Protein AF-0000000079764028 (afdb_homodimer)

InterPro domains:
  IPR013022 Xylose isomerase-like, TIM barrel domain [PF01261] (26-274)
  IPR036237 Xylose isomerase-like superfamily [SSF51658] (15-263)
  IPR050312 IolE/XylA/MocC-like [PTHR12110] (18-274)

Nearest PDB structures (foldseek):
  3cqj-assembly1_B  TM=8.574E-01  e=3.324E-14  Escherichia coli
  3cqk-assembly1_B  TM=8.404E-01  e=2.365E-14  Escherichia coli
  1i6n-assembly1_A  TM=8.072E-01  e=1.626E-13  Bacillus subtilis
  2nq9-assembly1_A  TM=7.325E-01  e=4.461E-11  Escherichia coli
  8rly-assembly2_B  TM=7.317E-01  e=1.238E-10  Escherichia coli

Sequence (554 aa):
MKNLKRSQILTSNYPYYKYSLNYALDSLHRMGAEQIEFYACFPHFHMDDITYRDIKSLKKKLKDFGLKAMCVTPEQCLYPVNIAAFDIAARNRSINVFKKTIETAAELEADTIVTLCGYGTIDEKDEDVWKRSVDSMRILGDMAEAYNIEMVLETSPREYTTTHTAKEAVRMIEEIGSPAVKGMIDTATLGFSKETMKQAVQDLGKYLRHVHVADGIPNGHLILGEGELDIRGMLHELDEVNYQGMLSLEILNDKYMRTPHEAMQISFEMLKKYIDQMKNLKRSQILTSNYPYYKYSLNYALDSLHRMGAEQIEFYACFPHFHMDDITYRDIKSLKKKLKDFGLKAMCVTPEQCLYPVNIAAFDIAARNRSINVFKKTIETAAELEADTIVTLCGYGTIDEKDEDVWKRSVDSMRILGDMAEAYNIEMVLETSPREYTTTHTAKEAVRMIEEIGSPAVKGMIDTATLGFSKETMKQAVQDLGKYLRHVHVADGIPNGHLILGEGELDIRGMLHELDEVNYQGMLSLEILNDKYMRTPHEAMQISFEMLKKYIDQ

Secondary structure (DSSP, 8-state):
--S--GGGEEEESGGGTTS-HHHHHHHHHHTT--EEEEEE-TTT--TTT--HHHHHHHHHHHHHTT-EEEEEEE--SSTT--TT-SSHHHHHHHHHHHHHHHHHHHHHT--EEEE------TTS-HHHHHHHHHHHHHHHHHHHHHTT-EEEEPP--TTT-S--SHHHHHHHHHHH--TTEEEEEETTTHHHHT--HHHHHHHHGGGEEEEEE-B-SSS--BPTTSS-S-HHHHHHHHHHTT--SEEEE----GGGTT-HHHHHHHHHHHHHHHHH-/--S--GGGEEEESGGGTTS-HHHHHHHHHHTT--EEEEEE-TTT--TTT--HHHHHHHHHHHHHTT-EEEEEEE--SSSS--TT-SSHHHHHHHHHHHHHHHHHHHHHT--EEEE------TTS-HHHHHHHHHHHHHHHHHHHHHTT-EEEEPP--TTT-S--SHHHHHHHHHHH--TTEEEEEETTTHHHHT--HHHHHHHHGGGEEEEEE-B-SSS--BPTTSS-S-HHHHHHHHHHTT--SEEEE----GGGTT-HHHHHHHHHHHHHHHHH-

Radius of gyration: 23.93 Å; Cα contacts (8 Å, |Δi|>4): 1196; chains: 2; bounding box: 46×69×57 Å

Organism: NCBI:txid410072

Solvent-accessible surface area (backbone atoms only — not comparable to full-atom values): 27337 Å² total; per-residue (Å²): 65,90,58,45,56,72,88,32,48,18,45,48,47,53,35,31,52,58,34,45,51,66,58,40,47,50,47,43,35,74,72,66,46,47,38,25,36,42,54,30,28,61,77,58,40,41,63,93,75,58,49,72,69,50,50,54,50,48,46,50,52,32,50,75,49,53,36,41,45,51,26,35,28,62,59,48,82,56,66,69,42,22,38,11,37,84,52,63,70,47,17,51,54,21,46,49,44,51,52,50,47,50,53,47,22,48,75,53,66,16,45,32,30,58,36,60,53,9,28,50,39,73,82,50,61,66,68,60,29,46,50,39,18,42,57,45,43,37,57,50,23,53,50,26,43,74,62,66,27,34,38,26,38,46,52,33,59,64,86,55,10,68,25,45,39,42,61,45,42,45,53,49,37,61,68,44,63,36,91,20,41,37,26,36,49,44,60,23,43,29,55,77,52,71,46,52,60,61,54,39,53,60,56,32,47,91,36,55,51,41,31,39,44,27,16,11,60,76,37,54,19,28,41,58,83,74,36,68,57,60,59,65,62,44,50,47,52,40,30,73,68,58,53,80,46,43,41,29,43,45,38,53,42,78,89,30,58,91,40,29,61,60,42,52,47,50,29,52,53,48,51,48,49,54,37,72,87,67,89,58,47,54,72,86,31,50,20,44,49,47,52,35,30,53,55,33,45,50,66,58,37,48,51,46,42,35,72,72,66,47,47,37,25,35,43,55,30,28,60,78,60,41,40,63,92,75,58,48,72,67,52,50,53,50,48,46,51,52,34,50,74,48,52,37,41,46,52,26,35,29,62,57,48,80,60,57,72,40,21,40,10,36,85,50,62,69,45,16,51,52,21,45,48,46,49,53,50,47,50,53,46,21,48,74,53,65,15,46,32,32,58,35,62,53,9,28,50,40,72,81,51,62,66,68,62,28,46,50,38,18,40,55,44,44,36,58,50,22,53,52,25,44,75,62,64,26,35,38,26,38,46,52,33,59,64,84,55,10,67,24,45,40,42,60,47,42,44,51,48,37,60,68,45,62,35,90,18,41,36,26,36,49,42,58,24,42,28,56,78,52,72,47,52,61,62,55,40,52,59,55,33,46,94,36,54,50,39,30,37,44,29,16,12,59,68,45,53,20,28,42,59,84,74,38,69,57,61,58,63,61,44,50,46,52,40,30,73,68,59,53,80,47,44,42,30,42,45,37,54,40,77,89,31,58,89,41,30,60,60,42,52,48,52,28,53,52,48,52,47,50,54,37,71,87

Structure (mmCIF, N/CA/C/O backbone):
data_AF-0000000079764028-model_v1
#
loop_
_entity.id
_entity.type
_entity.pdbx_description
1 polymer 'Sugar phosphate isomerase/epimerase'
#
loop_
_atom_site.group_PDB
_atom_site.id
_atom_site.type_symbol
_atom_site.label_atom_id
_atom_site.label_alt_id
_atom_site.label_comp_id
_atom_site.label_asym_id
_atom_site.label_entity_id
_atom_site.label_seq_id
_atom_site.pdbx_PDB_ins_code
_atom_site.Cartn_x
_atom_site.Cartn_y
_atom_site.Cartn_z
_atom_site.occupancy
_atom_site.B_iso_or_equiv
_atom_site.auth_seq_id
_atom_site.auth_comp_id
_atom_site.auth_asym_id
_atom_site.auth_atom_id
_atom_site.pdbx_PDB_model_num
ATOM 1 N N . MET A 1 1 ? -0.609 23.453 28.938 1 90.12 1 MET A N 1
ATOM 2 C CA . MET A 1 1 ? 0.114 24.266 27.953 1 90.12 1 MET A CA 1
ATOM 3 C C . MET A 1 1 ? -0.321 25.719 28.016 1 90.12 1 MET A C 1
ATOM 5 O O . MET A 1 1 ? -1.486 26.016 28.281 1 90.12 1 MET A O 1
ATOM 9 N N . LYS A 1 2 ? 0.596 26.594 27.797 1 93.62 2 LYS A N 1
ATOM 10 C CA . LYS A 1 2 ? 0.339 28.031 27.906 1 93.62 2 LYS A CA 1
ATOM 11 C C . LYS A 1 2 ? -0.14 28.594 26.578 1 93.62 2 LYS A C 1
ATOM 13 O O . LYS A 1 2 ? -1.032 29.453 26.547 1 93.62 2 LYS A O 1
ATOM 18 N N . ASN A 1 3 ? 0.353 28.094 25.469 1 96.81 3 ASN A N 1
ATOM 19 C CA . ASN A 1 3 ? 0.142 28.75 24.188 1 96.81 3 ASN A CA 1
ATOM 20 C C . ASN A 1 3 ? -0.665 27.875 23.234 1 96.81 3 ASN A C 1
ATOM 22 O O . ASN A 1 3 ? -1.434 28.375 22.422 1 96.81 3 ASN A O 1
ATOM 26 N N . LEU A 1 4 ? -0.501 26.594 23.266 1 98.12 4 LEU A N 1
ATOM 27 C CA . LEU A 1 4 ? -1.239 25.688 22.391 1 98.12 4 LEU A CA 1
ATOM 28 C C . LEU A 1 4 ? -2.729 25.719 22.719 1 98.12 4 LEU A C 1
ATOM 30 O O . LEU A 1 4 ? -3.111 25.844 23.875 1 98.12 4 LEU A O 1
ATOM 34 N N . LYS A 1 5 ? -3.535 25.641 21.703 1 98 5 LYS A N 1
ATOM 35 C CA . LYS A 1 5 ? -4.984 25.719 21.859 1 98 5 LYS A CA 1
ATOM 36 C C . LYS A 1 5 ? -5.664 24.484 21.281 1 98 5 LYS A C 1
ATOM 38 O O . LYS A 1 5 ? -5.172 23.875 20.328 1 98 5 LYS A O 1
ATOM 43 N N . ARG A 1 6 ? -6.832 24.156 21.828 1 97.44 6 ARG A N 1
ATOM 44 C CA . ARG A 1 6 ? -7.633 23.047 21.328 1 97.44 6 ARG A CA 1
ATOM 45 C C . ARG A 1 6 ? -8.023 23.266 19.875 1 97.44 6 ARG A C 1
ATOM 47 O O . ARG A 1 6 ? -8.188 22.312 19.125 1 97.44 6 ARG A O 1
ATOM 54 N N . SER A 1 7 ? -8.172 24.531 19.5 1 97.5 7 SER A N 1
ATOM 55 C CA . SER A 1 7 ? -8.602 24.859 18.156 1 97.5 7 SER A CA 1
ATOM 56 C C . SER A 1 7 ? -7.555 24.453 17.125 1 97.5 7 SER A C 1
ATOM 58 O O . SER A 1 7 ? -7.832 24.438 15.922 1 97.5 7 SER A O 1
ATOM 60 N N . GLN A 1 8 ? -6.387 24.062 17.578 1 98.31 8 GLN A N 1
ATOM 61 C CA . GLN A 1 8 ? -5.316 23.641 16.672 1 98.31 8 GLN A CA 1
ATOM 62 C C . GLN A 1 8 ? -5.426 22.156 16.359 1 98.31 8 GLN A C 1
ATOM 64 O O . GLN A 1 8 ? -4.758 21.656 15.438 1 98.31 8 GLN A O 1
ATOM 69 N N . ILE A 1 9 ? -6.242 21.406 17.062 1 98.75 9 ILE A N 1
ATOM 70 C CA . ILE A 1 9 ? -6.309 19.953 16.938 1 98.75 9 ILE A CA 1
ATOM 71 C C . ILE A 1 9 ? -7.098 19.578 15.68 1 98.75 9 ILE A C 1
ATOM 73 O O . ILE A 1 9 ? -8.188 20.125 15.438 1 98.75 9 ILE A O 1
ATOM 77 N N . LEU A 1 10 ? -6.496 18.734 14.875 1 98.88 10 LEU A N 1
ATOM 78 C CA . LEU A 1 10 ? -7.203 18.109 13.766 1 98.88 10 LEU A CA 1
ATOM 79 C C . LEU A 1 10 ? -7.379 16.609 14.016 1 98.88 10 LEU A C 1
ATOM 81 O O . LEU A 1 10 ? -6.426 15.93 14.398 1 98.88 10 LEU A O 1
ATOM 85 N N . THR A 1 11 ? -8.578 16.141 13.875 1 98.81 11 THR A N 1
ATOM 86 C CA . THR A 1 11 ? -8.758 14.703 13.664 1 98.81 11 THR A CA 1
ATOM 87 C C . THR A 1 11 ? -8.516 14.336 12.203 1 98.81 11 THR A C 1
ATOM 89 O O . THR A 1 11 ? -8.086 15.172 11.406 1 98.81 11 THR A O 1
ATOM 92 N N . SER A 1 12 ? -8.641 13.055 11.875 1 98.81 12 SER A N 1
ATOM 93 C CA . SER A 1 12 ? -8.398 12.609 10.5 1 98.81 12 SER A CA 1
ATOM 94 C C . SER A 1 12 ? -9.086 11.281 10.219 1 98.81 12 SER A C 1
ATOM 96 O O . SER A 1 12 ? -9.547 10.602 11.141 1 98.81 12 SER A O 1
ATOM 98 N N . ASN A 1 13 ? -9.227 10.969 8.977 1 98.5 13 ASN A N 1
ATOM 99 C CA . ASN A 1 13 ? -9.828 9.703 8.586 1 98.5 13 ASN A CA 1
ATOM 100 C C . ASN A 1 13 ? -8.766 8.625 8.375 1 98.5 13 ASN A C 1
ATOM 102 O O . ASN A 1 13 ? -9.039 7.582 7.777 1 98.5 13 ASN A O 1
ATOM 106 N N . TYR A 1 14 ? -7.574 8.766 8.953 1 97.75 14 TYR A N 1
ATOM 107 C CA . TYR A 1 14 ? -6.48 7.812 8.797 1 97.75 14 TYR A CA 1
ATOM 108 C C . TYR A 1 14 ? -6.895 6.426 9.281 1 97.75 14 TYR A C 1
ATOM 110 O O . TYR A 1 14 ? -6.766 5.441 8.539 1 97.75 14 TYR A O 1
ATOM 118 N N . PRO A 1 15 ? -7.434 6.305 10.461 1 97.94 15 PRO A N 1
ATOM 119 C CA . PRO A 1 15 ? -7.684 4.941 10.938 1 97.94 15 PRO A CA 1
ATOM 120 C C . PRO A 1 15 ? -8.891 4.293 10.273 1 97.94 15 PRO A C 1
ATOM 122 O O . PRO A 1 15 ? -9.156 3.105 10.484 1 97.94 15 PRO A O 1
ATOM 125 N N . TYR A 1 16 ? -9.57 5.043 9.406 1 97.88 16 TYR A N 1
ATOM 126 C CA . TYR A 1 16 ? -10.828 4.586 8.836 1 97.88 16 TYR A CA 1
ATOM 127 C C . TYR A 1 16 ? -10.633 4.094 7.41 1 97.88 16 TYR A C 1
ATOM 129 O O . TYR A 1 16 ? -11.602 3.9 6.672 1 97.88 16 TYR A O 1
ATOM 137 N N . TYR A 1 17 ? -9.367 3.842 6.969 1 93.75 17 TYR A N 1
ATOM 138 C CA . TYR A 1 17 ? -9.07 3.652 5.555 1 93.75 17 TYR A CA 1
ATOM 139 C C . TYR A 1 17 ? -9.672 2.352 5.039 1 93.75 17 TYR A C 1
ATOM 141 O O . TYR A 1 17 ? -9.758 2.141 3.826 1 93.75 17 TYR A O 1
ATOM 149 N N . LYS A 1 18 ? -10.18 1.47 5.898 1 95.06 18 LYS A N 1
ATOM 150 C CA . LYS A 1 18 ? -10.836 0.239 5.469 1 95.06 18 LYS A CA 1
ATOM 151 C C . LYS A 1 18 ? -12.359 0.356 5.586 1 95.06 18 LYS A C 1
ATOM 153 O O . LYS A 1 18 ? -13.078 -0.61 5.336 1 95.06 18 LYS A O 1
ATOM 158 N N . TYR A 1 19 ? -12.883 1.508 5.969 1 97.06 19 TYR A N 1
ATOM 159 C CA . TYR A 1 19 ? -14.305 1.805 6.062 1 97.06 19 TYR A CA 1
ATOM 160 C C . TYR A 1 19 ? -14.734 2.773 4.969 1 97.06 19 TYR A C 1
ATOM 162 O O . TYR A 1 19 ? -13.891 3.34 4.266 1 97.06 19 TYR A O 1
ATOM 170 N N . SER A 1 20 ? -16.047 2.91 4.809 1 97.25 20 SER A N 1
ATOM 171 C CA . SER A 1 20 ? -16.562 3.908 3.869 1 97.25 20 SER A CA 1
ATOM 172 C C . SER A 1 20 ? -16.297 5.324 4.375 1 97.25 20 SER A C 1
ATOM 174 O O . SER A 1 20 ? -16.141 5.543 5.578 1 97.25 20 SER A O 1
ATOM 176 N N . LEU A 1 21 ? -16.219 6.242 3.445 1 97.88 21 LEU A N 1
ATOM 177 C CA . LEU A 1 21 ? -16.078 7.641 3.828 1 97.88 21 LEU A CA 1
ATOM 178 C C . LEU A 1 21 ? -17.219 8.078 4.746 1 97.88 21 LEU A C 1
ATOM 180 O O . LEU A 1 21 ? -16.984 8.781 5.73 1 97.88 21 LEU A O 1
ATOM 184 N N . ASN A 1 22 ? -18.422 7.656 4.43 1 98.12 22 ASN A N 1
ATOM 185 C CA . ASN A 1 22 ? -19.562 8.031 5.246 1 98.12 22 ASN A CA 1
ATOM 186 C C . ASN A 1 22 ? -19.406 7.551 6.688 1 98.12 22 ASN A C 1
ATOM 188 O O . ASN A 1 22 ? -19.734 8.281 7.629 1 98.12 22 ASN A O 1
ATOM 192 N N . TYR A 1 23 ? -18.938 6.297 6.809 1 98.38 23 TYR A N 1
ATOM 193 C CA . TYR A 1 23 ? -18.688 5.781 8.148 1 98.38 23 TYR A CA 1
ATOM 194 C C . TYR A 1 23 ? -17.688 6.648 8.898 1 98.38 23 TYR A C 1
ATOM 196 O O . TYR A 1 23 ? -17.875 6.969 10.07 1 98.38 23 TYR A O 1
ATOM 204 N N . ALA A 1 24 ? -16.641 6.996 8.242 1 98.75 24 ALA A N 1
ATOM 205 C CA . ALA A 1 24 ? -15.578 7.805 8.836 1 98.75 24 ALA A CA 1
ATOM 206 C C . ALA A 1 24 ? -16.109 9.164 9.281 1 98.75 24 ALA A C 1
ATOM 208 O O . ALA A 1 24 ? -15.891 9.586 10.422 1 98.75 24 ALA A O 1
ATOM 209 N N . LEU A 1 25 ? -16.812 9.859 8.383 1 98.75 25 LEU A N 1
ATOM 210 C CA . LEU A 1 25 ? -17.312 11.203 8.664 1 98.75 25 LEU A CA 1
ATOM 211 C C . LEU A 1 25 ? -18.359 11.18 9.773 1 98.75 25 LEU A C 1
ATOM 213 O O . LEU A 1 25 ? -18.375 12.07 10.633 1 98.75 25 LE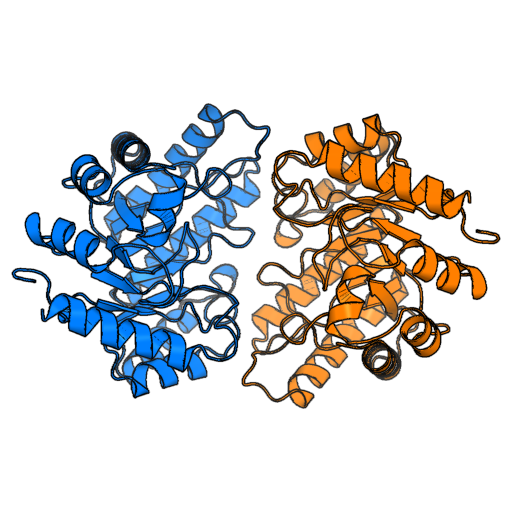U A O 1
ATOM 217 N N . ASP A 1 26 ? -19.188 10.18 9.758 1 98.69 26 ASP A N 1
ATOM 218 C CA . ASP A 1 26 ? -20.156 10.023 10.828 1 98.69 26 ASP A CA 1
ATOM 219 C C . ASP A 1 26 ? -19.469 9.836 12.172 1 98.69 26 ASP A C 1
ATOM 221 O O . ASP A 1 26 ? -19.891 10.422 13.18 1 98.69 26 ASP A O 1
ATOM 225 N N . SER A 1 27 ? -18.484 8.969 12.18 1 98.81 27 SER A N 1
ATOM 226 C CA . SER A 1 27 ? -17.719 8.711 13.391 1 98.81 27 SER A CA 1
ATOM 227 C C . SER A 1 27 ? -17.094 9.992 13.93 1 98.81 27 SER A C 1
ATOM 229 O O . SER A 1 27 ? -17.188 10.289 15.125 1 98.81 27 SER A O 1
ATOM 231 N N . LEU A 1 28 ? -16.453 10.734 13.047 1 98.88 28 LEU A N 1
ATOM 232 C CA . LEU A 1 28 ? -15.805 11.977 13.445 1 98.88 28 LEU A CA 1
ATOM 233 C C . LEU A 1 28 ? -16.828 12.992 13.953 1 98.88 28 LEU A C 1
ATOM 235 O O . LEU A 1 28 ? -16.578 13.68 14.945 1 98.88 28 LEU A O 1
ATOM 239 N N . HIS A 1 29 ? -17.953 13.07 13.32 1 98.5 29 HIS A N 1
ATOM 240 C CA . HIS A 1 29 ? -19.031 13.953 13.75 1 98.5 29 HIS A CA 1
ATOM 241 C C . HIS A 1 29 ? -19.516 13.594 15.148 1 98.5 29 HIS A C 1
ATOM 243 O O . HIS A 1 29 ? -19.656 14.469 16 1 98.5 29 HIS A O 1
ATOM 249 N N . ARG A 1 30 ? -19.672 12.359 15.406 1 98.12 30 ARG A N 1
ATOM 250 C CA . ARG A 1 30 ? -20.219 11.883 16.672 1 98.12 30 ARG A CA 1
ATOM 251 C C . ARG A 1 30 ? -19.25 12.172 17.812 1 98.12 30 ARG A C 1
ATOM 253 O O . ARG A 1 30 ? -19.672 12.367 18.969 1 98.12 30 ARG A O 1
ATOM 260 N N . MET A 1 31 ? -18.016 12.203 17.547 1 97.94 31 MET A N 1
ATOM 261 C CA . MET A 1 31 ? -17.047 12.43 18.609 1 97.94 31 MET A CA 1
ATOM 262 C C . MET A 1 31 ? -16.859 13.922 18.875 1 97.94 31 MET A C 1
ATOM 264 O O . MET A 1 31 ? -16.125 14.312 19.781 1 97.94 31 MET A O 1
ATOM 268 N N . GLY A 1 32 ? -17.484 14.75 18.016 1 98.06 32 GLY A N 1
ATOM 269 C CA . GLY A 1 32 ? -17.469 16.188 18.234 1 98.06 32 GLY A CA 1
ATOM 270 C C . GLY A 1 32 ? -16.312 16.875 17.547 1 98.06 32 GLY A C 1
ATOM 271 O O . GLY A 1 32 ? -15.906 17.984 17.922 1 98.06 32 GLY A O 1
ATOM 272 N N . ALA A 1 33 ? -15.766 16.203 16.531 1 98.19 33 ALA A N 1
ATOM 273 C CA . ALA A 1 33 ? -14.703 16.828 15.758 1 98.19 33 ALA A CA 1
ATOM 274 C C . ALA A 1 33 ? -15.242 17.969 14.898 1 98.19 33 ALA A C 1
ATOM 276 O O . ALA A 1 33 ? -16.375 17.906 14.43 1 98.19 33 ALA A O 1
ATOM 277 N N . GLU A 1 34 ? -14.43 18.969 14.688 1 98 34 GLU A N 1
ATOM 278 C CA . GLU A 1 34 ? -14.82 20.094 13.852 1 98 34 GLU A CA 1
ATOM 279 C C . GLU A 1 34 ? -13.859 20.281 12.68 1 98 34 GLU A C 1
ATOM 281 O O . GLU A 1 34 ? -14.266 20.688 11.594 1 98 34 GLU A O 1
ATOM 286 N N . GLN A 1 35 ? -12.594 20.062 12.938 1 98.56 35 GLN A N 1
ATOM 287 C CA . GLN A 1 35 ? -11.539 20.25 11.945 1 98.56 35 GLN A CA 1
ATOM 288 C C . GLN A 1 35 ? -10.812 18.922 11.672 1 98.56 35 GLN A C 1
ATOM 290 O O . GLN A 1 35 ? -10.594 18.125 12.586 1 98.56 35 GLN A O 1
ATOM 295 N N . ILE A 1 36 ? -10.57 18.703 10.359 1 98.81 36 ILE A N 1
ATOM 296 C CA . ILE A 1 36 ? -9.938 17.422 10.055 1 98.81 36 ILE A CA 1
ATOM 297 C C . ILE A 1 36 ? -8.773 17.641 9.094 1 98.81 36 ILE A C 1
ATOM 299 O O . ILE A 1 36 ? -8.727 18.656 8.391 1 98.81 36 ILE A O 1
ATOM 303 N N . GLU A 1 37 ? -7.801 16.812 9.141 1 98.94 37 GLU A N 1
ATOM 304 C CA . GLU A 1 37 ? -6.941 16.5 8.008 1 98.94 37 GLU A CA 1
ATOM 305 C C . GLU A 1 37 ? -7.543 15.383 7.156 1 98.94 37 GLU A C 1
ATOM 307 O O . GLU A 1 37 ? -7.684 14.25 7.613 1 98.94 37 GLU A O 1
ATOM 312 N N . PHE A 1 38 ? -7.859 15.766 5.969 1 98.88 38 PHE A N 1
ATOM 313 C CA . PHE A 1 38 ? -8.508 14.789 5.102 1 98.88 38 PHE A CA 1
ATOM 314 C C . PHE A 1 38 ? -7.473 13.953 4.359 1 98.88 38 PHE A C 1
ATOM 316 O O . PHE A 1 38 ? -6.723 14.469 3.529 1 98.88 38 PHE A O 1
ATOM 323 N N . TYR A 1 39 ? -7.43 12.727 4.723 1 98 39 TYR A N 1
ATOM 324 C CA . TYR A 1 39 ? -6.586 11.758 4.031 1 98 39 TYR A CA 1
ATOM 325 C C . TYR A 1 39 ? -7.27 11.242 2.773 1 98 39 TYR A C 1
ATOM 327 O O . TYR A 1 39 ? -8.211 10.445 2.854 1 98 39 TYR A O 1
ATOM 335 N N . ALA A 1 40 ? -6.793 11.711 1.635 1 96.44 40 ALA A N 1
ATOM 336 C CA . ALA A 1 40 ? -7.348 11.328 0.338 1 96.44 40 ALA A CA 1
ATOM 337 C C . ALA A 1 40 ? -6.781 9.992 -0.129 1 96.44 40 ALA A C 1
ATOM 339 O O . ALA A 1 40 ? -5.887 9.953 -0.98 1 96.44 40 ALA A O 1
ATOM 340 N N . CYS A 1 41 ? -7.406 8.961 0.36 1 93.62 41 CYS A N 1
ATOM 341 C CA . CYS A 1 41 ? -6.996 7.602 0.046 1 93.62 41 CYS A CA 1
ATOM 342 C C . CYS A 1 41 ? -8.141 6.812 -0.578 1 93.62 41 CYS A C 1
ATOM 344 O O . CYS A 1 41 ? -9.297 7.234 -0.507 1 93.62 41 CYS A O 1
ATOM 346 N N . PHE A 1 42 ? -7.742 5.738 -1.205 1 91.94 42 PHE A N 1
ATOM 347 C CA . PHE A 1 42 ? -8.758 4.754 -1.563 1 91.94 42 PHE A CA 1
ATOM 348 C C . PHE A 1 42 ? -9.242 4.004 -0.33 1 91.94 42 PHE A C 1
ATOM 350 O O . PHE A 1 42 ? -8.438 3.58 0.503 1 91.94 42 PHE A O 1
ATOM 357 N N . PRO A 1 43 ? -10.531 3.836 -0.091 1 92.25 43 PRO A N 1
ATOM 358 C CA . PRO A 1 43 ? -11.641 4.082 -1.012 1 92.25 43 PRO A CA 1
ATOM 359 C C . PRO A 1 43 ? -12.32 5.43 -0.774 1 92.25 43 PRO A C 1
ATOM 361 O O . PRO A 1 43 ? -13.375 5.703 -1.344 1 92.25 43 PRO A O 1
ATOM 364 N N . HIS A 1 44 ? -11.781 6.297 0.008 1 95.38 44 HIS A N 1
ATOM 365 C CA . HIS A 1 44 ? -12.469 7.527 0.387 1 95.38 44 HIS A CA 1
ATOM 366 C C . HIS A 1 44 ? -12.438 8.547 -0.75 1 95.38 44 HIS A C 1
ATOM 368 O O . HIS A 1 44 ? -13.453 9.188 -1.032 1 95.38 44 HIS A O 1
ATOM 374 N N . PHE A 1 45 ? -11.305 8.672 -1.316 1 94.88 45 PHE A N 1
ATOM 375 C CA . PHE A 1 45 ? -11.109 9.766 -2.262 1 94.88 45 PHE A CA 1
ATOM 376 C C . PHE A 1 45 ? -9.828 9.578 -3.061 1 94.88 45 PHE A C 1
ATOM 378 O O . PHE A 1 45 ? -8.844 10.281 -2.838 1 94.88 45 PHE A O 1
ATOM 385 N N . HIS A 1 46 ? -9.797 8.688 -4.043 1 92.56 46 HIS A N 1
ATOM 386 C CA . HIS A 1 46 ? -8.625 8.359 -4.84 1 92.56 46 HIS A CA 1
ATOM 387 C C . HIS A 1 46 ? -8.375 9.398 -5.922 1 92.56 46 HIS A C 1
ATOM 389 O O . HIS A 1 46 ? -9.172 9.523 -6.859 1 92.56 46 HIS A O 1
ATOM 395 N N . MET A 1 47 ? -7.258 10.008 -5.883 1 93 47 MET A N 1
ATOM 396 C CA . MET A 1 47 ? -7 11.219 -6.656 1 93 47 MET A CA 1
ATOM 397 C C . MET A 1 47 ? -7.02 10.922 -8.148 1 93 47 MET A C 1
ATOM 399 O O . MET A 1 47 ? -7.43 11.766 -8.953 1 93 47 MET A O 1
ATOM 403 N N . ASP A 1 48 ? -6.668 9.719 -8.539 1 88.88 48 ASP A N 1
ATOM 404 C CA . ASP A 1 48 ? -6.625 9.383 -9.961 1 88.88 48 ASP A CA 1
ATOM 405 C C . ASP A 1 48 ? -8.023 9.391 -10.57 1 88.88 48 ASP A C 1
ATOM 407 O O . ASP A 1 48 ? -8.188 9.641 -11.766 1 88.88 48 ASP A O 1
ATOM 411 N N . ASP A 1 49 ? -9.016 9.203 -9.719 1 90.12 49 ASP A N 1
ATOM 412 C CA . ASP A 1 49 ? -10.359 8.992 -10.242 1 90.12 49 ASP A CA 1
ATOM 413 C C . ASP A 1 49 ? -11.234 10.227 -10.008 1 90.12 49 ASP A C 1
ATOM 415 O O . ASP A 1 49 ? -12.312 10.352 -10.594 1 90.12 49 ASP A O 1
ATOM 419 N N . ILE A 1 50 ? -10.727 11.141 -9.219 1 92.75 50 ILE A N 1
ATOM 420 C CA . ILE A 1 50 ? -11.586 12.203 -8.711 1 92.75 50 ILE A CA 1
ATOM 421 C C . ILE A 1 50 ? -11.789 13.266 -9.789 1 92.75 50 ILE A C 1
ATOM 423 O O . ILE A 1 50 ? -10.844 13.617 -10.508 1 92.75 50 ILE A O 1
ATOM 427 N N . THR A 1 51 ? -13.008 13.758 -9.883 1 94 51 THR A N 1
ATOM 428 C CA . THR A 1 51 ? -13.383 14.867 -10.742 1 94 51 THR A CA 1
ATOM 429 C C . THR A 1 51 ? -13.75 16.094 -9.914 1 94 51 THR A C 1
ATOM 431 O O . THR A 1 51 ? -13.82 16.031 -8.688 1 94 51 THR A O 1
ATOM 434 N N . TYR A 1 52 ? -13.945 17.219 -10.625 1 94.81 52 TYR A N 1
ATOM 435 C CA . TYR A 1 52 ? -14.383 18.438 -9.938 1 94.81 52 TYR A CA 1
ATOM 436 C C . TYR A 1 52 ? -15.711 18.203 -9.227 1 94.81 52 TYR A C 1
ATOM 438 O O . TYR A 1 52 ? -15.922 18.719 -8.125 1 94.81 52 TYR A O 1
ATOM 446 N N . ARG A 1 53 ? -16.594 17.484 -9.867 1 95.62 53 ARG A N 1
ATOM 447 C CA . ARG A 1 53 ? -17.875 17.172 -9.25 1 95.62 53 ARG A CA 1
ATOM 448 C C . ARG A 1 53 ? -17.672 16.422 -7.938 1 95.62 53 ARG A C 1
ATOM 450 O O . ARG A 1 53 ? -18.391 16.672 -6.961 1 95.62 53 ARG A O 1
ATOM 457 N N . ASP A 1 54 ? -16.703 15.516 -7.926 1 96.5 54 ASP A N 1
ATOM 458 C CA . ASP A 1 54 ? -16.422 14.75 -6.715 1 96.5 54 ASP A CA 1
ATOM 459 C C . ASP A 1 54 ? -15.906 15.656 -5.598 1 96.5 54 ASP A C 1
ATOM 461 O O . ASP A 1 54 ? -16.234 15.445 -4.426 1 96.5 54 ASP A O 1
ATOM 465 N N . ILE A 1 55 ? -15.094 16.641 -5.961 1 97.75 55 ILE A N 1
ATOM 466 C CA . ILE A 1 55 ? -14.555 17.578 -4.984 1 97.75 55 ILE A CA 1
ATOM 467 C C . ILE A 1 55 ? -15.695 18.391 -4.363 1 97.75 55 ILE A C 1
ATOM 469 O O . ILE A 1 55 ? -15.742 18.562 -3.145 1 97.75 55 ILE A O 1
ATOM 473 N N . LYS A 1 56 ? -16.594 18.859 -5.184 1 97.56 56 LYS A N 1
ATOM 474 C CA . LYS A 1 56 ? -17.75 19.609 -4.691 1 97.56 56 LYS A CA 1
ATOM 475 C C . LYS A 1 56 ? -18.609 18.734 -3.779 1 97.56 56 LYS A C 1
ATOM 477 O O . LYS A 1 56 ? -19.094 19.219 -2.748 1 97.56 56 LYS A O 1
ATOM 482 N N . SER A 1 57 ? -18.781 17.531 -4.234 1 97.56 57 SER A N 1
ATOM 483 C CA . SER A 1 57 ? -19.562 16.594 -3.42 1 97.56 57 SER A CA 1
ATOM 484 C C . SER A 1 57 ? -18.906 16.375 -2.062 1 97.56 57 SER A C 1
ATOM 486 O O . SER A 1 57 ? -19.578 16.297 -1.04 1 97.56 57 SER A O 1
ATOM 488 N N . LEU A 1 58 ? -17.625 16.234 -2.059 1 98.19 58 LEU A N 1
ATOM 489 C CA . LEU A 1 58 ? -16.891 16.078 -0.812 1 98.19 58 LEU A CA 1
ATOM 490 C C . LEU A 1 58 ? -17.062 17.297 0.088 1 98.19 58 LEU A C 1
ATOM 492 O O . LEU A 1 58 ? -17.281 17.156 1.292 1 98.19 58 LEU A O 1
ATOM 496 N N . LYS A 1 59 ? -16.906 18.469 -0.45 1 98.25 59 LYS A N 1
ATOM 497 C CA . LYS A 1 59 ? -17.078 19.719 0.3 1 98.25 59 LYS A CA 1
ATOM 498 C C . LYS A 1 59 ? -18.453 19.766 0.97 1 98.25 59 LYS A C 1
ATOM 500 O O . LYS A 1 59 ? -18.547 20.078 2.158 1 98.25 59 LYS A O 1
ATOM 505 N N . LYS A 1 60 ? -19.453 19.453 0.211 1 98.31 60 LYS A N 1
ATOM 506 C CA . LYS A 1 60 ? -20.812 19.438 0.742 1 98.31 60 LYS A CA 1
ATOM 507 C C . LYS A 1 60 ? -20.953 18.391 1.852 1 98.31 60 LYS A C 1
ATOM 509 O O . LYS A 1 60 ? -21.594 18.656 2.877 1 98.31 60 LYS A O 1
ATOM 514 N N . LYS A 1 61 ? -20.453 17.219 1.606 1 98.06 61 LYS A N 1
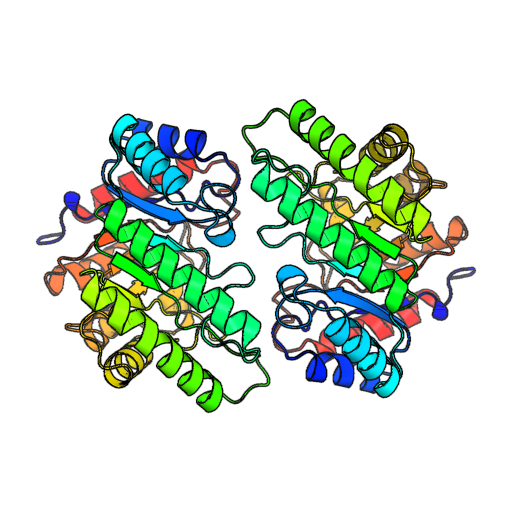ATOM 515 C CA . LYS A 1 61 ? -20.531 16.141 2.596 1 98.06 61 LYS A CA 1
ATOM 516 C C . LYS A 1 61 ? -19.875 16.562 3.908 1 98.06 61 LYS A C 1
ATOM 518 O O . LYS A 1 61 ? -20.422 16.297 4.988 1 98.06 61 LYS A O 1
ATOM 523 N N . LEU A 1 62 ? -18.672 17.125 3.816 1 98.69 62 LEU A N 1
ATOM 524 C CA . LEU A 1 62 ? -17.984 17.609 5.008 1 98.69 62 LEU A CA 1
ATOM 525 C C . LEU A 1 62 ? -18.844 18.625 5.758 1 98.69 62 LEU A C 1
ATOM 527 O O . LEU A 1 62 ? -19 18.531 6.977 1 98.69 62 LEU A O 1
ATOM 531 N N . LYS A 1 63 ? -19.391 19.547 5.043 1 98.12 63 LYS A N 1
ATOM 532 C CA . LYS A 1 63 ? -20.25 20.562 5.637 1 98.12 63 LYS A CA 1
ATOM 533 C C . LYS A 1 63 ? -21.469 19.922 6.32 1 98.12 63 LYS A C 1
ATOM 535 O O . LYS A 1 63 ? -21.844 20.312 7.426 1 98.12 63 LYS A O 1
ATOM 540 N N . ASP A 1 64 ? -22.062 18.953 5.66 1 98.38 64 ASP A N 1
ATOM 541 C CA . ASP A 1 64 ? -23.234 18.281 6.195 1 98.38 64 ASP A CA 1
ATOM 542 C C . ASP A 1 64 ? -22.922 17.594 7.523 1 98.38 64 ASP A C 1
ATOM 544 O O . ASP A 1 64 ? -23.797 17.484 8.391 1 98.38 64 ASP A O 1
ATOM 548 N N . PHE A 1 65 ? -21.719 17.156 7.703 1 98.5 65 PHE A N 1
ATOM 549 C CA . PHE A 1 65 ? -21.328 16.484 8.938 1 98.5 65 PHE A CA 1
ATOM 550 C C . PHE A 1 65 ? -20.75 17.484 9.93 1 98.5 65 PHE A C 1
ATOM 552 O O . PHE A 1 65 ? -20.281 17.109 11 1 98.5 65 PHE A O 1
ATOM 559 N N . GLY A 1 66 ? -20.703 18.75 9.547 1 98.25 66 GLY A N 1
ATOM 560 C CA . GLY A 1 66 ? -20.156 19.781 10.422 1 98.25 66 GLY A CA 1
ATOM 561 C C . GLY A 1 66 ? -18.641 19.734 10.539 1 98.25 66 GLY A C 1
ATOM 562 O O . GLY A 1 66 ? -18.094 20.047 11.594 1 98.25 66 GLY A O 1
ATOM 563 N N . LEU A 1 67 ? -18 19.266 9.484 1 98.69 67 LEU A N 1
ATOM 564 C CA . LEU A 1 67 ? -16.547 19.109 9.461 1 98.69 67 LEU A CA 1
ATOM 565 C C . LEU A 1 67 ? -15.922 20.094 8.469 1 98.69 67 LEU A C 1
ATOM 567 O O . LEU A 1 67 ? -16.516 20.406 7.438 1 98.69 67 LEU A O 1
ATOM 571 N N . LYS A 1 68 ? -14.781 20.562 8.82 1 98.5 68 LYS A N 1
ATOM 572 C CA . LYS A 1 68 ? -13.984 21.422 7.949 1 98.5 68 LYS A CA 1
ATOM 573 C C . LYS A 1 68 ? -12.586 20.844 7.73 1 98.5 68 LYS A C 1
ATOM 575 O O . LYS A 1 68 ? -11.875 20.547 8.695 1 98.5 68 LYS A O 1
ATOM 580 N N . ALA A 1 69 ? -12.211 20.672 6.48 1 98.75 69 ALA A N 1
ATOM 581 C CA . ALA A 1 69 ? -10.852 20.234 6.168 1 98.75 69 ALA A CA 1
ATOM 582 C C . ALA A 1 69 ? -9.867 21.391 6.25 1 98.75 69 ALA A C 1
ATOM 584 O O . ALA A 1 69 ? -10.047 22.422 5.586 1 98.75 69 ALA A O 1
ATOM 585 N N . MET A 1 70 ? -8.836 21.203 7.07 1 98.69 70 MET A N 1
ATOM 586 C CA . MET A 1 70 ? -7.793 22.219 7.207 1 98.69 70 MET A CA 1
ATOM 587 C C . MET A 1 70 ? -6.547 21.828 6.418 1 98.69 70 MET A C 1
ATOM 589 O O . MET A 1 70 ? -5.727 22.688 6.09 1 98.69 70 MET A O 1
ATOM 593 N N . CYS A 1 71 ? -6.414 20.562 6.188 1 98.88 71 CYS A N 1
ATOM 594 C CA . CYS A 1 71 ? -5.281 19.938 5.508 1 98.88 71 CYS A CA 1
ATOM 595 C C . CYS A 1 71 ? -5.738 18.766 4.656 1 98.88 71 CYS A C 1
ATOM 597 O O . CYS A 1 71 ? -6.668 18.047 5.031 1 98.88 71 CYS A O 1
ATOM 599 N N . VAL A 1 72 ? -5.172 18.625 3.467 1 98.81 72 VAL A N 1
ATOM 600 C CA . VAL A 1 72 ? -5.426 17.453 2.619 1 98.81 72 VAL A CA 1
ATOM 601 C C . VAL A 1 72 ? -4.133 16.672 2.43 1 98.81 72 VAL A C 1
ATOM 603 O O . VAL A 1 72 ? -3.09 17.234 2.105 1 98.81 72 VAL A O 1
ATOM 606 N N . THR A 1 73 ? -4.215 15.422 2.684 1 98.38 73 THR A N 1
ATOM 607 C CA . THR A 1 73 ? -3.082 14.523 2.492 1 98.38 73 THR A CA 1
ATOM 608 C C . THR A 1 73 ? -3.398 13.477 1.434 1 98.38 73 THR A C 1
ATOM 610 O O . THR A 1 73 ? -4.258 12.617 1.643 1 98.38 73 THR A O 1
ATOM 613 N N . PRO A 1 74 ? -2.725 13.539 0.306 1 96.69 74 PRO A N 1
ATOM 614 C CA . PRO A 1 74 ? -2.906 12.438 -0.644 1 96.69 74 PRO A CA 1
ATOM 615 C C . PRO A 1 74 ? -2.227 11.148 -0.19 1 96.69 74 PRO A C 1
ATOM 617 O O . PRO A 1 74 ? -1.335 11.188 0.663 1 96.69 74 PRO A O 1
ATOM 620 N N . GLU A 1 75 ? -2.758 10.062 -0.716 1 92.75 75 GLU A N 1
ATOM 621 C CA . GLU A 1 75 ? -1.966 8.852 -0.542 1 92.75 75 GLU A CA 1
ATOM 622 C C . GLU A 1 75 ? -0.623 8.961 -1.257 1 92.75 75 GLU A C 1
ATOM 624 O O . GLU A 1 75 ? -0.573 9.25 -2.453 1 92.75 75 GLU A O 1
ATOM 629 N N . GLN A 1 76 ? 0.4 8.812 -0.507 1 91.56 76 GLN A N 1
ATOM 630 C CA . GLN A 1 76 ? 1.727 8.992 -1.088 1 91.56 76 GLN A CA 1
ATOM 631 C C . GLN A 1 76 ? 2.721 7.992 -0.511 1 91.56 76 GLN A C 1
ATOM 633 O O . GLN A 1 76 ? 3.92 8.07 -0.781 1 91.56 76 GLN A O 1
ATOM 638 N N . CYS A 1 77 ? 2.227 7.184 0.386 1 79.25 77 CYS A N 1
ATOM 639 C CA . CYS A 1 77 ? 3.113 6.191 0.985 1 79.25 77 CYS A CA 1
ATOM 640 C C . CYS A 1 77 ? 2.896 4.816 0.362 1 79.25 77 CYS A C 1
ATOM 642 O O . CYS A 1 77 ? 3.855 4.082 0.118 1 79.25 77 CYS A O 1
ATOM 644 N N . LEU A 1 78 ? 1.557 4.746 0.247 1 70.44 78 LEU A N 1
ATOM 645 C CA . LEU A 1 78 ? 1.229 3.473 -0.386 1 70.44 78 LEU A CA 1
ATOM 646 C C . LEU A 1 78 ? 1.281 3.594 -1.905 1 70.44 78 LEU A C 1
ATOM 648 O O . LEU A 1 78 ? 1.008 4.66 -2.459 1 70.44 78 LEU A O 1
ATOM 652 N N . TYR A 1 79 ? 1.913 2.811 -2.576 1 67.19 79 TYR A N 1
ATOM 653 C CA . TYR A 1 79 ? 2.127 2.611 -4.004 1 67.19 79 TYR A CA 1
ATOM 654 C C . TYR A 1 79 ? 1.042 3.305 -4.82 1 67.19 79 TYR A C 1
ATOM 656 O O . TYR A 1 79 ? -0.13 3.303 -4.434 1 67.19 79 TYR A O 1
ATOM 664 N N . PRO A 1 80 ? 1.33 4.141 -5.863 1 84.75 80 PRO A N 1
ATOM 665 C CA . PRO A 1 80 ? 2.416 4.395 -6.816 1 84.75 80 PRO A CA 1
ATOM 666 C C . PRO A 1 80 ? 2.807 5.867 -6.883 1 84.75 80 PRO A C 1
ATOM 668 O O . PRO A 1 80 ? 3.523 6.277 -7.801 1 84.75 80 PRO A O 1
ATOM 671 N N . VAL A 1 81 ? 2.398 6.586 -5.902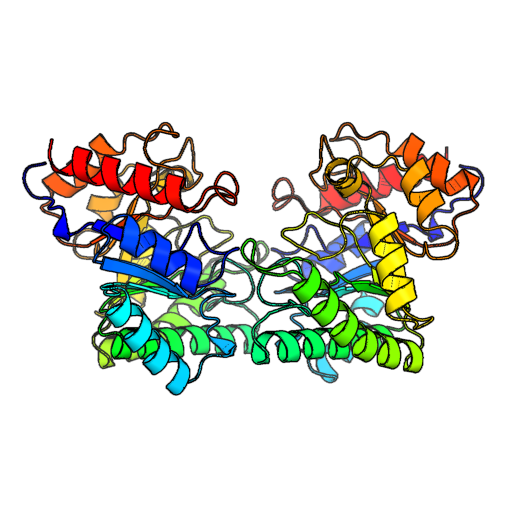 1 92.62 81 VAL A N 1
ATOM 672 C CA . VAL A 1 81 ? 2.701 8.016 -5.973 1 92.62 81 VAL A CA 1
ATOM 673 C C . VAL A 1 81 ? 4.141 8.258 -5.52 1 92.62 81 VAL A C 1
ATOM 675 O O . VAL A 1 81 ? 4.496 7.965 -4.375 1 92.62 81 VAL A O 1
ATOM 678 N N . ASN A 1 82 ? 4.969 8.75 -6.43 1 95.75 82 ASN A N 1
ATOM 679 C CA . ASN A 1 82 ? 6.383 9.023 -6.188 1 95.75 82 ASN A CA 1
ATOM 680 C C . ASN A 1 82 ? 6.906 10.125 -7.109 1 95.75 82 ASN A C 1
ATOM 682 O O . ASN A 1 82 ? 7.309 9.852 -8.242 1 95.75 82 ASN A O 1
ATOM 686 N N . ILE A 1 83 ? 7.062 11.297 -6.551 1 97.56 83 ILE A N 1
ATOM 687 C CA . ILE A 1 83 ? 7.383 12.445 -7.383 1 97.56 83 ILE A CA 1
ATOM 688 C C . ILE A 1 83 ? 8.883 12.469 -7.68 1 97.56 83 ILE A C 1
ATOM 690 O O . ILE A 1 83 ? 9.359 13.32 -8.43 1 97.56 83 ILE A O 1
ATOM 694 N N . ALA A 1 84 ? 9.617 11.523 -7.117 1 97.38 84 ALA A N 1
ATOM 695 C CA . ALA A 1 84 ? 11.047 11.422 -7.406 1 97.38 84 ALA A CA 1
ATOM 696 C C . ALA A 1 84 ? 11.359 10.125 -8.156 1 97.38 84 ALA A C 1
ATOM 698 O O . ALA A 1 84 ? 12.523 9.727 -8.25 1 97.38 84 ALA A O 1
ATOM 699 N N . ALA A 1 85 ? 10.367 9.469 -8.68 1 95.75 85 ALA A N 1
ATOM 700 C CA . ALA A 1 85 ? 10.539 8.195 -9.375 1 95.75 85 ALA A CA 1
ATOM 701 C C . ALA A 1 85 ? 11.516 8.344 -10.547 1 95.75 85 ALA A C 1
ATOM 703 O O . ALA A 1 85 ? 11.531 9.367 -11.219 1 95.75 85 ALA A O 1
ATOM 704 N N . PHE A 1 86 ? 12.242 7.293 -10.797 1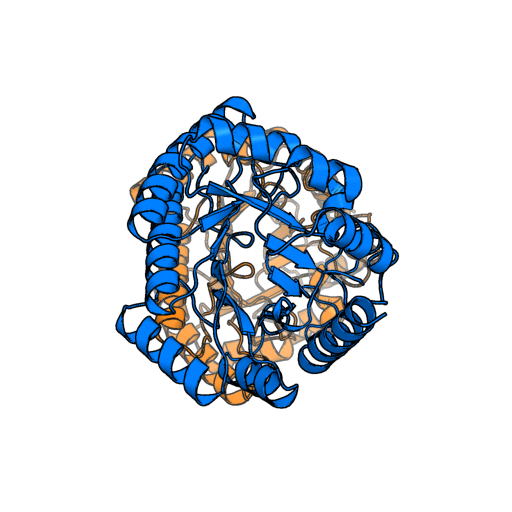 95.56 86 PHE A N 1
ATOM 705 C CA . PHE A 1 86 ? 13.141 7.234 -11.945 1 95.56 86 PHE A CA 1
ATOM 706 C C . PHE A 1 86 ? 12.359 7.223 -13.25 1 95.56 86 PHE A C 1
ATOM 708 O O . PHE A 1 86 ? 12.734 7.898 -14.211 1 95.56 86 PHE A O 1
ATOM 715 N N . ASP A 1 87 ? 11.312 6.473 -13.258 1 93.75 87 ASP A N 1
ATOM 716 C CA . ASP A 1 87 ? 10.445 6.375 -14.43 1 93.75 87 ASP A CA 1
ATOM 717 C C . ASP A 1 87 ? 9.68 7.672 -14.648 1 93.75 87 ASP A C 1
ATOM 719 O O . ASP A 1 87 ? 8.922 8.109 -13.781 1 93.75 87 ASP A O 1
ATOM 723 N N . ILE A 1 88 ? 9.75 8.219 -15.797 1 94.94 88 ILE A N 1
ATOM 724 C CA . ILE A 1 88 ? 9.219 9.539 -16.094 1 94.94 88 ILE A CA 1
ATOM 725 C C . ILE A 1 88 ? 7.688 9.5 -16.062 1 94.94 88 ILE A C 1
ATOM 727 O O . ILE A 1 88 ? 7.043 10.453 -15.633 1 94.94 88 ILE A O 1
ATOM 731 N N . ALA A 1 89 ? 7.109 8.391 -16.578 1 93.5 89 ALA A N 1
ATOM 732 C CA . ALA A 1 89 ? 5.652 8.273 -16.562 1 93.5 89 ALA A CA 1
ATOM 733 C C . ALA A 1 89 ? 5.129 8.25 -15.125 1 93.5 89 ALA A C 1
ATOM 735 O O . ALA A 1 89 ? 4.145 8.914 -14.805 1 93.5 89 ALA A O 1
ATOM 736 N N . ALA A 1 90 ? 5.824 7.5 -14.305 1 93.75 90 ALA A N 1
ATOM 737 C CA . ALA A 1 90 ? 5.461 7.426 -12.891 1 93.75 90 ALA A CA 1
ATOM 738 C C . ALA A 1 90 ? 5.594 8.789 -12.219 1 93.75 90 ALA A C 1
ATOM 740 O O . ALA A 1 90 ? 4.734 9.188 -11.43 1 93.75 90 ALA A O 1
ATOM 741 N N . ARG A 1 91 ? 6.656 9.461 -12.484 1 96 91 ARG A N 1
ATOM 742 C CA . ARG A 1 91 ? 6.898 10.773 -11.898 1 96 91 ARG A CA 1
ATOM 743 C C . ARG A 1 91 ? 5.828 11.773 -12.328 1 96 91 ARG A C 1
ATOM 745 O O . ARG A 1 91 ? 5.285 12.5 -11.492 1 96 91 ARG A O 1
ATOM 752 N N . ASN A 1 92 ? 5.516 11.789 -13.617 1 96.31 92 ASN A N 1
ATOM 753 C CA . ASN A 1 92 ? 4.496 12.703 -14.125 1 96.31 92 ASN A CA 1
ATOM 754 C C . ASN A 1 92 ? 3.125 12.406 -13.531 1 96.31 92 ASN A C 1
ATOM 756 O O . ASN A 1 92 ? 2.389 13.32 -13.164 1 96.31 92 ASN A O 1
ATOM 760 N N . ARG A 1 93 ? 2.809 11.133 -13.453 1 94 93 ARG A N 1
ATOM 761 C CA . ARG A 1 93 ? 1.549 10.734 -12.828 1 94 93 ARG A CA 1
ATOM 762 C C . ARG A 1 93 ? 1.48 11.211 -11.383 1 94 93 ARG A C 1
ATOM 764 O O . ARG A 1 93 ? 0.439 11.688 -10.93 1 94 93 ARG A O 1
ATOM 771 N N . SER A 1 94 ? 2.596 11.078 -10.711 1 96.19 94 SER A N 1
ATOM 772 C CA . SER A 1 94 ? 2.662 11.477 -9.305 1 96.19 94 SER A CA 1
ATOM 773 C C . SER A 1 94 ? 2.523 12.992 -9.156 1 96.19 94 SER A C 1
ATOM 775 O O . SER A 1 94 ? 1.819 13.469 -8.266 1 96.19 94 SER A O 1
ATOM 777 N N . ILE A 1 95 ? 3.197 13.703 -10.031 1 97.69 95 ILE A N 1
ATOM 778 C CA . ILE A 1 95 ? 3.078 15.156 -10.031 1 97.69 95 ILE A CA 1
ATOM 779 C C . ILE A 1 95 ? 1.622 15.555 -10.266 1 97.69 95 ILE A C 1
ATOM 781 O O . ILE A 1 95 ? 1.105 16.453 -9.609 1 97.69 95 ILE A O 1
ATOM 785 N N . ASN A 1 96 ? 0.97 14.852 -11.141 1 96.88 96 ASN A N 1
ATOM 786 C CA . ASN A 1 96 ? -0.433 15.141 -11.414 1 96.88 96 ASN A CA 1
ATOM 787 C C . ASN A 1 96 ? -1.31 14.883 -10.195 1 96.88 96 ASN A C 1
ATOM 789 O O . ASN A 1 96 ? -2.277 15.609 -9.953 1 96.88 96 ASN A O 1
ATOM 793 N N . VAL A 1 97 ? -1.036 13.875 -9.477 1 96.38 97 VAL A N 1
ATOM 794 C CA . VAL A 1 97 ? -1.757 13.602 -8.242 1 96.38 97 VAL A CA 1
ATOM 795 C C . VAL A 1 97 ? -1.645 14.805 -7.305 1 96.38 97 VAL A C 1
ATOM 797 O O . VAL A 1 97 ? -2.641 15.242 -6.723 1 96.38 97 VAL A O 1
ATOM 800 N N . PHE A 1 98 ? -0.498 15.336 -7.199 1 98.19 98 PHE A N 1
ATOM 801 C CA . PHE A 1 98 ? -0.288 16.453 -6.293 1 98.19 98 PHE A CA 1
ATOM 802 C C . PHE A 1 98 ? -0.938 17.719 -6.84 1 98.19 98 PHE A C 1
ATOM 804 O O . PHE A 1 98 ? -1.441 18.547 -6.078 1 98.19 98 PHE A O 1
ATOM 811 N N . LYS A 1 99 ? -0.882 17.906 -8.156 1 98.31 99 LYS A N 1
ATOM 812 C CA . LYS A 1 99 ? -1.609 19.031 -8.734 1 98.31 99 LYS A CA 1
ATOM 813 C C . LYS A 1 99 ? -3.092 18.969 -8.383 1 98.31 99 LYS A C 1
ATOM 815 O O . LYS A 1 99 ? -3.678 19.969 -7.953 1 98.31 99 LYS A O 1
ATOM 820 N N . LYS A 1 100 ? -3.643 17.812 -8.531 1 97.75 100 LYS A N 1
ATOM 821 C CA . LYS A 1 100 ? -5.047 17.625 -8.172 1 97.75 100 LYS A CA 1
ATOM 822 C C . LYS A 1 100 ? -5.273 17.844 -6.68 1 97.75 100 LYS A C 1
ATOM 824 O O . LYS A 1 100 ? -6.324 18.328 -6.27 1 97.75 100 LYS A O 1
ATOM 829 N N . THR A 1 101 ? -4.301 17.406 -5.883 1 98.38 101 THR A N 1
ATOM 830 C CA . THR A 1 101 ? -4.391 17.609 -4.438 1 98.38 101 THR A CA 1
ATOM 831 C C . THR A 1 101 ? -4.43 19.094 -4.098 1 98.38 101 THR A C 1
ATOM 833 O O . THR A 1 101 ? -5.219 19.531 -3.256 1 98.38 101 THR A O 1
ATOM 836 N N . ILE A 1 102 ? -3.584 19.891 -4.762 1 98.69 102 ILE A N 1
ATOM 837 C CA . ILE A 1 102 ? -3.551 21.328 -4.57 1 98.69 102 ILE A CA 1
ATOM 838 C C . ILE A 1 102 ? -4.906 21.922 -4.93 1 98.69 102 ILE A C 1
ATOM 840 O O . ILE A 1 102 ? -5.469 22.719 -4.164 1 98.69 102 ILE A O 1
ATOM 844 N N . GLU A 1 103 ? -5.469 21.531 -6.016 1 98.25 103 GLU A N 1
ATOM 845 C CA . GLU A 1 103 ? -6.781 22 -6.441 1 98.25 103 GLU A CA 1
ATOM 846 C C . GLU A 1 103 ? -7.863 21.609 -5.441 1 98.25 103 GLU A C 1
ATOM 848 O O . GLU A 1 103 ? -8.742 22.422 -5.125 1 98.25 103 GLU A O 1
ATOM 853 N N . THR A 1 104 ? -7.785 20.375 -5.016 1 98.62 104 THR A N 1
ATOM 854 C CA . THR A 1 104 ? -8.75 19.875 -4.039 1 98.62 104 THR A CA 1
ATOM 855 C C . THR A 1 104 ? -8.688 20.688 -2.752 1 98.62 104 THR A C 1
ATOM 857 O O . THR A 1 104 ? -9.719 21.109 -2.225 1 98.62 104 THR A O 1
ATOM 860 N N . ALA A 1 105 ? -7.473 20.891 -2.27 1 98.75 105 ALA A N 1
ATOM 861 C CA . ALA A 1 105 ? -7.293 21.688 -1.057 1 98.75 105 ALA A CA 1
ATOM 862 C C . ALA A 1 105 ? -7.863 23.094 -1.23 1 98.75 105 ALA A C 1
ATOM 864 O O . ALA A 1 105 ? -8.562 23.594 -0.349 1 98.75 105 ALA A O 1
ATOM 865 N N . ALA A 1 106 ? -7.574 23.688 -2.35 1 98.5 106 ALA A N 1
ATOM 866 C CA . ALA A 1 106 ? -8.078 25.031 -2.635 1 98.5 106 ALA A CA 1
ATOM 867 C C . ALA A 1 106 ? -9.609 25.062 -2.604 1 98.5 106 ALA A C 1
ATOM 869 O O . ALA A 1 106 ? -10.203 25.953 -1.994 1 98.5 106 ALA A O 1
ATOM 870 N N . GLU A 1 107 ? -10.219 24.094 -3.219 1 98.19 107 GLU A N 1
ATOM 871 C CA . GLU A 1 107 ? -11.68 24.031 -3.287 1 98.19 107 GLU A CA 1
ATOM 872 C C . GLU A 1 107 ? -12.289 23.797 -1.908 1 98.19 107 GLU A C 1
ATOM 874 O O . GLU A 1 107 ? -13.375 24.297 -1.607 1 98.19 107 GLU A O 1
ATOM 879 N N . LEU A 1 108 ? -11.641 23.016 -1.11 1 98.56 108 LEU A N 1
ATOM 880 C CA . LEU A 1 108 ? -12.117 22.719 0.237 1 98.56 108 LEU A CA 1
ATOM 881 C C . LEU A 1 108 ? -11.797 23.875 1.191 1 98.56 108 LEU A C 1
ATOM 883 O O . LEU A 1 108 ? -12.195 23.844 2.359 1 98.56 108 LEU A O 1
ATOM 887 N N . GLU A 1 109 ? -11 24.844 0.684 1 98.25 109 GLU A N 1
ATOM 888 C CA . GLU A 1 109 ? -10.547 25.984 1.479 1 98.25 109 GLU A CA 1
ATOM 889 C C . GLU A 1 109 ? -9.617 25.531 2.604 1 98.25 109 GLU A C 1
ATOM 891 O O . GLU A 1 109 ? -9.664 26.078 3.711 1 98.25 109 GLU A O 1
ATOM 896 N N . ALA A 1 110 ? -8.961 24.422 2.32 1 98.44 110 ALA A N 1
ATOM 897 C CA . ALA A 1 110 ? -7.824 24.047 3.152 1 98.44 110 ALA A CA 1
ATOM 898 C C . ALA A 1 110 ? -6.559 24.781 2.74 1 98.44 110 ALA A C 1
ATOM 900 O O . ALA A 1 110 ? -6.383 25.125 1.566 1 98.44 110 ALA A O 1
ATOM 901 N N . ASP A 1 111 ? -5.656 25.031 3.613 1 97.69 111 ASP A N 1
ATOM 902 C CA . ASP A 1 111 ? -4.516 25.859 3.24 1 97.69 111 ASP A CA 1
ATOM 903 C C . ASP A 1 111 ? -3.223 25.047 3.236 1 97.69 111 ASP A C 1
ATOM 905 O O . ASP A 1 111 ? -2.154 25.578 2.914 1 97.69 111 ASP A O 1
ATOM 909 N N . THR A 1 112 ? -3.287 23.766 3.564 1 98.75 112 THR A N 1
ATOM 910 C CA . THR A 1 112 ? -2.086 22.953 3.721 1 98.75 112 THR A CA 1
ATOM 911 C C . THR A 1 112 ? -2.266 21.578 3.064 1 98.75 112 THR A C 1
ATOM 913 O O . THR A 1 112 ? -3.354 21 3.113 1 98.75 112 THR A O 1
ATOM 916 N N . ILE A 1 113 ? -1.253 21.078 2.414 1 98.88 113 ILE A N 1
ATOM 917 C CA . ILE A 1 113 ? -1.207 19.688 1.992 1 98.88 113 ILE A CA 1
ATOM 918 C C . ILE A 1 113 ? 0.072 19.031 2.51 1 98.88 113 ILE A C 1
ATOM 920 O O . ILE A 1 113 ? 1.13 19.656 2.541 1 98.88 113 ILE A O 1
ATOM 924 N N . VAL A 1 114 ? -0.049 17.812 3.021 1 98.75 114 VAL A N 1
ATOM 925 C CA . VAL A 1 114 ? 1.118 17.047 3.449 1 98.75 114 VAL A CA 1
ATOM 926 C C . VAL A 1 114 ? 1.812 16.438 2.232 1 98.75 114 VAL A C 1
ATOM 928 O O . VAL A 1 114 ? 1.154 15.914 1.337 1 98.75 114 VAL A O 1
ATOM 931 N N . THR A 1 115 ? 3.137 16.516 2.26 1 98.38 115 THR A N 1
ATOM 932 C CA . THR A 1 115 ? 3.889 16.094 1.082 1 98.38 115 THR A CA 1
ATOM 933 C C . THR A 1 115 ? 5.125 15.289 1.485 1 98.38 115 THR A C 1
ATOM 935 O O . THR A 1 115 ? 5.895 15.719 2.348 1 98.38 115 THR A O 1
ATOM 938 N N . LEU A 1 116 ? 5.277 14.141 0.906 1 97.19 116 LEU A N 1
ATOM 939 C CA . LEU A 1 116 ? 6.562 13.453 0.875 1 97.19 116 LEU A CA 1
ATOM 940 C C . LEU A 1 116 ? 7.312 13.75 -0.416 1 97.19 116 LEU A C 1
ATOM 942 O O . LEU A 1 116 ? 6.727 13.734 -1.501 1 97.19 116 LEU A O 1
ATOM 946 N N . CYS A 1 117 ? 8.562 13.969 -0.339 1 96.56 117 CYS A N 1
ATOM 947 C CA . CYS A 1 117 ? 9.352 14.453 -1.462 1 96.56 117 CYS A CA 1
ATOM 948 C C . CYS A 1 117 ? 9.766 13.305 -2.375 1 96.56 117 CYS A C 1
ATOM 950 O O . CYS A 1 117 ? 10.672 13.453 -3.193 1 96.56 117 CYS A O 1
ATOM 952 N N . GLY A 1 118 ? 9.062 12.234 -2.242 1 96.31 118 GLY A N 1
ATOM 953 C CA . GLY A 1 118 ? 9.367 11.086 -3.084 1 96.31 118 GLY A CA 1
ATOM 954 C C . GLY A 1 118 ? 10.602 10.32 -2.639 1 96.31 118 GLY A C 1
ATOM 955 O O . GLY A 1 118 ? 11.195 10.641 -1.607 1 96.31 118 GLY A O 1
ATOM 956 N N . TYR A 1 119 ? 10.93 9.297 -3.398 1 95.06 119 TYR A N 1
ATOM 957 C CA . TYR A 1 119 ? 12.039 8.406 -3.057 1 95.06 119 TYR A CA 1
ATOM 958 C C . TYR A 1 119 ? 12.562 7.695 -4.293 1 95.06 119 TYR A C 1
ATOM 960 O O . TYR A 1 119 ? 11.953 7.75 -5.363 1 95.06 119 TYR A O 1
ATOM 968 N N . GLY A 1 120 ? 13.742 7.207 -4.199 1 94.62 120 GLY A N 1
ATOM 969 C CA . GLY A 1 120 ? 14.312 6.336 -5.215 1 94.62 120 GLY A CA 1
ATOM 970 C C . GLY A 1 120 ? 14.367 4.883 -4.789 1 94.62 120 GLY A C 1
ATOM 971 O O . GLY A 1 120 ? 13.984 4.543 -3.668 1 94.62 120 GLY A O 1
ATOM 972 N N . THR A 1 121 ? 14.719 4.012 -5.773 1 95.75 121 THR A N 1
ATOM 973 C CA . THR A 1 121 ? 15.031 2.643 -5.371 1 95.75 121 THR A CA 1
ATOM 974 C C . THR A 1 121 ? 16.266 2.605 -4.488 1 95.75 121 THR A C 1
ATOM 976 O O . THR A 1 121 ? 17.078 3.531 -4.512 1 95.75 121 THR A O 1
ATOM 979 N N . ILE A 1 122 ? 16.422 1.597 -3.691 1 95.88 122 ILE A N 1
ATOM 980 C CA . ILE A 1 122 ? 17.5 1.489 -2.715 1 95.88 122 ILE A CA 1
ATOM 981 C C . ILE A 1 122 ? 18.844 1.443 -3.438 1 95.88 122 ILE A C 1
ATOM 983 O O . ILE A 1 122 ? 19.844 1.921 -2.912 1 95.88 122 ILE A O 1
ATOM 987 N N . ASP A 1 123 ? 18.859 0.972 -4.699 1 96.62 123 ASP A N 1
ATOM 988 C CA . ASP A 1 123 ? 20.109 0.807 -5.438 1 96.62 123 ASP A CA 1
ATOM 989 C C . ASP A 1 123 ? 20.422 2.051 -6.266 1 96.62 123 ASP A C 1
ATOM 991 O O . ASP A 1 123 ? 21.406 2.07 -7.016 1 96.62 123 ASP A O 1
ATOM 995 N N . GLU A 1 124 ? 19.672 3.146 -6.125 1 96.81 124 GLU A N 1
ATOM 996 C CA . GLU A 1 124 ? 19.938 4.414 -6.797 1 96.81 124 GLU A CA 1
ATOM 997 C C . GLU A 1 124 ? 20.828 5.309 -5.941 1 96.81 124 GLU A C 1
ATOM 999 O O . GLU A 1 124 ? 20.844 5.191 -4.715 1 96.81 124 GLU A O 1
ATOM 1004 N N . LYS A 1 125 ? 21.562 6.176 -6.684 1 96.69 125 LYS A N 1
ATOM 1005 C CA . LYS A 1 125 ? 22.344 7.195 -5.98 1 96.69 125 LYS A CA 1
ATOM 1006 C C . LYS A 1 125 ? 21.438 8.266 -5.383 1 96.69 125 LYS A C 1
ATOM 1008 O O . LYS A 1 125 ? 20.578 8.82 -6.082 1 96.69 125 LYS A O 1
ATOM 1013 N N . ASP A 1 126 ? 21.609 8.57 -4.078 1 96.44 126 ASP A N 1
ATOM 1014 C CA . ASP A 1 126 ? 20.781 9.531 -3.361 1 96.44 126 ASP A CA 1
ATOM 1015 C C . ASP A 1 126 ? 20.766 10.883 -4.066 1 96.44 126 ASP A C 1
ATOM 1017 O O . ASP A 1 126 ? 19.734 11.547 -4.129 1 96.44 126 ASP A O 1
ATOM 1021 N N . GLU A 1 127 ? 21.859 11.297 -4.594 1 97.56 127 GLU A N 1
ATOM 1022 C CA . GLU A 1 127 ? 21.969 12.609 -5.23 1 97.56 127 GLU A CA 1
ATOM 1023 C C . GLU A 1 127 ? 21.062 12.711 -6.449 1 97.56 127 GLU A C 1
ATOM 1025 O O . GLU A 1 127 ? 20.484 13.766 -6.711 1 97.56 127 GLU A O 1
ATOM 1030 N N . ASP A 1 128 ? 20.984 11.648 -7.199 1 98.06 128 ASP A N 1
ATOM 1031 C CA . ASP A 1 128 ? 20.109 11.641 -8.375 1 98.06 128 ASP A CA 1
ATOM 1032 C C . ASP A 1 128 ? 18.641 11.742 -7.977 1 98.06 128 ASP A C 1
ATOM 1034 O O . ASP A 1 128 ? 17.875 12.469 -8.617 1 98.06 128 ASP A O 1
ATOM 1038 N N . VAL A 1 129 ? 18.297 11.039 -6.938 1 98.06 129 VAL A N 1
ATOM 1039 C CA . VAL A 1 129 ? 16.938 11.062 -6.441 1 98.06 129 VAL A CA 1
ATOM 1040 C C . VAL A 1 129 ? 16.594 12.453 -5.91 1 98.06 129 VAL A C 1
ATOM 1042 O O . VAL A 1 129 ? 15.516 12.984 -6.172 1 98.06 129 VAL A O 1
ATOM 1045 N N . TRP A 1 130 ? 17.547 13.062 -5.176 1 98.5 130 TRP A N 1
ATOM 1046 C CA . TRP A 1 130 ? 17.375 14.406 -4.633 1 98.5 130 TRP A CA 1
ATOM 1047 C C . TRP A 1 130 ? 17.094 15.406 -5.742 1 98.5 130 TRP A C 1
ATOM 1049 O O . TRP A 1 130 ? 16.172 16.219 -5.633 1 98.5 130 TRP A O 1
ATOM 1059 N N . LYS A 1 131 ? 17.812 15.297 -6.805 1 98.56 131 LYS A N 1
ATOM 1060 C CA . LYS A 1 131 ? 17.641 16.219 -7.922 1 98.56 131 LYS A CA 1
ATOM 1061 C C . LYS A 1 131 ? 16.25 16.094 -8.539 1 98.56 131 LYS A C 1
ATOM 1063 O O . LYS A 1 131 ? 15.602 17.094 -8.836 1 98.56 131 LYS A O 1
ATOM 1068 N N . ARG A 1 132 ? 15.805 14.859 -8.742 1 98.62 132 ARG A N 1
ATOM 1069 C CA . ARG A 1 132 ? 14.469 14.641 -9.281 1 98.62 132 ARG A CA 1
ATOM 1070 C C . ARG A 1 132 ? 13.398 15.188 -8.336 1 98.62 132 ARG A C 1
ATOM 1072 O O . ARG A 1 132 ? 12.391 15.742 -8.781 1 98.62 132 ARG A O 1
ATOM 1079 N N . SER A 1 133 ? 13.664 14.977 -7.07 1 98.44 133 SER A N 1
ATOM 1080 C CA . SER A 1 133 ? 12.75 15.5 -6.062 1 98.44 133 SER A CA 1
ATOM 1081 C C . SER A 1 133 ? 12.641 17.016 -6.148 1 98.44 133 SER A C 1
ATOM 1083 O O . SER A 1 133 ? 11.539 17.562 -6.219 1 98.44 133 SER A O 1
ATOM 1085 N N . VAL A 1 134 ? 13.766 17.672 -6.184 1 98.75 134 VAL A N 1
ATOM 1086 C CA . VAL A 1 134 ? 13.805 19.125 -6.262 1 98.75 134 VAL A CA 1
ATOM 1087 C C . VAL A 1 134 ? 13.07 19.594 -7.512 1 98.75 134 VAL A C 1
ATOM 1089 O O . VAL A 1 134 ? 12.258 20.531 -7.453 1 98.75 134 VAL A O 1
ATOM 1092 N N . ASP A 1 135 ? 13.344 18.953 -8.602 1 98.69 135 ASP A N 1
ATOM 1093 C CA . ASP A 1 135 ? 12.727 19.344 -9.867 1 98.69 135 ASP A CA 1
ATOM 1094 C C . ASP A 1 135 ? 11.203 19.25 -9.789 1 98.69 135 ASP A C 1
ATOM 1096 O O . ASP A 1 135 ? 10.492 20.172 -10.188 1 98.69 135 ASP A O 1
ATOM 1100 N N . SER A 1 136 ? 10.711 18.125 -9.312 1 98.69 136 SER A N 1
ATOM 1101 C CA . SER A 1 136 ? 9.273 17.922 -9.172 1 98.69 136 SER A CA 1
ATOM 1102 C C . SER A 1 136 ? 8.664 18.922 -8.195 1 98.69 136 SER A C 1
ATOM 1104 O O . SER A 1 136 ? 7.594 19.484 -8.453 1 98.69 136 SER A O 1
ATOM 1106 N N . MET A 1 137 ? 9.398 19.203 -7.137 1 98.75 137 MET A N 1
ATOM 1107 C CA . MET A 1 137 ? 8.875 20.062 -6.086 1 98.75 137 MET A CA 1
ATOM 1108 C C . MET A 1 137 ? 8.875 21.531 -6.539 1 98.75 137 MET A C 1
ATOM 1110 O O . MET A 1 137 ? 8.031 22.312 -6.098 1 98.75 137 MET A O 1
ATOM 1114 N N . ARG A 1 138 ? 9.797 21.906 -7.363 1 98.69 138 ARG A N 1
ATOM 1115 C CA . ARG A 1 138 ? 9.773 23.25 -7.91 1 98.69 138 ARG A CA 1
ATOM 1116 C C . ARG A 1 138 ? 8.5 23.5 -8.711 1 98.69 138 ARG A C 1
ATOM 1118 O O . ARG A 1 138 ? 7.867 24.547 -8.57 1 98.69 138 ARG A O 1
ATOM 1125 N N . ILE A 1 139 ? 8.109 22.531 -9.5 1 98.62 139 ILE A N 1
ATOM 1126 C CA . ILE A 1 139 ? 6.871 22.609 -10.266 1 98.62 139 ILE A CA 1
ATOM 1127 C C . ILE A 1 139 ? 5.68 22.719 -9.312 1 98.62 139 ILE A C 1
ATOM 1129 O O . ILE A 1 139 ? 4.836 23.609 -9.469 1 98.62 139 ILE A O 1
ATOM 1133 N N . LEU A 1 140 ? 5.641 21.859 -8.352 1 98.88 140 LEU A N 1
ATOM 1134 C CA . LEU A 1 140 ? 4.52 21.797 -7.426 1 98.88 140 LEU A CA 1
ATOM 1135 C C . LEU A 1 140 ? 4.496 23.016 -6.516 1 98.88 140 LEU A C 1
ATOM 1137 O O . LEU A 1 140 ? 3.428 23.531 -6.188 1 98.88 140 LEU A O 1
ATOM 1141 N N . GLY A 1 141 ? 5.684 23.438 -6.047 1 98.75 141 GLY A N 1
ATOM 1142 C CA . GLY A 1 141 ? 5.781 24.641 -5.23 1 98.75 141 GLY A CA 1
ATOM 1143 C C . GLY A 1 141 ? 5.238 25.875 -5.918 1 98.75 141 GLY A C 1
ATOM 1144 O O . GLY A 1 141 ? 4.523 26.672 -5.305 1 98.75 141 GLY A O 1
ATOM 1145 N N . ASP A 1 142 ? 5.574 26.031 -7.18 1 98.56 142 ASP A N 1
ATOM 1146 C CA . ASP A 1 142 ? 5.062 27.156 -7.961 1 98.56 142 ASP A CA 1
ATOM 1147 C C . ASP A 1 142 ? 3.537 27.141 -8.008 1 98.56 142 ASP A C 1
ATOM 1149 O O . ASP A 1 142 ? 2.898 28.172 -7.82 1 98.56 142 ASP A O 1
ATOM 1153 N N . MET A 1 143 ? 3.033 25.984 -8.25 1 98.75 143 MET A N 1
ATOM 1154 C CA . MET A 1 143 ? 1.578 25.875 -8.305 1 98.75 143 MET A CA 1
ATOM 1155 C C . MET A 1 143 ? 0.96 26.156 -6.938 1 98.75 143 MET A C 1
ATOM 1157 O O . MET A 1 143 ? -0.039 26.859 -6.832 1 98.75 143 MET A O 1
ATOM 1161 N N . ALA A 1 144 ? 1.508 25.531 -5.953 1 98.88 144 ALA A N 1
ATOM 1162 C CA . ALA A 1 144 ? 0.993 25.719 -4.598 1 98.88 144 ALA A CA 1
ATOM 1163 C C . ALA A 1 144 ? 0.997 27.203 -4.211 1 98.88 144 ALA A C 1
ATOM 1165 O O . ALA A 1 144 ? 0.05 27.688 -3.59 1 98.88 144 ALA A O 1
ATOM 1166 N N . GLU A 1 145 ? 2.049 27.875 -4.547 1 98.5 145 GLU A N 1
ATOM 1167 C CA . GLU A 1 145 ? 2.143 29.312 -4.297 1 98.5 145 GLU A CA 1
ATOM 1168 C C . GLU A 1 145 ? 1.005 30.062 -4.977 1 98.5 145 GLU A C 1
ATOM 1170 O O . GLU A 1 145 ? 0.371 30.922 -4.367 1 98.5 145 GLU A O 1
ATOM 1175 N N . ALA A 1 146 ? 0.728 29.719 -6.203 1 98.44 146 ALA A N 1
ATOM 1176 C CA . ALA A 1 146 ? -0.323 30.375 -6.973 1 98.44 146 ALA A CA 1
ATOM 1177 C C . ALA A 1 146 ? -1.692 30.156 -6.34 1 98.44 146 ALA A C 1
ATOM 1179 O O . ALA A 1 146 ? -2.58 31 -6.445 1 98.44 146 ALA A O 1
ATOM 1180 N N . TYR A 1 147 ? -1.894 29.062 -5.68 1 98.56 147 TYR A N 1
ATOM 1181 C CA . TYR A 1 147 ? -3.17 28.719 -5.066 1 98.56 147 TYR A CA 1
ATOM 1182 C C . TYR A 1 147 ? -3.201 29.125 -3.598 1 98.56 147 TYR A C 1
ATOM 1184 O O . TYR A 1 147 ? -4.199 28.906 -2.908 1 98.56 147 TYR A O 1
ATOM 1192 N N . ASN A 1 148 ? -2.1 29.703 -3.104 1 98.31 148 ASN A N 1
ATOM 1193 C CA . ASN A 1 148 ? -1.959 30.062 -1.696 1 98.31 148 ASN A CA 1
ATOM 1194 C C . ASN A 1 148 ? -2.107 28.828 -0.793 1 98.31 148 ASN A C 1
ATOM 1196 O O . ASN A 1 148 ? -2.861 28.875 0.183 1 98.31 148 ASN A O 1
ATOM 1200 N N . ILE A 1 149 ? -1.531 27.75 -1.216 1 98.69 149 ILE A N 1
ATOM 1201 C CA . ILE A 1 149 ? -1.486 26.516 -0.464 1 98.69 149 ILE A CA 1
ATOM 1202 C C . ILE A 1 149 ? -0.065 26.25 0.034 1 98.69 149 ILE A C 1
ATOM 1204 O O . ILE A 1 149 ? 0.903 26.469 -0.7 1 98.69 149 ILE A O 1
ATOM 1208 N N . GLU A 1 150 ? 0.102 25.875 1.266 1 98.81 150 GLU A N 1
ATOM 1209 C CA . GLU A 1 150 ? 1.402 25.484 1.796 1 98.81 150 GLU A CA 1
ATOM 1210 C C . GLU A 1 150 ? 1.604 23.969 1.682 1 98.81 150 GLU A C 1
ATOM 1212 O O . GLU A 1 150 ? 0.718 23.188 2.041 1 98.81 150 GLU A O 1
ATOM 1217 N N . MET A 1 151 ? 2.695 23.562 1.124 1 98.88 151 MET A N 1
ATOM 1218 C CA . MET A 1 151 ? 3.105 22.156 1.071 1 98.88 151 MET A CA 1
ATOM 1219 C C . MET A 1 151 ? 4.07 21.828 2.205 1 98.88 151 MET A C 1
ATOM 1221 O O . MET A 1 151 ? 5.211 22.297 2.211 1 98.88 151 MET A O 1
ATOM 1225 N N . VAL A 1 152 ? 3.656 21.016 3.145 1 98.88 152 VAL A N 1
ATOM 1226 C CA . VAL A 1 152 ? 4.508 20.734 4.297 1 98.88 152 VAL A CA 1
ATOM 1227 C C . VAL A 1 152 ? 5.219 19.406 4.113 1 98.88 152 VAL A C 1
ATOM 1229 O O . VAL A 1 152 ? 4.574 18.359 3.945 1 98.88 152 VAL A O 1
ATOM 1232 N N . LEU A 1 153 ? 6.547 19.422 4.121 1 98.5 153 LEU A N 1
ATOM 1233 C CA . LEU A 1 153 ? 7.367 18.234 3.863 1 98.5 153 LEU A CA 1
ATOM 1234 C C . LEU A 1 153 ? 7.457 17.359 5.105 1 98.5 153 LEU A C 1
ATOM 1236 O O . LEU A 1 153 ? 7.957 17.797 6.145 1 98.5 153 LEU A O 1
ATOM 1240 N N . GLU A 1 154 ? 6.984 16.188 4.93 1 97.38 154 GLU A N 1
ATOM 1241 C CA . GLU A 1 154 ? 7.117 15.195 5.996 1 97.38 154 GLU A CA 1
ATOM 1242 C C . GLU A 1 154 ? 8.406 14.391 5.848 1 97.38 154 GLU A C 1
ATOM 1244 O O . GLU A 1 154 ? 8.781 14.023 4.734 1 97.38 154 GLU A O 1
ATOM 1249 N N . THR A 1 155 ? 9.047 14.156 6.988 1 95.44 155 THR A N 1
ATOM 1250 C CA . THR A 1 155 ? 10.234 13.305 7 1 95.44 155 THR A CA 1
ATOM 1251 C C . THR A 1 155 ? 9.859 11.867 7.32 1 95.44 155 THR A C 1
ATOM 1253 O O . THR A 1 155 ? 8.883 11.617 8.039 1 95.44 155 THR A O 1
ATOM 1256 N N . SER A 1 156 ? 10.523 10.984 6.738 1 93.19 156 SER A N 1
ATOM 1257 C CA . SER A 1 156 ? 10.336 9.547 6.918 1 93.19 156 SER A CA 1
ATOM 1258 C C . SER A 1 156 ? 11.602 8.781 6.555 1 93.19 156 SER A C 1
ATOM 1260 O O . SER A 1 156 ? 12.602 9.375 6.141 1 93.19 156 SER A O 1
ATOM 1262 N N . PRO A 1 157 ? 11.594 7.512 6.809 1 89.75 157 PRO A N 1
ATOM 1263 C CA . PRO A 1 157 ? 12.758 6.719 6.41 1 89.75 157 PRO A CA 1
ATOM 1264 C C . PRO A 1 157 ? 13.031 6.785 4.91 1 89.75 157 PRO A C 1
ATOM 1266 O O . PRO A 1 157 ? 12.141 7.145 4.133 1 89.75 157 PRO A O 1
ATOM 1269 N N . ARG A 1 158 ? 14.188 6.387 4.613 1 88.19 158 ARG A N 1
ATOM 1270 C CA . ARG A 1 158 ? 14.719 6.535 3.266 1 88.19 158 ARG A CA 1
ATOM 1271 C C . ARG A 1 158 ? 13.859 5.785 2.25 1 88.19 158 ARG A C 1
ATOM 1273 O O . ARG A 1 158 ? 13.773 6.188 1.089 1 88.19 158 ARG A O 1
ATOM 1280 N N . GLU A 1 159 ? 13.164 4.84 2.703 1 87.44 159 GLU A N 1
ATOM 1281 C CA . GLU A 1 159 ? 12.359 3.994 1.826 1 87.44 159 GLU A CA 1
ATOM 1282 C C . GLU A 1 159 ? 11.109 4.723 1.347 1 87.44 159 GLU A C 1
ATOM 1284 O O . GLU A 1 159 ? 10.461 4.293 0.39 1 87.44 159 GLU A O 1
ATOM 1289 N N . TYR A 1 160 ? 10.898 5.914 1.959 1 90.5 160 TYR A N 1
ATOM 1290 C CA . TYR A 1 160 ? 9.594 6.516 1.7 1 90.5 160 TYR A CA 1
ATOM 1291 C C . TYR A 1 160 ? 9.742 7.965 1.251 1 90.5 160 TYR A C 1
ATOM 1293 O O . TYR A 1 160 ? 8.805 8.555 0.715 1 90.5 160 TYR A O 1
ATOM 1301 N N . THR A 1 161 ? 10.867 8.523 1.498 1 95.25 161 THR A N 1
ATOM 1302 C CA . THR A 1 161 ? 11.055 9.914 1.098 1 95.25 161 THR A CA 1
ATOM 1303 C C . THR A 1 161 ? 12.539 10.242 0.983 1 95.25 161 THR A C 1
ATOM 1305 O O . THR A 1 161 ? 13.391 9.469 1.423 1 95.25 161 THR A O 1
ATOM 1308 N N . THR A 1 162 ? 12.789 11.328 0.345 1 96.44 162 THR A N 1
ATOM 1309 C CA . THR A 1 162 ? 14.156 11.805 0.141 1 96.44 162 THR A CA 1
ATOM 1310 C C . THR A 1 162 ? 14.648 12.562 1.367 1 96.44 162 THR A C 1
ATOM 1312 O O . THR A 1 162 ? 15.859 12.664 1.597 1 96.44 162 THR A O 1
ATOM 1315 N N . THR A 1 163 ? 13.75 13.102 2.156 1 96.81 163 THR A N 1
ATOM 1316 C CA . THR A 1 163 ? 14.125 13.836 3.361 1 96.81 163 THR A CA 1
ATOM 1317 C C . THR A 1 163 ? 13.867 12.992 4.605 1 96.81 163 THR A C 1
ATOM 1319 O O . THR A 1 163 ? 12.727 12.602 4.871 1 96.81 163 THR A O 1
ATOM 1322 N N . HIS A 1 164 ? 14.953 12.836 5.441 1 94.88 164 HIS A N 1
ATOM 1323 C CA . HIS A 1 164 ? 14.859 11.914 6.57 1 94.88 164 HIS A CA 1
ATOM 1324 C C . HIS A 1 164 ? 14.961 12.664 7.895 1 94.88 164 HIS A C 1
ATOM 1326 O O . HIS A 1 164 ? 14.57 12.133 8.938 1 94.88 164 HIS A O 1
ATOM 1332 N N . THR A 1 165 ? 15.508 13.812 7.848 1 96.25 165 THR A N 1
ATOM 1333 C CA . THR A 1 165 ? 15.688 14.641 9.031 1 96.25 165 THR A CA 1
ATOM 1334 C C . THR A 1 165 ? 15.156 16.047 8.797 1 96.25 165 THR A C 1
ATOM 1336 O O . THR A 1 165 ? 14.93 16.453 7.648 1 96.25 165 THR A O 1
ATOM 1339 N N . ALA A 1 166 ? 14.977 16.734 9.906 1 97.81 166 ALA A N 1
ATOM 1340 C CA . ALA A 1 166 ? 14.555 18.125 9.812 1 97.81 166 ALA A CA 1
ATOM 1341 C C . ALA A 1 166 ? 15.578 18.953 9.047 1 97.81 166 ALA A C 1
ATOM 1343 O O . ALA A 1 166 ? 15.211 19.828 8.258 1 97.81 166 ALA A O 1
ATOM 1344 N N . LYS A 1 167 ? 16.812 18.688 9.234 1 97.75 167 LYS A N 1
ATOM 1345 C CA . LYS A 1 167 ? 17.875 19.406 8.523 1 97.75 167 LYS A CA 1
ATOM 1346 C C . LYS A 1 167 ? 17.781 19.172 7.02 1 97.75 167 LYS A C 1
ATOM 1348 O O . LYS A 1 167 ? 17.969 20.094 6.227 1 97.75 167 LYS A O 1
ATOM 1353 N N . GLU A 1 168 ? 17.516 17.969 6.645 1 97.69 168 GLU A N 1
ATOM 1354 C CA . GLU A 1 168 ? 17.359 17.641 5.227 1 97.69 168 GLU A CA 1
ATOM 1355 C C . GLU A 1 168 ? 16.125 18.328 4.641 1 97.69 168 GLU A C 1
ATOM 1357 O O . GLU A 1 168 ? 16.141 18.766 3.49 1 97.69 168 GLU A O 1
ATOM 1362 N N . ALA A 1 169 ? 15.086 18.312 5.449 1 98.38 169 ALA A N 1
ATOM 1363 C CA . ALA A 1 169 ? 13.875 19.016 5 1 98.38 169 ALA A CA 1
ATOM 1364 C C . ALA A 1 169 ? 14.164 20.484 4.727 1 98.38 169 ALA A C 1
ATOM 1366 O O . ALA A 1 169 ? 13.742 21.016 3.701 1 98.38 169 ALA A O 1
ATOM 1367 N N . VAL A 1 170 ? 14.906 21.125 5.594 1 98.69 170 VAL A N 1
ATOM 1368 C CA . VAL A 1 170 ? 15.234 22.547 5.426 1 98.69 170 VAL A CA 1
ATOM 1369 C C . VAL A 1 170 ? 16.094 22.719 4.176 1 98.69 170 VAL A C 1
ATOM 1371 O O . VAL A 1 170 ? 15.875 23.641 3.391 1 98.69 170 VAL A O 1
ATOM 1374 N N . ARG A 1 171 ? 17.062 21.844 4.008 1 98.62 171 ARG A N 1
ATOM 1375 C CA . ARG A 1 171 ? 17.875 21.891 2.803 1 98.62 171 ARG A CA 1
ATOM 1376 C C . ARG A 1 171 ? 17.016 21.797 1.548 1 98.62 171 ARG A C 1
ATOM 1378 O O . ARG A 1 171 ? 17.219 22.562 0.597 1 98.62 171 ARG A O 1
ATOM 1385 N N . MET A 1 172 ? 16.094 20.891 1.562 1 98.75 172 MET A N 1
ATOM 1386 C CA . MET A 1 172 ? 15.188 20.703 0.439 1 98.75 172 MET A CA 1
ATOM 1387 C C . MET A 1 172 ? 14.359 21.969 0.204 1 98.75 172 MET A C 1
ATOM 1389 O O . MET A 1 172 ? 14.25 22.438 -0.928 1 98.75 172 MET A O 1
ATOM 1393 N N . ILE A 1 173 ? 13.789 22.516 1.25 1 98.81 173 ILE A N 1
ATOM 1394 C CA . ILE A 1 173 ? 12.953 23.703 1.185 1 98.81 173 ILE A CA 1
ATOM 1395 C C . ILE A 1 173 ? 13.742 24.859 0.557 1 98.81 173 ILE A C 1
ATOM 1397 O O . ILE A 1 173 ? 13.25 25.516 -0.358 1 98.81 173 ILE A O 1
ATOM 1401 N N . GLU A 1 174 ? 14.898 25.031 1.015 1 98.75 174 GLU A N 1
ATOM 1402 C CA . GLU A 1 174 ? 15.727 26.125 0.542 1 98.75 174 GLU A CA 1
ATOM 1403 C C . GLU A 1 174 ? 16.125 25.938 -0.917 1 98.75 174 GLU A C 1
ATOM 1405 O O . GLU A 1 174 ? 16.188 26.891 -1.687 1 98.75 174 GLU A O 1
ATOM 1410 N N . GLU A 1 175 ? 16.422 24.703 -1.256 1 98.56 175 GLU A N 1
ATOM 1411 C CA . GLU A 1 175 ? 16.812 24.406 -2.633 1 98.56 175 GLU A CA 1
ATOM 1412 C C . GLU A 1 175 ? 15.648 24.594 -3.592 1 98.56 175 GLU A C 1
ATOM 1414 O O . GLU A 1 175 ? 15.828 25.047 -4.723 1 98.56 175 GLU A O 1
ATOM 1419 N N . ILE A 1 176 ? 14.516 24.188 -3.223 1 98.5 176 ILE A N 1
ATOM 1420 C CA . ILE A 1 176 ? 13.32 24.391 -4.035 1 98.5 176 ILE A CA 1
ATOM 1421 C C . ILE A 1 176 ? 13.094 25.891 -4.254 1 98.5 176 ILE A C 1
ATOM 1423 O O . ILE A 1 176 ? 12.805 26.328 -5.371 1 98.5 176 ILE A O 1
ATOM 1427 N N . GLY A 1 177 ? 13.148 26.641 -3.139 1 98.06 177 GLY A N 1
ATOM 1428 C CA . GLY A 1 177 ? 13.141 28.094 -3.236 1 98.06 177 GLY A CA 1
ATOM 1429 C C . GLY A 1 177 ? 11.742 28.672 -3.322 1 98.06 177 GLY A C 1
ATOM 1430 O O . GLY A 1 177 ? 11.578 29.875 -3.58 1 98.06 177 GLY A O 1
ATOM 1431 N N . SER A 1 178 ? 10.711 27.938 -3.174 1 98.25 178 SER A N 1
ATOM 1432 C CA . SER A 1 178 ? 9.336 28.438 -3.166 1 98.25 178 SER A CA 1
ATOM 1433 C C . SER A 1 178 ? 8.875 28.766 -1.75 1 98.25 178 SER A C 1
ATOM 1435 O O . SER A 1 178 ? 9.031 27.953 -0.836 1 98.25 178 SER A O 1
ATOM 1437 N N . PRO A 1 179 ? 8.25 29.891 -1.543 1 98.31 179 PRO A N 1
ATOM 1438 C CA . PRO A 1 179 ? 7.727 30.219 -0.216 1 98.31 179 PRO A CA 1
ATOM 1439 C C . PRO A 1 179 ? 6.574 29.312 0.207 1 98.31 179 PRO A C 1
ATOM 1441 O O . PRO A 1 179 ? 6.18 29.312 1.376 1 98.31 179 PRO A O 1
ATOM 1444 N N . ALA A 1 180 ? 6 28.547 -0.735 1 98.75 180 ALA A N 1
ATOM 1445 C CA . ALA A 1 180 ? 4.867 27.672 -0.445 1 98.75 180 ALA A CA 1
ATOM 1446 C C . ALA A 1 180 ? 5.332 26.375 0.213 1 98.75 180 ALA A C 1
ATOM 1448 O O . ALA A 1 180 ? 4.523 25.641 0.793 1 98.75 180 ALA A O 1
ATOM 1449 N N . VAL A 1 181 ? 6.566 26.031 0.044 1 98.88 181 VAL A N 1
ATOM 1450 C CA . VAL A 1 181 ? 7.078 24.781 0.585 1 98.88 181 VAL A CA 1
ATOM 1451 C C . VAL A 1 181 ? 7.582 25 2.01 1 98.88 181 VAL A C 1
ATOM 1453 O O . VAL A 1 181 ? 8.398 25.891 2.254 1 98.88 181 VAL A O 1
ATOM 1456 N N . LYS A 1 182 ? 7.043 24.281 2.922 1 98.81 182 LYS A N 1
ATOM 1457 C CA . LYS A 1 182 ? 7.316 24.375 4.352 1 98.81 182 LYS A CA 1
ATOM 1458 C C . LYS A 1 182 ? 7.672 23.016 4.941 1 98.81 182 LYS A C 1
ATOM 1460 O O . LYS A 1 182 ? 7.938 22.062 4.207 1 98.81 182 LYS A O 1
ATOM 1465 N N . GLY A 1 183 ? 7.867 22.969 6.258 1 98.5 183 GLY A N 1
ATOM 1466 C CA . GLY A 1 183 ? 8.219 21.734 6.93 1 98.5 183 GLY A CA 1
ATOM 1467 C C . GLY A 1 183 ? 7.188 21.297 7.961 1 98.5 183 GLY A C 1
ATOM 1468 O O . GLY A 1 183 ? 6.316 22.078 8.336 1 98.5 183 GLY A O 1
ATOM 1469 N N . MET A 1 184 ? 7.293 20.078 8.328 1 98.75 184 MET A N 1
ATOM 1470 C CA . MET A 1 184 ? 6.441 19.531 9.383 1 98.75 184 MET A CA 1
ATOM 1471 C C . MET A 1 184 ? 7.199 18.516 10.227 1 98.75 184 MET A C 1
ATOM 1473 O O . MET A 1 184 ? 8.32 18.141 9.891 1 98.75 184 MET A O 1
ATOM 1477 N N . ILE A 1 185 ? 6.617 18.188 11.367 1 98.19 185 ILE A N 1
ATOM 1478 C CA . ILE A 1 185 ? 7.141 17.156 12.242 1 98.19 185 ILE A CA 1
ATOM 1479 C C . ILE A 1 185 ? 6.078 16.078 12.461 1 98.19 185 ILE A C 1
ATOM 1481 O O . ILE A 1 185 ? 4.891 16.391 12.586 1 98.19 185 ILE A O 1
ATOM 1485 N N . ASP A 1 186 ? 6.402 14.906 12.383 1 97.38 186 ASP A N 1
ATOM 1486 C CA . ASP A 1 186 ? 5.605 13.773 12.844 1 97.38 186 ASP A CA 1
ATOM 1487 C C . ASP A 1 186 ? 6.215 13.148 14.094 1 97.38 186 ASP A C 1
ATOM 1489 O O . ASP A 1 186 ? 7.32 12.602 14.039 1 97.38 186 ASP A O 1
ATOM 1493 N N . THR A 1 187 ? 5.477 13.172 15.18 1 97 187 THR A N 1
ATOM 1494 C CA . THR A 1 187 ? 6.012 12.711 16.453 1 97 187 THR A CA 1
ATOM 1495 C C . THR A 1 187 ? 6.406 11.242 16.391 1 97 187 THR A C 1
ATOM 1497 O O . THR A 1 187 ? 7.348 10.805 17.047 1 97 187 THR A O 1
ATOM 1500 N N . ALA A 1 188 ? 5.719 10.5 15.578 1 92.88 188 ALA A N 1
ATOM 1501 C CA . ALA A 1 188 ? 5.949 9.062 15.508 1 92.88 188 ALA A CA 1
ATOM 1502 C C . ALA A 1 188 ? 7.145 8.742 14.617 1 92.88 188 ALA A C 1
ATOM 1504 O O . ALA A 1 188 ? 7.648 7.617 14.617 1 92.88 188 ALA A O 1
ATOM 1505 N N . THR A 1 189 ? 7.57 9.656 13.797 1 90.5 189 THR A N 1
ATOM 1506 C CA . THR A 1 189 ? 8.656 9.367 12.867 1 90.5 189 THR A CA 1
ATOM 1507 C C . THR A 1 189 ? 9.984 9.875 13.414 1 90.5 189 THR A C 1
ATOM 1509 O O . THR A 1 189 ? 11.055 9.523 12.898 1 90.5 189 THR A O 1
ATOM 1512 N N . LEU A 1 190 ? 10 10.672 14.43 1 91.31 190 LEU A N 1
ATOM 1513 C CA . LEU A 1 190 ? 11.219 11.242 15 1 91.31 190 LEU A CA 1
ATOM 1514 C C . LEU A 1 190 ? 12.156 10.141 15.484 1 91.31 190 LEU A C 1
ATOM 1516 O O . LEU A 1 190 ? 13.375 10.281 15.406 1 91.31 190 LEU A O 1
ATOM 1520 N N . GLY A 1 191 ? 11.562 9.062 15.945 1 83.94 191 GLY A N 1
ATOM 1521 C CA . GLY A 1 191 ? 12.375 7.941 16.375 1 83.94 191 GLY A CA 1
ATOM 1522 C C . GLY A 1 191 ? 13.227 7.355 15.266 1 83.94 191 GLY A C 1
ATOM 1523 O O . GLY A 1 191 ? 14.359 6.941 15.492 1 83.94 191 GLY A O 1
ATOM 1524 N N . PHE A 1 192 ? 12.695 7.395 14.047 1 84.94 192 PHE A N 1
ATOM 1525 C CA . PHE A 1 192 ? 13.422 6.852 12.906 1 84.94 192 PHE A CA 1
ATOM 1526 C C . PHE A 1 192 ? 14.672 7.672 12.617 1 84.94 192 PHE A C 1
ATOM 1528 O O . PHE A 1 192 ? 15.719 7.121 12.281 1 84.94 192 PHE A O 1
ATOM 1535 N N . SER A 1 193 ? 14.562 8.953 12.75 1 87.25 193 SER A N 1
ATOM 1536 C CA . SER A 1 193 ? 15.664 9.852 12.422 1 87.25 193 SER A CA 1
ATOM 1537 C C . SER A 1 193 ? 16.547 10.102 13.641 1 87.25 193 SER A C 1
ATOM 1539 O O . SER A 1 193 ? 17.531 10.836 13.555 1 87.25 193 SER A O 1
ATOM 1541 N N . LYS A 1 194 ? 16.203 9.57 14.75 1 88.12 194 LYS A N 1
ATOM 1542 C CA . LYS A 1 194 ? 16.938 9.773 16 1 88.12 194 LYS A CA 1
ATOM 1543 C C . LYS A 1 194 ? 17.031 11.258 16.344 1 88.12 194 LYS A C 1
ATOM 1545 O O . LYS A 1 194 ? 18.094 11.734 16.734 1 88.12 194 LYS A O 1
ATOM 1550 N N . GLU A 1 195 ? 15.984 11.977 16.047 1 93.62 195 GLU A N 1
ATOM 1551 C CA . GLU A 1 195 ? 15.875 13.391 16.406 1 93.62 195 GLU A CA 1
ATOM 1552 C C . GLU A 1 195 ? 14.945 13.586 17.609 1 93.62 195 GLU A C 1
ATOM 1554 O O . GLU A 1 195 ? 13.945 12.875 17.75 1 93.62 195 GLU A O 1
ATOM 1559 N N . THR A 1 196 ? 15.375 14.492 18.484 1 95.44 196 THR A N 1
ATOM 1560 C CA . THR A 1 196 ? 14.438 14.922 19.516 1 95.44 196 THR A CA 1
ATOM 1561 C C . THR A 1 196 ? 13.477 15.977 18.969 1 95.44 196 THR A C 1
ATOM 1563 O O . THR A 1 196 ? 13.766 16.609 17.938 1 95.44 196 THR A O 1
ATOM 1566 N N . MET A 1 197 ? 12.391 16.078 19.656 1 97.5 197 MET A N 1
ATOM 1567 C CA . MET A 1 197 ? 11.445 17.141 19.281 1 97.5 197 MET A CA 1
ATOM 1568 C C . MET A 1 197 ? 12.125 18.5 19.328 1 97.5 197 MET A C 1
ATOM 1570 O O . MET A 1 197 ? 11.953 19.312 18.406 1 97.5 197 MET A O 1
ATOM 1574 N N . LYS A 1 198 ? 12.867 18.75 20.312 1 97.56 198 LYS A N 1
ATOM 1575 C CA . LYS A 1 198 ? 13.562 20.016 20.469 1 97.56 198 LYS A CA 1
ATOM 1576 C C . LYS A 1 198 ? 14.461 20.297 19.266 1 97.56 198 LYS A C 1
ATOM 1578 O O . LYS A 1 198 ? 14.438 21.406 18.719 1 97.56 198 LYS A O 1
ATOM 1583 N N . GLN A 1 199 ? 15.211 19.312 18.844 1 97.75 199 GLN A N 1
ATOM 1584 C CA . GLN A 1 199 ? 16.109 19.453 17.703 1 97.75 199 GLN A CA 1
ATOM 1585 C C . GLN A 1 199 ? 15.32 19.75 16.422 1 97.75 199 GLN A C 1
ATOM 1587 O O . GLN A 1 199 ? 15.703 20.625 15.641 1 97.75 199 GLN A O 1
ATOM 1592 N N . ALA A 1 200 ? 14.273 18.984 16.188 1 98.12 200 ALA A N 1
ATOM 1593 C CA . ALA A 1 200 ? 13.477 19.141 14.969 1 98.12 200 ALA A CA 1
ATOM 1594 C C . ALA A 1 200 ? 12.852 20.547 14.914 1 98.12 200 ALA A C 1
ATOM 1596 O O . ALA A 1 200 ? 12.859 21.188 13.867 1 98.12 200 ALA A O 1
ATOM 1597 N N . VAL A 1 201 ? 12.328 20.984 16.062 1 98.5 201 VAL A N 1
ATOM 1598 C CA . VAL A 1 201 ? 11.711 22.312 16.141 1 98.5 201 VAL A CA 1
ATOM 1599 C C . VAL A 1 201 ? 12.758 23.391 15.844 1 98.5 201 VAL A C 1
ATOM 1601 O O . VAL A 1 201 ? 12.492 24.328 15.086 1 98.5 201 VAL A O 1
ATOM 1604 N N . GLN A 1 202 ? 13.859 23.219 16.406 1 98.12 202 GLN A N 1
ATOM 1605 C CA . GLN A 1 202 ? 14.93 24.203 16.203 1 98.12 202 GLN A CA 1
ATOM 1606 C C . GLN A 1 202 ? 15.414 24.203 14.758 1 98.12 202 GLN A C 1
ATOM 1608 O O . GLN A 1 202 ? 15.602 25.266 14.164 1 98.12 202 GLN A O 1
ATOM 1613 N N . ASP A 1 203 ? 15.648 23.062 14.242 1 98.19 203 ASP A N 1
ATOM 1614 C CA . ASP A 1 203 ? 16.172 22.938 12.891 1 98.19 203 ASP A CA 1
ATOM 1615 C C . ASP A 1 203 ? 15.18 23.5 11.867 1 98.19 203 ASP A C 1
ATOM 1617 O O . ASP A 1 203 ? 15.57 24.219 10.945 1 98.19 203 ASP A O 1
ATOM 1621 N N . LEU A 1 204 ? 13.922 23.203 11.984 1 98.31 204 LEU A N 1
ATOM 1622 C CA . LEU A 1 204 ? 12.93 23.672 11.039 1 98.31 204 LEU A CA 1
ATOM 1623 C C . LEU A 1 204 ? 12.703 25.172 11.195 1 98.31 204 LEU A C 1
ATOM 1625 O O . LEU A 1 204 ? 12.523 25.891 10.211 1 98.31 204 LEU A O 1
ATOM 1629 N N . GLY A 1 205 ? 12.648 25.656 12.477 1 97.38 205 GLY A N 1
ATOM 1630 C CA . GLY A 1 205 ? 12.508 27.078 12.75 1 97.38 205 GLY A CA 1
ATOM 1631 C C . GLY A 1 205 ? 11.289 27.688 12.086 1 97.38 205 GLY A C 1
ATOM 1632 O O . GLY A 1 205 ? 10.172 27.219 12.273 1 97.38 205 GLY A O 1
ATOM 1633 N N . LYS A 1 206 ? 11.523 28.656 11.227 1 97.38 206 LYS A N 1
ATOM 1634 C CA . LYS A 1 206 ? 10.461 29.438 10.602 1 97.38 206 LYS A CA 1
ATOM 1635 C C . LYS A 1 206 ? 9.672 28.594 9.602 1 97.38 206 LYS A C 1
ATOM 1637 O O . LYS A 1 206 ? 8.609 29.016 9.133 1 97.38 206 LYS A O 1
ATOM 1642 N N . TYR A 1 207 ? 10.195 27.422 9.25 1 98.44 207 TYR A N 1
ATOM 1643 C CA . TYR A 1 207 ? 9.562 26.609 8.227 1 98.44 207 TYR A CA 1
ATOM 1644 C C . TYR A 1 207 ? 8.523 25.672 8.836 1 98.44 207 TYR A C 1
ATOM 1646 O O . TYR A 1 207 ? 7.715 25.078 8.117 1 98.44 207 TYR A O 1
ATOM 1654 N N . LEU A 1 208 ? 8.469 25.5 10.156 1 98.75 208 LEU A N 1
ATOM 1655 C CA . LEU A 1 208 ? 7.559 24.547 10.789 1 98.75 208 LEU A CA 1
ATOM 1656 C C . LEU A 1 208 ? 6.117 25.047 10.711 1 98.75 208 LEU A C 1
ATOM 1658 O O . LEU A 1 208 ? 5.797 26.109 11.234 1 98.75 208 LEU A O 1
ATOM 1662 N N . ARG A 1 209 ? 5.234 24.266 10.07 1 98.38 209 ARG A N 1
ATOM 1663 C CA . ARG A 1 209 ? 3.879 24.734 9.82 1 98.38 209 ARG A CA 1
ATOM 1664 C C . ARG A 1 209 ? 2.846 23.688 10.227 1 98.38 209 ARG A C 1
ATOM 1666 O O . ARG A 1 209 ? 1.661 24 10.359 1 98.38 209 ARG A O 1
ATOM 1673 N N . HIS A 1 210 ? 3.209 22.469 10.453 1 98.81 210 HIS A N 1
ATOM 1674 C CA . HIS A 1 210 ? 2.287 21.375 10.711 1 98.81 210 HIS A CA 1
ATOM 1675 C C . HIS A 1 210 ? 2.939 20.297 11.586 1 98.81 210 HIS A C 1
ATOM 1677 O O . HIS A 1 210 ? 4.152 20.094 11.523 1 98.81 210 HIS A O 1
ATOM 1683 N N . VAL A 1 211 ? 2.166 19.641 12.414 1 98.81 211 VAL A N 1
ATOM 1684 C CA . VAL A 1 211 ? 2.676 18.547 13.234 1 98.81 211 VAL A CA 1
ATOM 1685 C C . VAL A 1 211 ? 1.68 17.391 13.242 1 98.81 211 VAL A C 1
ATOM 1687 O O . VAL A 1 211 ? 0.503 17.578 13.562 1 98.81 211 VAL A O 1
ATOM 1690 N N . HIS A 1 212 ? 2.121 16.266 12.82 1 98.81 212 HIS A N 1
ATOM 1691 C CA . HIS A 1 212 ? 1.391 15.031 13.094 1 98.81 212 HIS A CA 1
ATOM 1692 C C . HIS A 1 212 ? 1.646 14.539 14.516 1 98.81 212 HIS A C 1
ATOM 1694 O O . HIS A 1 212 ? 2.795 14.469 14.953 1 98.81 212 HIS A O 1
ATOM 1700 N N . VAL A 1 213 ? 0.571 14.195 15.188 1 98.62 213 VAL A N 1
ATOM 1701 C CA . VAL A 1 213 ? 0.687 13.719 16.562 1 98.62 213 VAL A CA 1
ATOM 1702 C C . VAL A 1 213 ? 0.23 12.266 16.641 1 98.62 213 VAL A C 1
ATOM 1704 O O . VAL A 1 213 ? -0.917 11.953 16.312 1 98.62 213 VAL A O 1
ATOM 1707 N N . ALA A 1 214 ? 1.007 11.445 16.953 1 98.19 214 ALA A N 1
ATOM 1708 C CA . ALA A 1 214 ? 0.77 10.039 17.234 1 98.19 214 ALA A CA 1
ATOM 1709 C C . ALA A 1 214 ? 1.796 9.5 18.234 1 98.19 214 ALA A C 1
ATOM 1711 O O . ALA A 1 214 ? 2.896 10.047 18.359 1 98.19 214 ALA A O 1
ATOM 1712 N N . ASP A 1 215 ? 1.354 8.562 19.047 1 97.44 215 ASP A N 1
ATOM 1713 C CA . ASP A 1 215 ? 2.281 7.859 19.938 1 97.44 215 ASP A CA 1
ATOM 1714 C C . ASP A 1 215 ? 2.984 6.719 19.203 1 97.44 215 ASP A C 1
ATOM 1716 O O . ASP A 1 215 ? 2.67 6.43 18.047 1 97.44 215 ASP A O 1
ATOM 1720 N N . GLY A 1 216 ? 3.916 6.258 19.828 1 94.19 216 GLY A N 1
ATOM 1721 C CA . GLY A 1 216 ? 4.648 5.156 19.234 1 94.19 216 GLY A CA 1
ATOM 1722 C C . GLY A 1 216 ? 5.645 4.512 20.172 1 94.19 216 GLY A C 1
ATOM 1723 O O . GLY A 1 216 ? 5.895 5.031 21.266 1 94.19 216 GLY A O 1
ATOM 1724 N N . ILE A 1 217 ? 6.539 3.375 19.969 1 61.5 217 ILE A N 1
ATOM 1725 C CA . ILE A 1 217 ? 7.516 3.02 20.984 1 61.5 217 ILE A CA 1
ATOM 1726 C C . ILE A 1 217 ? 8.93 3.277 20.469 1 61.5 217 ILE A C 1
ATOM 1728 O O . ILE A 1 217 ? 9.43 2.537 19.625 1 61.5 217 ILE A O 1
ATOM 1732 N N . PRO A 1 218 ? 9.594 4.129 19.797 1 77.31 218 PRO A N 1
ATOM 1733 C CA . PRO A 1 218 ? 10.031 3.465 18.562 1 77.31 218 PRO A CA 1
ATOM 1734 C C . PRO A 1 218 ? 8.961 3.459 17.484 1 77.31 218 PRO A C 1
ATOM 1736 O O . PRO A 1 218 ? 9.281 3.33 16.297 1 77.31 218 PRO A O 1
ATOM 1739 N N . ASN A 1 219 ? 8.602 3.863 16.938 1 78.44 219 ASN A N 1
ATOM 1740 C CA . ASN A 1 219 ? 7.695 4.285 15.875 1 78.44 219 ASN A CA 1
ATOM 1741 C C . ASN A 1 219 ? 6.426 3.441 15.852 1 78.44 219 ASN A C 1
ATOM 1743 O O . ASN A 1 219 ? 6.336 2.424 16.547 1 78.44 219 ASN A O 1
ATOM 1747 N N . GLY A 1 220 ? 5.23 4.016 15.242 1 86 220 GLY A N 1
ATOM 1748 C CA . GLY A 1 220 ? 4.129 3.09 15.047 1 86 220 GLY A CA 1
ATOM 1749 C C . GLY A 1 220 ? 2.809 3.783 14.773 1 86 220 GLY A C 1
ATOM 1750 O O . GLY A 1 220 ? 1.812 3.131 14.453 1 86 220 GLY A O 1
ATOM 1751 N N . HIS A 1 221 ? 2.682 5.062 14.969 1 96.19 221 HIS A N 1
ATOM 1752 C CA . HIS A 1 221 ? 1.449 5.82 14.766 1 96.19 221 HIS A CA 1
ATOM 1753 C C . HIS A 1 221 ? 0.315 5.254 15.617 1 96.19 221 HIS A C 1
ATOM 1755 O O . HIS A 1 221 ? -0.777 4.992 15.109 1 96.19 221 HIS A O 1
ATOM 1761 N N . LEU A 1 222 ? 0.618 5.02 16.891 1 97.5 222 LEU A N 1
ATOM 1762 C CA . LEU A 1 222 ? -0.306 4.438 17.859 1 97.5 222 LEU A CA 1
ATOM 1763 C C . LEU A 1 222 ? -1.228 5.508 18.438 1 97.5 222 LEU A C 1
ATOM 1765 O O . LEU A 1 222 ? -0.949 6.703 18.312 1 97.5 222 LEU A O 1
ATOM 1769 N N . ILE A 1 223 ? -2.238 5.039 19.016 1 98 223 ILE A N 1
ATOM 1770 C CA . ILE A 1 223 ? -3.098 5.887 19.844 1 98 223 ILE A CA 1
ATOM 1771 C C . ILE A 1 223 ? -2.279 6.523 20.953 1 98 223 ILE A C 1
ATOM 1773 O O . ILE A 1 223 ? -1.375 5.895 21.516 1 98 223 ILE A O 1
ATOM 1777 N N . LEU A 1 224 ? -2.688 7.777 21.281 1 98.31 224 LEU A N 1
ATOM 1778 C CA . LEU A 1 224 ? -2 8.445 22.375 1 98.31 224 LEU A CA 1
ATOM 1779 C C . LEU A 1 224 ? -2.168 7.664 23.672 1 98.31 224 LEU A C 1
ATOM 1781 O O . LEU A 1 224 ? -3.277 7.25 24.016 1 98.31 224 LEU A O 1
ATOM 1785 N N . GLY A 1 225 ? -1.035 7.379 24.344 1 97 225 GLY A N 1
ATOM 1786 C CA . GLY A 1 225 ? -1.055 6.66 25.609 1 97 225 GLY A CA 1
ATOM 1787 C C . GLY A 1 225 ? -0.653 5.203 25.469 1 97 225 GLY A C 1
ATOM 1788 O O . GLY A 1 225 ? -0.402 4.523 26.469 1 97 225 GLY A O 1
ATOM 1789 N N . GLU A 1 226 ? -0.63 4.715 24.234 1 97.25 226 GLU A N 1
ATOM 1790 C CA . GLU A 1 226 ? -0.317 3.301 24.047 1 97.25 226 GLU A CA 1
ATOM 1791 C C . GLU A 1 226 ? 1.155 3.102 23.703 1 97.25 226 GLU A C 1
ATOM 1793 O O . GLU A 1 226 ? 1.644 1.971 23.672 1 97.25 226 GLU A O 1
ATOM 1798 N N . GLY A 1 227 ? 1.801 4.188 23.375 1 96.5 227 GLY A N 1
ATOM 1799 C CA . GLY A 1 227 ? 3.227 4.105 23.094 1 96.5 227 GLY A CA 1
ATOM 1800 C C . GLY A 1 227 ? 4.086 4.559 24.266 1 96.5 227 GLY A C 1
ATOM 1801 O O . GLY A 1 227 ? 3.654 4.504 25.406 1 96.5 227 GLY A O 1
ATOM 1802 N N . GLU A 1 228 ? 5.395 4.844 23.953 1 96.06 228 GLU A N 1
ATOM 1803 C CA . GLU A 1 228 ? 6.348 5.227 24.984 1 96.06 228 GLU A CA 1
ATOM 1804 C C . GLU A 1 228 ? 6.938 6.605 24.719 1 96.06 228 GLU A C 1
ATOM 1806 O O . GLU A 1 228 ? 7.867 7.039 25.406 1 96.06 228 GLU A O 1
ATOM 1811 N N . LEU A 1 229 ? 6.449 7.25 23.688 1 95.94 229 LEU A N 1
ATOM 1812 C CA . LEU A 1 229 ? 6.941 8.594 23.391 1 95.94 229 LEU A CA 1
ATOM 1813 C C . LEU A 1 229 ? 6.465 9.586 24.438 1 95.94 229 LEU A C 1
ATOM 1815 O O . LEU A 1 229 ? 5.355 9.453 24.969 1 95.94 229 LEU A O 1
ATOM 1819 N N . ASP A 1 230 ? 7.27 10.539 24.766 1 96.12 230 ASP A N 1
ATOM 1820 C CA . ASP A 1 230 ? 6.891 11.625 25.672 1 96.12 230 ASP A CA 1
ATOM 1821 C C . ASP A 1 230 ? 6.102 12.703 24.922 1 96.12 230 ASP A C 1
ATOM 1823 O O . ASP A 1 230 ? 6.578 13.82 24.766 1 96.12 230 ASP A O 1
ATOM 1827 N N . ILE A 1 231 ? 4.879 12.352 24.625 1 97.69 231 ILE A N 1
ATOM 1828 C CA . ILE A 1 231 ? 4.047 13.234 23.812 1 97.69 231 ILE A CA 1
ATOM 1829 C C . ILE A 1 231 ? 3.857 14.57 24.547 1 97.69 231 ILE A C 1
ATOM 1831 O O . ILE A 1 231 ? 3.947 15.633 23.938 1 97.69 231 ILE A O 1
ATOM 1835 N N . ARG A 1 232 ? 3.592 14.562 25.828 1 97.19 232 ARG A N 1
ATOM 1836 C CA . ARG A 1 232 ? 3.396 15.789 26.578 1 97.19 232 ARG A CA 1
ATOM 1837 C C . ARG A 1 232 ? 4.637 16.672 26.531 1 97.19 232 ARG A C 1
ATOM 1839 O O . ARG A 1 232 ? 4.527 17.891 26.344 1 97.19 232 ARG A O 1
ATOM 1846 N N . GLY A 1 233 ? 5.785 15.953 26.75 1 97.31 233 GLY A N 1
ATOM 1847 C CA . GLY A 1 233 ? 7.031 16.703 26.641 1 97.31 233 GLY A CA 1
ATOM 1848 C C . GLY A 1 233 ? 7.246 17.297 25.266 1 97.31 233 GLY A C 1
ATOM 1849 O O . GLY A 1 233 ? 7.738 18.422 25.141 1 97.31 233 GLY A O 1
ATOM 1850 N N . MET A 1 234 ? 6.871 16.594 24.234 1 98.19 234 MET A N 1
ATOM 1851 C CA . MET A 1 234 ? 7.008 17.062 22.859 1 98.19 234 MET A CA 1
ATOM 1852 C C . MET A 1 234 ? 6.102 18.266 22.609 1 98.19 234 MET A C 1
ATOM 1854 O O . MET A 1 234 ? 6.512 19.25 21.969 1 98.19 234 MET A O 1
ATOM 1858 N N . LEU A 1 235 ? 4.898 18.188 23.125 1 98.38 235 LEU A N 1
ATOM 1859 C CA . LEU A 1 235 ? 3.979 19.328 23.016 1 98.38 235 LEU A CA 1
ATOM 1860 C C . LEU A 1 235 ? 4.516 20.547 23.75 1 98.38 235 LEU A C 1
ATOM 1862 O O . LEU A 1 235 ? 4.316 21.672 23.312 1 98.38 235 LEU A O 1
ATOM 1866 N N . HIS A 1 236 ? 5.168 20.312 24.859 1 97.94 236 HIS A N 1
ATOM 1867 C CA . HIS A 1 236 ? 5.762 21.406 25.609 1 97.94 236 HIS A CA 1
ATOM 1868 C C . HIS A 1 236 ? 6.816 22.141 24.797 1 97.94 236 HIS A C 1
ATOM 1870 O O . HIS A 1 236 ? 6.93 23.359 24.859 1 97.94 236 HIS A O 1
ATOM 1876 N N . GLU A 1 237 ? 7.602 21.328 24.047 1 98.12 237 GLU A N 1
ATOM 1877 C CA . GLU A 1 237 ? 8.609 21.938 23.172 1 98.12 237 GLU A CA 1
ATOM 1878 C C . GLU A 1 237 ? 7.961 22.859 22.141 1 98.12 237 GLU A C 1
ATOM 1880 O O . GLU A 1 237 ? 8.5 23.906 21.812 1 98.12 237 GLU A O 1
ATOM 1885 N N . LEU A 1 238 ? 6.844 22.438 21.609 1 98.56 238 LEU A N 1
ATOM 1886 C CA . LEU A 1 238 ? 6.098 23.25 20.656 1 98.56 238 LEU A CA 1
ATOM 1887 C C . LEU A 1 238 ? 5.543 24.5 21.344 1 98.56 238 LEU A C 1
ATOM 1889 O O . LEU A 1 238 ? 5.57 25.594 20.781 1 98.56 238 LEU A O 1
ATOM 1893 N N . ASP A 1 239 ? 5.012 24.266 22.531 1 98.38 239 ASP A N 1
ATOM 1894 C CA . ASP A 1 239 ? 4.43 25.359 23.297 1 98.38 239 ASP A CA 1
ATOM 1895 C C . ASP A 1 239 ? 5.469 26.438 23.594 1 98.38 239 ASP A C 1
ATOM 1897 O O . ASP A 1 239 ? 5.172 27.641 23.5 1 98.38 239 ASP A O 1
ATOM 1901 N N . GLU A 1 240 ? 6.617 26.016 23.906 1 97.12 240 GLU A N 1
ATOM 1902 C CA . GLU A 1 240 ? 7.699 26.922 24.281 1 97.12 240 GLU A CA 1
ATOM 1903 C C . GLU A 1 240 ? 8.062 27.875 23.141 1 97.12 240 GLU A C 1
ATOM 1905 O O . GLU A 1 240 ? 8.477 29 23.391 1 97.12 240 GLU A O 1
ATOM 1910 N N . VAL A 1 241 ? 7.875 27.438 21.922 1 97.62 241 VAL A N 1
ATOM 1911 C CA . VAL A 1 241 ? 8.258 28.281 20.781 1 97.62 241 VAL A CA 1
ATOM 1912 C C . VAL A 1 241 ? 7.016 28.953 20.219 1 97.62 241 VAL A C 1
ATOM 1914 O O . VAL A 1 241 ? 7.055 29.5 19.094 1 97.62 241 VAL A O 1
ATOM 1917 N N . ASN A 1 242 ? 5.914 28.922 20.891 1 97.56 242 ASN A N 1
ATOM 1918 C CA . ASN A 1 242 ? 4.664 29.547 20.484 1 97.56 242 ASN A CA 1
ATOM 1919 C C . ASN A 1 242 ? 4.223 29.062 19.094 1 97.56 242 ASN A C 1
ATOM 1921 O O . ASN A 1 242 ? 3.93 29.859 18.219 1 97.56 242 ASN A O 1
ATOM 1925 N N . TYR A 1 243 ? 4.316 27.734 18.938 1 98.19 243 TYR A N 1
ATOM 1926 C CA . TYR A 1 243 ? 3.855 27.125 17.688 1 98.19 243 TYR A CA 1
ATOM 1927 C C . TYR A 1 243 ? 2.387 27.438 17.438 1 98.19 243 TYR A C 1
ATOM 1929 O O . TYR A 1 243 ? 1.545 27.266 18.328 1 98.19 243 TYR A O 1
ATOM 1937 N N . GLN A 1 244 ? 2.098 27.891 16.172 1 97.38 244 GLN A N 1
ATOM 1938 C CA . GLN A 1 244 ? 0.744 28.328 15.859 1 97.38 244 GLN A CA 1
ATOM 1939 C C . GLN A 1 244 ? 0.074 27.375 14.867 1 97.38 244 GLN A C 1
ATOM 1941 O O . GLN A 1 244 ? -1.107 27.531 14.547 1 97.38 244 GLN A O 1
ATOM 1946 N N . GLY A 1 245 ? 0.787 26.406 14.305 1 98 245 GLY A N 1
ATOM 1947 C CA . GLY A 1 245 ? 0.251 25.516 13.289 1 98 245 GLY A CA 1
ATOM 1948 C C . GLY A 1 245 ? -0.658 24.438 13.852 1 98 245 GLY A C 1
ATOM 1949 O O . GLY A 1 245 ? -0.985 24.469 15.047 1 98 245 GLY A O 1
ATOM 1950 N N . MET A 1 246 ? -1.104 23.578 13.047 1 98.38 246 MET A N 1
ATOM 1951 C CA . MET A 1 246 ? -2.074 22.547 13.414 1 98.38 246 MET A CA 1
ATOM 1952 C C . MET A 1 246 ? -1.383 21.344 14.055 1 98.38 246 MET A C 1
ATOM 1954 O O . MET A 1 246 ? -0.207 21.094 13.789 1 98.38 246 MET A O 1
ATOM 1958 N N . LEU A 1 247 ? -2.078 20.719 14.969 1 98.81 247 LEU A N 1
ATOM 1959 C CA . LEU A 1 247 ? -1.745 19.438 15.586 1 98.81 247 LEU A CA 1
ATOM 1960 C C . LEU A 1 247 ? -2.689 18.344 15.094 1 98.81 247 LEU A C 1
ATOM 1962 O O . LEU A 1 247 ? -3.793 18.188 15.625 1 98.81 247 LEU A O 1
ATOM 1966 N N . SER A 1 248 ? -2.242 17.594 14.125 1 98.88 248 SER A N 1
ATOM 1967 C CA . SER A 1 248 ? -3.113 16.625 13.453 1 98.88 248 SER A CA 1
ATOM 1968 C C . SER A 1 248 ? -2.879 15.219 13.961 1 98.88 248 SER A C 1
ATOM 1970 O O . SER A 1 248 ? -1.743 14.734 13.977 1 98.88 248 SER A O 1
ATOM 1972 N N . LEU A 1 249 ? -3.926 14.555 14.375 1 98.88 249 LEU A N 1
ATOM 1973 C CA . LEU A 1 249 ? -3.82 13.18 14.844 1 98.88 249 LEU A CA 1
ATOM 1974 C C . LEU A 1 249 ? -3.648 12.219 13.68 1 98.88 249 LEU A C 1
ATOM 1976 O O . LEU A 1 249 ? -4.559 12.055 12.859 1 98.88 249 LEU A O 1
ATOM 1980 N N . GLU A 1 250 ? -2.461 11.625 13.594 1 98.31 250 GLU A N 1
ATOM 1981 C CA . GLU A 1 250 ? -2.203 10.586 12.602 1 98.31 250 GLU A CA 1
ATOM 1982 C C . GLU A 1 250 ? -2.176 9.203 13.242 1 98.31 250 GLU A C 1
ATOM 1984 O O . GLU A 1 250 ? -1.104 8.672 13.531 1 98.31 250 GLU A O 1
ATOM 1989 N N . ILE A 1 251 ? -3.391 8.703 13.453 1 97.88 251 ILE A N 1
ATOM 1990 C CA . ILE A 1 251 ? -3.555 7.348 13.977 1 97.88 251 ILE A CA 1
ATOM 1991 C C . ILE A 1 251 ? -3.654 6.355 12.82 1 97.88 251 ILE A C 1
ATOM 1993 O O . ILE A 1 251 ? -4.699 6.254 12.172 1 97.88 251 ILE A O 1
ATOM 1997 N N . LEU A 1 252 ? -2.582 5.723 12.562 1 94 252 LEU A N 1
ATOM 1998 C CA . LEU A 1 252 ? -2.512 4.836 11.406 1 94 252 LEU A CA 1
ATOM 1999 C C . LEU A 1 252 ? -1.747 3.561 11.75 1 94 252 LEU A C 1
ATOM 2001 O O . LEU A 1 252 ? -0.535 3.484 11.539 1 94 252 LEU A O 1
ATOM 2005 N N . ASN A 1 253 ? -2.381 2.668 12.273 1 94.56 253 ASN A N 1
ATOM 2006 C CA . ASN A 1 253 ? -1.881 1.354 12.664 1 94.56 253 ASN A CA 1
ATOM 2007 C C . ASN A 1 253 ? -2.947 0.275 12.492 1 94.56 253 ASN A C 1
ATOM 2009 O O . ASN A 1 253 ? -4.105 0.475 12.867 1 94.56 253 ASN A O 1
ATOM 2013 N N . ASP A 1 254 ? -2.512 -0.873 11.945 1 90.81 254 ASP A N 1
ATOM 2014 C CA . ASP A 1 254 ? -3.451 -1.957 11.672 1 90.81 254 ASP A CA 1
ATOM 2015 C C . ASP A 1 254 ? -4.117 -2.441 12.961 1 90.81 254 ASP A C 1
ATOM 2017 O O . ASP A 1 254 ? -5.195 -3.035 12.922 1 90.81 254 ASP A O 1
ATOM 2021 N N . LYS A 1 255 ? -3.471 -2.148 14.039 1 92.62 255 LYS A N 1
ATOM 2022 C CA . LYS A 1 255 ? -4.004 -2.514 15.352 1 92.62 255 LYS A CA 1
ATOM 2023 C C . LYS A 1 255 ? -5.406 -1.947 15.555 1 92.62 255 LYS A C 1
ATOM 2025 O O . LYS A 1 255 ? -6.223 -2.533 16.266 1 92.62 255 LYS A O 1
ATOM 2030 N N . TYR A 1 256 ? -5.691 -0.892 14.852 1 96.88 256 TYR A N 1
ATOM 2031 C CA . TYR A 1 256 ? -6.926 -0.175 15.148 1 96.88 256 TYR A CA 1
ATOM 2032 C C . TYR A 1 256 ? -7.934 -0.342 14.016 1 96.88 256 TYR A C 1
ATOM 2034 O O . TYR A 1 256 ? -8.961 0.34 13.984 1 96.88 256 TYR A O 1
ATOM 2042 N N . MET A 1 257 ? -7.668 -1.229 13.125 1 94.44 257 MET A N 1
ATOM 2043 C CA . MET A 1 257 ? -8.461 -1.395 11.914 1 94.44 257 MET A CA 1
ATOM 2044 C C . MET A 1 257 ? -9.922 -1.68 12.25 1 94.44 257 MET A C 1
ATOM 2046 O O . MET A 1 257 ? -10.828 -1.243 11.539 1 94.44 257 MET A O 1
ATOM 2050 N N . ARG A 1 258 ? -10.188 -2.4 13.312 1 95.25 258 ARG A N 1
ATOM 2051 C CA . ARG A 1 258 ? -11.547 -2.809 13.648 1 95.25 258 ARG A CA 1
ATOM 2052 C C . ARG A 1 258 ? -12.164 -1.875 14.68 1 95.25 258 ARG A C 1
ATOM 2054 O O . ARG A 1 258 ? -13.336 -2.016 15.031 1 95.25 258 ARG A O 1
ATOM 2061 N N . THR A 1 259 ? -11.383 -0.92 15.195 1 97.62 259 THR A N 1
ATOM 2062 C CA . THR A 1 259 ? -11.891 -0.001 16.203 1 97.62 259 THR A CA 1
ATOM 2063 C C . THR A 1 259 ? -11.43 1.426 15.922 1 97.62 259 THR A C 1
ATOM 2065 O O . THR A 1 259 ? -10.914 2.107 16.812 1 97.62 259 THR A O 1
ATOM 2068 N N . PRO A 1 260 ? -11.664 1.845 14.688 1 98.31 260 PRO A N 1
ATOM 2069 C CA . PRO A 1 260 ? -11.125 3.158 14.312 1 98.31 260 PRO A CA 1
ATOM 2070 C C . PRO A 1 260 ? -11.773 4.301 15.094 1 98.31 260 PRO A C 1
ATOM 2072 O O . PRO A 1 260 ? -11.102 5.285 15.422 1 98.31 260 PRO A O 1
ATOM 2075 N N . HIS A 1 261 ? -13.086 4.223 15.438 1 98.56 261 HIS A N 1
ATOM 2076 C CA . HIS A 1 261 ? -13.75 5.262 16.219 1 98.56 261 HIS A CA 1
ATOM 2077 C C . HIS A 1 261 ? -13.109 5.422 17.594 1 98.56 261 HIS A C 1
ATOM 2079 O O . HIS A 1 261 ? -12.75 6.535 17.984 1 98.56 261 HIS A O 1
ATOM 2085 N N . GLU A 1 262 ? -12.93 4.277 18.266 1 98.62 262 GLU A N 1
ATOM 2086 C CA . GLU A 1 262 ? -12.344 4.301 19.594 1 98.62 262 GLU A CA 1
ATOM 2087 C C . GLU A 1 262 ? -10.914 4.84 19.562 1 98.62 262 GLU A C 1
ATOM 2089 O O . GLU A 1 262 ? -10.523 5.621 20.422 1 98.62 262 GLU A O 1
ATOM 2094 N N . ALA A 1 263 ? -10.211 4.398 18.547 1 98.75 263 ALA A N 1
ATOM 2095 C CA . ALA A 1 263 ? -8.82 4.828 18.406 1 98.75 263 ALA A CA 1
ATOM 2096 C C . ALA A 1 263 ? -8.727 6.344 18.266 1 98.75 263 ALA A C 1
ATOM 2098 O O . ALA A 1 263 ? -7.953 6.996 18.969 1 98.75 263 ALA A O 1
ATOM 2099 N N . MET A 1 264 ? -9.531 6.938 17.375 1 98.81 264 MET A N 1
ATOM 2100 C CA . MET A 1 264 ? -9.516 8.375 17.141 1 98.81 264 MET A CA 1
ATOM 2101 C C . MET A 1 264 ? -10.062 9.133 18.344 1 98.81 264 MET A C 1
ATOM 2103 O O . MET A 1 264 ? -9.477 10.141 18.766 1 98.81 264 MET A O 1
ATOM 2107 N N . GLN A 1 265 ? -11.094 8.602 18.953 1 98.75 265 GLN A N 1
ATOM 2108 C CA . GLN A 1 265 ? -11.727 9.281 20.078 1 98.75 265 GLN A CA 1
ATOM 2109 C C . GLN A 1 265 ? -10.789 9.352 21.266 1 98.75 265 GLN A C 1
ATOM 2111 O O . GLN A 1 265 ? -10.664 10.398 21.906 1 98.75 265 GLN A O 1
ATOM 2116 N N . ILE A 1 266 ? -10.141 8.266 21.594 1 98.75 266 ILE A N 1
ATOM 2117 C CA . ILE A 1 266 ? -9.219 8.234 22.719 1 98.75 266 ILE A CA 1
ATOM 2118 C C . ILE A 1 266 ? -8.094 9.242 22.5 1 98.75 266 ILE A C 1
ATOM 2120 O O . ILE A 1 266 ? -7.773 10.023 23.391 1 98.75 266 ILE A O 1
ATOM 2124 N N . SER A 1 267 ? -7.543 9.242 21.297 1 98.88 267 SER A N 1
ATOM 2125 C CA . SER A 1 267 ? -6.441 10.148 21 1 98.88 267 SER A CA 1
ATOM 2126 C C . SER A 1 267 ? -6.898 11.602 21.016 1 98.88 267 SER A C 1
ATOM 2128 O O . SER A 1 267 ? -6.176 12.484 21.484 1 98.88 267 SER A O 1
ATOM 2130 N N . PHE A 1 268 ? -8.094 11.836 20.484 1 98.88 268 PHE A N 1
ATOM 2131 C CA . PHE A 1 268 ? -8.672 13.172 20.453 1 98.88 268 PHE A CA 1
ATOM 2132 C C . PHE A 1 268 ? -8.844 13.734 21.859 1 98.88 268 PHE A C 1
ATOM 2134 O O . PHE A 1 268 ? -8.398 14.852 22.141 1 98.88 268 PHE A O 1
ATOM 2141 N N . GLU A 1 269 ? -9.359 12.945 22.719 1 98.62 269 GLU A N 1
ATOM 2142 C CA . GLU A 1 269 ? -9.602 13.367 24.094 1 98.62 269 GLU A C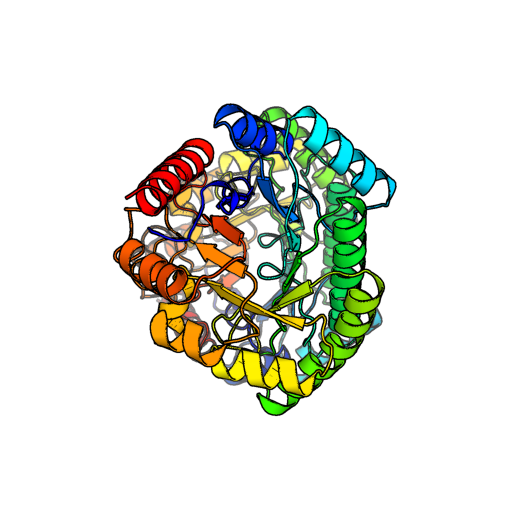A 1
ATOM 2143 C C . GLU A 1 269 ? -8.289 13.539 24.859 1 98.62 269 GLU A C 1
ATOM 2145 O O . GLU A 1 269 ? -8.148 14.469 25.656 1 98.62 269 GLU A O 1
ATOM 2150 N N . MET A 1 270 ? -7.418 12.688 24.625 1 98.5 270 MET A N 1
ATOM 2151 C CA . MET A 1 270 ? -6.133 12.773 25.312 1 98.5 270 MET A CA 1
ATOM 2152 C C . MET A 1 270 ? -5.371 14.023 24.875 1 98.5 270 MET A C 1
ATOM 2154 O O . MET A 1 270 ? -4.758 14.695 25.719 1 98.5 270 MET A O 1
ATOM 2158 N N . LEU A 1 271 ? -5.375 14.281 23.547 1 98.75 271 LEU A N 1
ATOM 2159 C CA . LEU A 1 271 ? -4.672 15.469 23.078 1 98.75 271 LEU A CA 1
ATOM 2160 C C . LEU A 1 271 ? -5.277 16.734 23.672 1 98.75 271 LEU A C 1
ATOM 2162 O O . LEU A 1 271 ? -4.551 17.656 24.047 1 98.75 271 LEU A O 1
ATOM 2166 N N . LYS A 1 272 ? -6.598 16.797 23.75 1 98.31 272 LYS A N 1
ATOM 2167 C CA . LYS A 1 272 ? -7.258 17.922 24.406 1 98.31 272 LYS A CA 1
ATOM 2168 C C . LYS A 1 272 ? -6.781 18.078 25.859 1 98.31 272 LYS A C 1
ATOM 2170 O O . LYS A 1 272 ? -6.488 19.188 26.312 1 98.31 272 LYS A O 1
ATOM 2175 N N . LYS A 1 273 ? -6.676 16.938 26.516 1 97.94 273 LYS A N 1
ATOM 2176 C CA . LYS A 1 273 ? -6.246 16.953 27.922 1 97.94 273 LYS A CA 1
ATOM 2177 C C . LYS A 1 273 ? -4.812 17.469 28.047 1 97.94 273 LYS A C 1
ATOM 2179 O O . LYS A 1 273 ? -4.5 18.234 28.953 1 97.94 273 LYS A O 1
ATOM 2184 N N . TYR A 1 274 ? -3.945 16.984 27.156 1 97.62 274 TYR A N 1
ATOM 2185 C CA . TYR A 1 274 ? -2.553 17.406 27.172 1 97.62 274 TYR A CA 1
ATOM 2186 C C . TYR A 1 274 ? -2.451 18.922 26.984 1 97.62 274 TYR A C 1
ATOM 2188 O O . TYR A 1 274 ? -1.644 19.578 27.641 1 97.62 274 TYR A O 1
ATOM 2196 N N . ILE A 1 275 ? -3.248 19.422 26.078 1 97.62 275 ILE A N 1
ATOM 2197 C CA . ILE A 1 275 ? -3.193 20.844 25.75 1 97.62 275 ILE A CA 1
ATOM 2198 C C . ILE A 1 275 ? -3.738 21.672 26.922 1 97.62 275 ILE A C 1
ATOM 2200 O O . ILE A 1 275 ? -3.213 22.734 27.219 1 97.62 275 ILE A O 1
ATOM 2204 N N . ASP A 1 276 ? -4.746 21.188 27.656 1 95.88 276 ASP A N 1
ATOM 2205 C CA . ASP A 1 276 ? -5.398 21.906 28.75 1 95.88 276 ASP A CA 1
ATOM 2206 C C . ASP A 1 276 ? -4.52 21.906 30 1 95.88 276 ASP A C 1
ATOM 2208 O O . ASP A 1 276 ? -4.719 22.734 30.906 1 95.88 276 ASP A O 1
ATOM 2212 N N . GLN A 1 277 ? -3.686 21.016 30.188 1 87.94 277 GLN A N 1
ATOM 2213 C CA . GLN A 1 277 ? -2.844 20.891 31.375 1 87.94 277 GLN A CA 1
ATOM 2214 C C . GLN A 1 277 ? -1.601 21.766 31.25 1 87.94 277 GLN A C 1
ATOM 2216 O O . GLN A 1 277 ? -0.987 22.125 32.25 1 87.94 277 GLN A O 1
ATOM 2221 N N . MET B 1 1 ? 10.789 -35.844 -1.039 1 89.56 1 MET B N 1
ATOM 2222 C CA . MET B 1 1 ? 9.516 -35.875 -1.752 1 89.56 1 MET B CA 1
ATOM 2223 C C . MET B 1 1 ? 9.578 -36.844 -2.928 1 89.56 1 MET B C 1
ATOM 2225 O O . MET B 1 1 ? 10.617 -36.969 -3.586 1 89.56 1 MET B O 1
ATOM 2229 N N . LYS B 1 2 ? 8.523 -37.531 -3.166 1 93.25 2 LYS B N 1
ATOM 2230 C CA . LYS B 1 2 ? 8.469 -38.531 -4.211 1 93.25 2 LYS B CA 1
ATOM 2231 C C . LYS B 1 2 ? 8.023 -37.938 -5.539 1 93.25 2 LYS B C 1
ATOM 2233 O O . LYS B 1 2 ? 8.539 -38.312 -6.598 1 93.25 2 LYS B O 1
ATOM 2238 N N . ASN B 1 3 ? 7.156 -36.969 -5.492 1 96.62 3 ASN B N 1
ATOM 2239 C CA . ASN B 1 3 ? 6.496 -36.5 -6.715 1 96.62 3 ASN B CA 1
ATOM 2240 C C . ASN B 1 3 ? 6.855 -35.062 -7.051 1 96.62 3 ASN B C 1
ATOM 2242 O O . ASN B 1 3 ? 6.934 -34.719 -8.227 1 96.62 3 ASN B O 1
ATOM 2246 N N . LEU B 1 4 ? 7.047 -34.219 -6.098 1 98.06 4 LEU B N 1
ATOM 2247 C CA . LEU B 1 4 ? 7.398 -32.812 -6.336 1 98.06 4 LEU B CA 1
ATOM 2248 C C . LEU B 1 4 ? 8.781 -32.719 -6.973 1 98.06 4 LEU B C 1
ATOM 2250 O O . LEU B 1 4 ? 9.672 -33.5 -6.668 1 98.06 4 LEU B O 1
ATOM 2254 N N . LYS B 1 5 ? 8.906 -31.797 -7.887 1 98 5 LYS B N 1
ATOM 2255 C CA . LYS B 1 5 ? 10.156 -31.625 -8.625 1 98 5 LYS B CA 1
ATOM 2256 C C . LYS B 1 5 ? 10.695 -30.203 -8.453 1 98 5 LYS B C 1
ATOM 2258 O O . LYS B 1 5 ? 9.922 -29.25 -8.297 1 98 5 LYS B O 1
ATOM 2263 N N . ARG B 1 6 ? 12.008 -30.078 -8.578 1 97.38 6 ARG B N 1
ATOM 2264 C CA . ARG B 1 6 ? 12.664 -28.766 -8.516 1 97.38 6 ARG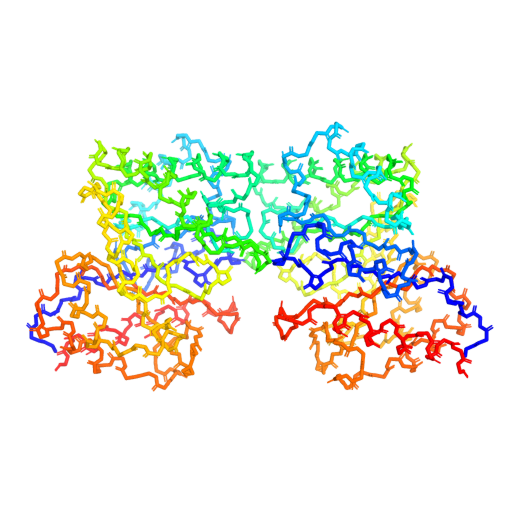 B CA 1
ATOM 2265 C C . ARG B 1 6 ? 12.156 -27.859 -9.625 1 97.38 6 ARG B C 1
ATOM 2267 O O . ARG B 1 6 ? 12.117 -26.641 -9.461 1 97.38 6 ARG B O 1
ATOM 2274 N N . SER B 1 7 ? 11.789 -28.469 -10.742 1 97.5 7 SER B N 1
ATOM 2275 C CA . SER B 1 7 ? 11.352 -27.688 -11.898 1 97.5 7 SER B CA 1
ATOM 2276 C C . SER B 1 7 ? 10.039 -26.969 -11.609 1 97.5 7 SER B C 1
ATOM 2278 O O . SER B 1 7 ? 9.641 -26.078 -12.367 1 97.5 7 SER B O 1
ATOM 2280 N N . GLN B 1 8 ? 9.422 -27.266 -10.492 1 98.31 8 GLN B N 1
ATOM 2281 C CA . GLN B 1 8 ? 8.172 -26.609 -10.109 1 98.31 8 GLN B CA 1
ATOM 2282 C C . GLN B 1 8 ? 8.43 -25.328 -9.336 1 98.31 8 GLN B C 1
ATOM 2284 O O . GLN B 1 8 ? 7.52 -24.516 -9.133 1 98.31 8 GLN B O 1
ATOM 2289 N N . ILE B 1 9 ? 9.641 -25.078 -8.906 1 98.75 9 ILE B N 1
ATOM 2290 C CA . ILE B 1 9 ? 9.969 -23.953 -8.039 1 98.75 9 ILE B CA 1
ATOM 2291 C C . ILE B 1 9 ? 10.031 -22.672 -8.859 1 98.75 9 ILE B C 1
ATOM 2293 O O . ILE B 1 9 ? 10.664 -22.625 -9.914 1 98.75 9 ILE B O 1
ATOM 2297 N N . LEU B 1 10 ? 9.312 -21.656 -8.406 1 98.88 10 LEU B N 1
ATOM 2298 C CA . LEU B 1 10 ? 9.453 -20.312 -8.93 1 98.88 10 LEU B CA 1
ATOM 2299 C C . LEU B 1 10 ? 10.078 -19.391 -7.898 1 98.88 10 LEU B C 1
ATOM 2301 O O . LEU B 1 10 ? 9.672 -19.391 -6.734 1 98.88 10 LEU B O 1
ATOM 2305 N N . THR B 1 11 ? 11.086 -18.672 -8.289 1 98.81 11 THR B N 1
ATOM 2306 C CA . THR B 1 11 ? 11.453 -17.469 -7.535 1 98.81 11 THR B CA 1
ATOM 2307 C C . THR B 1 11 ? 10.578 -16.297 -7.93 1 98.81 11 THR B C 1
ATOM 2309 O O . THR B 1 11 ? 9.617 -16.453 -8.695 1 98.81 11 THR B O 1
ATOM 2312 N N . SER B 1 12 ? 10.797 -15.141 -7.301 1 98.81 12 SER B N 1
ATOM 2313 C CA . SER B 1 12 ? 9.977 -13.969 -7.594 1 98.81 12 SER B CA 1
ATOM 2314 C C . SER B 1 12 ? 10.695 -12.68 -7.219 1 98.81 12 SER B C 1
ATOM 2316 O O . SER B 1 12 ? 11.711 -12.711 -6.52 1 98.81 12 SER B O 1
ATOM 2318 N N . ASN B 1 13 ? 10.227 -11.594 -7.727 1 98.5 13 ASN B N 1
ATOM 2319 C CA . ASN B 1 13 ? 10.797 -10.297 -7.395 1 98.5 13 ASN B CA 1
ATOM 2320 C C . ASN B 1 13 ? 10.07 -9.641 -6.227 1 98.5 13 ASN B C 1
ATOM 2322 O O . ASN B 1 13 ? 10.219 -8.445 -5.988 1 98.5 13 ASN B O 1
ATOM 2326 N N . TYR B 1 14 ? 9.375 -10.406 -5.391 1 97.75 14 TYR B N 1
ATOM 2327 C CA . TYR B 1 14 ? 8.625 -9.883 -4.254 1 97.75 14 TYR B CA 1
ATOM 2328 C C . TYR B 1 14 ? 9.539 -9.125 -3.295 1 97.75 14 TYR B C 1
ATOM 2330 O O . TYR B 1 14 ? 9.266 -7.973 -2.951 1 97.75 14 TYR B O 1
ATOM 2338 N N . PRO B 1 15 ? 10.625 -9.703 -2.883 1 97.94 15 PRO B N 1
ATOM 2339 C CA . PRO B 1 15 ? 11.406 -9.008 -1.854 1 97.94 15 PRO B CA 1
ATOM 2340 C C . PRO B 1 15 ? 12.188 -7.82 -2.408 1 97.94 15 PRO B C 1
ATOM 2342 O O . PRO B 1 15 ? 12.797 -7.066 -1.646 1 97.94 15 PRO B O 1
ATOM 2345 N N . TYR B 1 16 ? 12.109 -7.613 -3.727 1 97.81 16 TYR B N 1
ATOM 2346 C CA . TYR B 1 16 ? 12.945 -6.617 -4.387 1 97.81 16 TYR B CA 1
ATOM 2347 C C . TYR B 1 16 ? 12.148 -5.359 -4.703 1 97.81 16 TYR B C 1
ATOM 2349 O O . TYR B 1 16 ? 12.602 -4.504 -5.465 1 97.81 16 TYR B O 1
ATOM 2357 N N . TYR B 1 17 ? 10.938 -5.176 -4.09 1 93.81 17 TYR B N 1
ATOM 2358 C CA . TYR B 1 17 ? 9.992 -4.16 -4.543 1 93.81 17 TYR B CA 1
ATOM 2359 C C . TYR B 1 17 ? 10.516 -2.76 -4.254 1 93.81 17 TYR B C 1
ATOM 2361 O O . TYR B 1 17 ? 10 -1.775 -4.785 1 93.81 17 TYR B O 1
ATOM 2369 N N . LYS B 1 18 ? 11.594 -2.602 -3.492 1 94.94 18 LYS B N 1
ATOM 2370 C CA . LYS B 1 18 ? 12.195 -1.296 -3.234 1 94.94 18 LYS B CA 1
ATOM 2371 C C . LYS B 1 18 ? 13.469 -1.104 -4.055 1 94.94 18 LYS B C 1
ATOM 2373 O O . LYS B 1 18 ? 14.156 -0.089 -3.914 1 9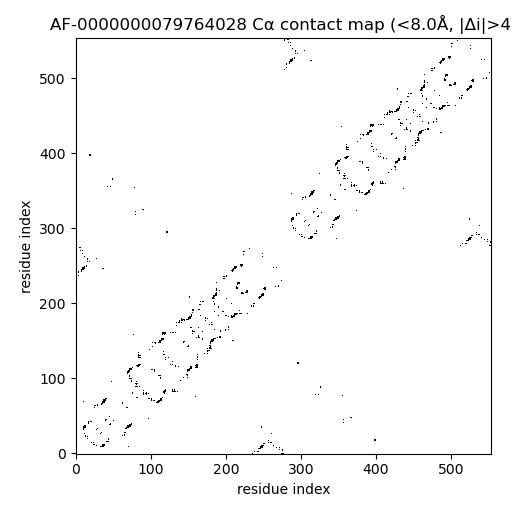4.94 18 LYS B O 1
ATOM 2378 N N . TYR B 1 19 ? 13.812 -2.045 -4.906 1 97.06 19 TYR B N 1
ATOM 2379 C CA . TYR B 1 19 ? 14.953 -1.985 -5.809 1 97.06 19 TYR B CA 1
ATOM 2380 C C . TYR B 1 19 ? 14.5 -1.841 -7.258 1 97.06 19 TYR B C 1
ATOM 2382 O O . TYR B 1 19 ? 13.312 -1.971 -7.555 1 97.06 19 TYR B O 1
ATOM 2390 N N . SER B 1 20 ? 15.461 -1.521 -8.125 1 97.25 20 SER B N 1
ATOM 2391 C CA . SER B 1 20 ? 15.141 -1.478 -9.555 1 97.25 20 SER B CA 1
ATOM 2392 C C . SER B 1 20 ? 14.867 -2.875 -10.102 1 97.25 20 SER B C 1
ATOM 2394 O O . SER B 1 20 ? 15.328 -3.869 -9.539 1 97.25 20 SER B O 1
ATOM 2396 N N . LEU B 1 21 ? 14.109 -2.924 -11.164 1 97.88 21 LEU B N 1
ATOM 2397 C CA . LEU B 1 21 ? 13.867 -4.203 -11.82 1 97.88 21 LEU B CA 1
ATOM 2398 C C . LEU B 1 21 ? 15.18 -4.855 -12.234 1 97.88 21 LEU B C 1
ATOM 2400 O O . LEU B 1 21 ? 15.352 -6.066 -12.078 1 97.88 21 LEU B O 1
ATOM 2404 N N . ASN B 1 22 ? 16.094 -4.059 -12.758 1 98.12 22 ASN B N 1
ATOM 2405 C CA . ASN B 1 22 ? 17.375 -4.602 -13.18 1 98.12 22 ASN B CA 1
ATOM 2406 C C . ASN B 1 22 ? 18.125 -5.262 -12.023 1 98.12 22 ASN B C 1
ATOM 2408 O O . ASN B 1 22 ? 18.719 -6.332 -12.195 1 98.12 22 ASN B O 1
ATOM 2412 N N . TYR B 1 23 ? 18.094 -4.578 -10.875 1 98.38 23 TYR B N 1
ATOM 2413 C CA . TYR B 1 23 ? 18.719 -5.168 -9.695 1 98.38 23 TYR B CA 1
ATOM 2414 C C . TYR B 1 23 ? 18.094 -6.516 -9.359 1 98.38 23 TYR B C 1
ATOM 2416 O O . TYR B 1 23 ? 18.797 -7.48 -9.062 1 98.38 23 TYR B O 1
ATOM 2424 N N . ALA B 1 24 ? 16.797 -6.57 -9.375 1 98.75 24 ALA B N 1
ATOM 2425 C CA . ALA B 1 24 ? 16.062 -7.785 -9.039 1 98.75 24 ALA B CA 1
ATOM 2426 C C . ALA B 1 24 ? 16.422 -8.914 -10.008 1 98.75 24 ALA B C 1
ATOM 2428 O O . ALA B 1 24 ? 16.75 -10.023 -9.578 1 98.75 24 ALA B O 1
ATOM 2429 N N . LEU B 1 25 ? 16.359 -8.633 -11.312 1 98.75 25 LEU B N 1
ATOM 2430 C CA . LEU B 1 25 ? 16.594 -9.664 -12.32 1 98.75 25 LEU B CA 1
ATOM 2431 C C . LEU B 1 25 ? 18.047 -10.148 -12.281 1 98.75 25 LEU B C 1
ATOM 2433 O O . LEU B 1 25 ? 18.312 -11.344 -12.438 1 98.75 25 LEU B O 1
ATOM 2437 N N . ASP B 1 26 ? 18.938 -9.234 -12.07 1 98.69 26 ASP B N 1
ATOM 2438 C CA . ASP B 1 26 ? 20.344 -9.609 -11.93 1 98.69 26 ASP B CA 1
ATOM 2439 C C . ASP B 1 26 ? 20.531 -10.539 -10.734 1 98.69 26 ASP B C 1
ATOM 2441 O O . ASP B 1 26 ? 21.266 -11.531 -10.82 1 98.69 26 ASP B O 1
ATOM 2445 N N . SER B 1 27 ? 19.938 -10.156 -9.617 1 98.75 27 SER B N 1
ATOM 2446 C CA . SER B 1 27 ? 20.016 -10.969 -8.406 1 98.75 27 SER B CA 1
ATOM 2447 C C . SER B 1 27 ? 19.484 -12.383 -8.656 1 98.75 27 SER B C 1
ATOM 2449 O O . SER B 1 27 ? 20.125 -13.367 -8.281 1 98.75 27 SER B O 1
ATOM 2451 N N . LEU B 1 28 ? 18.328 -12.461 -9.273 1 98.88 28 LEU B N 1
ATOM 2452 C CA . LEU B 1 28 ? 17.719 -13.758 -9.555 1 98.88 28 LEU B CA 1
ATOM 2453 C C . LEU B 1 28 ? 18.594 -14.578 -10.508 1 98.88 28 LEU B C 1
ATOM 2455 O O . LEU B 1 28 ? 18.75 -15.781 -10.312 1 98.88 28 LEU B O 1
ATOM 2459 N N . HIS B 1 29 ? 19.156 -13.938 -11.492 1 98.5 29 HIS B N 1
ATOM 2460 C CA . HIS B 1 29 ? 20.062 -14.602 -12.43 1 98.5 29 HIS B CA 1
ATOM 2461 C C . HIS B 1 29 ? 21.281 -15.172 -11.711 1 98.5 29 HIS B C 1
ATOM 2463 O O . HIS B 1 29 ? 21.656 -16.328 -11.922 1 98.5 29 HIS B O 1
ATOM 2469 N N . ARG B 1 30 ? 21.828 -14.43 -10.828 1 98.06 30 ARG B N 1
ATOM 2470 C CA . ARG B 1 30 ? 23.047 -14.82 -10.133 1 98.06 30 ARG B CA 1
ATOM 2471 C C . ARG B 1 30 ? 22.797 -16.016 -9.211 1 98.06 30 ARG B C 1
ATOM 2473 O O . ARG B 1 30 ? 23.703 -16.812 -8.969 1 98.06 30 ARG B O 1
ATOM 2480 N N . MET B 1 31 ? 21.641 -16.125 -8.734 1 97.94 31 MET B N 1
ATOM 2481 C CA . MET B 1 31 ? 21.359 -17.234 -7.816 1 97.94 31 MET B CA 1
ATOM 2482 C C . MET B 1 31 ? 21.016 -18.5 -8.578 1 97.94 31 MET B C 1
ATOM 2484 O O . MET B 1 31 ? 20.812 -19.562 -7.98 1 97.94 31 MET B O 1
ATOM 2488 N N . GLY B 1 32 ? 20.875 -18.375 -9.906 1 98 32 GLY B N 1
ATOM 2489 C CA . GLY B 1 32 ? 20.641 -19.531 -10.742 1 98 32 GLY B CA 1
ATOM 2490 C C . GLY B 1 32 ? 19.172 -19.828 -10.953 1 98 32 GLY B C 1
ATOM 2491 O O . GLY B 1 32 ? 18.797 -20.969 -11.273 1 98 32 GLY B O 1
ATOM 2492 N N . ALA B 1 33 ? 18.359 -18.812 -10.742 1 98.19 33 ALA B N 1
ATOM 2493 C CA . ALA B 1 33 ? 16.938 -19 -11 1 98.19 33 ALA B CA 1
ATOM 2494 C C . ALA B 1 33 ? 16.656 -19.094 -12.5 1 98.19 33 ALA B C 1
ATOM 2496 O O . ALA B 1 33 ? 17.344 -18.484 -13.305 1 98.19 33 ALA B O 1
ATOM 2497 N N . GLU B 1 34 ? 15.641 -19.844 -12.836 1 97.94 34 GLU B N 1
ATOM 2498 C CA . GLU B 1 34 ? 15.258 -19.984 -14.242 1 97.94 34 GLU B CA 1
ATOM 2499 C C . GLU B 1 34 ? 13.805 -19.562 -14.461 1 97.94 34 GLU B C 1
ATOM 2501 O O . GLU B 1 34 ? 13.469 -19 -15.5 1 97.94 34 GLU B O 1
ATOM 2506 N N . GLN B 1 35 ? 12.961 -19.906 -13.531 1 98.56 35 GLN B N 1
ATOM 2507 C CA . GLN B 1 35 ? 11.531 -19.625 -13.609 1 98.56 35 GLN B CA 1
ATOM 2508 C C . GLN B 1 35 ? 11.102 -18.672 -12.492 1 98.56 35 GLN B C 1
ATOM 2510 O O . GLN B 1 35 ? 11.594 -18.781 -11.367 1 98.56 35 GLN B O 1
ATOM 2515 N N . ILE B 1 36 ? 10.266 -17.688 -12.891 1 98.88 36 ILE B N 1
ATOM 2516 C CA . ILE B 1 36 ? 9.891 -16.734 -11.867 1 98.88 36 ILE B CA 1
ATOM 2517 C C . ILE B 1 36 ? 8.375 -16.5 -11.898 1 98.88 36 ILE B C 1
ATOM 2519 O O . ILE B 1 36 ? 7.727 -16.766 -12.914 1 98.88 36 ILE B O 1
ATOM 2523 N N . GLU B 1 37 ? 7.797 -16.172 -10.812 1 98.94 37 GLU B N 1
ATOM 2524 C CA . GLU B 1 37 ? 6.57 -15.391 -10.727 1 98.94 37 GLU B CA 1
ATOM 2525 C C . GLU B 1 37 ? 6.875 -13.891 -10.75 1 98.94 37 GLU B C 1
ATOM 2527 O O . GLU B 1 37 ? 7.504 -13.367 -9.828 1 98.94 37 GLU B O 1
ATOM 2532 N N . PHE B 1 38 ? 6.414 -13.289 -11.781 1 98.88 38 PHE B N 1
ATOM 2533 C CA . PHE B 1 38 ? 6.711 -11.867 -11.922 1 98.88 38 PHE B CA 1
ATOM 2534 C C . PHE B 1 38 ? 5.668 -11.023 -11.203 1 98.88 38 PHE B C 1
ATOM 2536 O O . PHE B 1 38 ? 4.496 -11.016 -11.586 1 98.88 38 PHE B O 1
ATOM 2543 N N . TYR B 1 39 ? 6.109 -10.406 -10.18 1 97.88 39 TYR B N 1
ATOM 2544 C CA . TYR B 1 39 ? 5.277 -9.461 -9.445 1 97.88 39 TYR B CA 1
ATOM 2545 C C . TYR B 1 39 ? 5.289 -8.094 -10.109 1 97.88 39 TYR B C 1
ATOM 2547 O O . TYR B 1 39 ? 6.285 -7.371 -10.039 1 97.88 39 TYR B O 1
ATOM 2555 N N . ALA B 1 40 ? 4.191 -7.77 -10.766 1 96.44 40 ALA B N 1
ATOM 2556 C CA . ALA B 1 40 ? 4.043 -6.508 -11.484 1 96.44 40 ALA B CA 1
ATOM 2557 C C . ALA B 1 40 ? 3.648 -5.379 -10.539 1 96.44 40 ALA B C 1
ATOM 2559 O O . ALA B 1 40 ? 2.482 -4.977 -10.492 1 96.44 40 ALA B O 1
ATOM 2560 N N . CYS B 1 41 ? 4.656 -4.848 -9.922 1 93.69 41 CYS B N 1
ATOM 2561 C CA . CYS B 1 41 ? 4.469 -3.768 -8.953 1 93.69 41 CYS B CA 1
ATOM 2562 C C . CYS B 1 41 ? 5.254 -2.527 -9.367 1 93.69 41 CYS B C 1
ATOM 2564 O O . CYS B 1 41 ? 6.129 -2.6 -10.227 1 93.69 41 CYS B O 1
ATOM 2566 N N . PHE B 1 42 ? 4.844 -1.42 -8.766 1 91.75 42 PHE B N 1
ATOM 2567 C CA . PHE B 1 42 ? 5.711 -0.25 -8.828 1 91.75 42 PHE B CA 1
ATOM 2568 C C . PHE B 1 42 ? 6.938 -0.434 -7.945 1 91.75 42 PHE B C 1
ATOM 2570 O O . PHE B 1 42 ? 6.824 -0.886 -6.801 1 91.75 42 PHE B O 1
ATOM 2577 N N . PRO B 1 43 ? 8.148 -0.186 -8.375 1 92.19 43 PRO B N 1
ATOM 2578 C CA . PRO B 1 43 ? 8.508 0.519 -9.609 1 92.19 43 PRO B CA 1
ATOM 2579 C C . PRO B 1 43 ? 8.867 -0.431 -10.75 1 92.19 43 PRO B C 1
ATOM 2581 O O . PRO B 1 43 ? 9.367 0.007 -11.789 1 92.19 43 PRO B O 1
ATOM 2584 N N . HIS B 1 44 ? 8.648 -1.689 -10.633 1 95.31 44 HIS B N 1
ATOM 2585 C CA . HIS B 1 44 ? 9.125 -2.65 -11.625 1 95.31 44 HIS B CA 1
ATOM 2586 C C . HIS B 1 44 ? 8.266 -2.615 -12.883 1 95.31 44 HIS B C 1
ATOM 2588 O O . HIS B 1 44 ? 8.789 -2.641 -14 1 95.31 44 HIS B O 1
ATOM 2594 N N . PHE B 1 45 ? 7.004 -2.598 -12.656 1 94.88 45 PHE B N 1
ATOM 2595 C CA . PHE B 1 45 ? 6.09 -2.781 -13.781 1 94.88 45 PHE B CA 1
ATOM 2596 C C . PHE B 1 45 ? 4.668 -2.404 -13.383 1 94.88 45 PHE B C 1
ATOM 2598 O O . PHE B 1 45 ? 3.814 -3.277 -13.211 1 94.88 45 PHE B O 1
ATOM 2605 N N . HIS B 1 46 ? 4.328 -1.127 -13.281 1 92.56 46 HIS B N 1
ATOM 2606 C CA . HIS B 1 46 ? 3.029 -0.624 -12.859 1 92.56 46 HIS B CA 1
ATOM 2607 C C . HIS B 1 46 ? 2.01 -0.702 -13.992 1 92.56 46 HIS B C 1
ATOM 2609 O O . HIS B 1 46 ? 2.125 0.019 -14.984 1 92.56 46 HIS B O 1
ATOM 2615 N N . MET B 1 47 ? 0.985 -1.414 -13.773 1 93.06 47 MET B N 1
ATOM 2616 C CA . MET B 1 47 ? 0.084 -1.823 -14.852 1 93.06 47 MET B CA 1
ATOM 2617 C C . MET B 1 47 ? -0.63 -0.617 -15.453 1 93.06 47 MET B C 1
ATOM 2619 O O . MET B 1 47 ? -0.915 -0.593 -16.641 1 93.06 47 MET B O 1
ATOM 2623 N N . ASP B 1 48 ? -0.858 0.41 -14.664 1 88.88 48 ASP B N 1
ATOM 2624 C CA . ASP B 1 48 ? -1.57 1.581 -15.172 1 88.88 48 ASP B CA 1
ATOM 2625 C C . ASP B 1 48 ? -0.753 2.303 -16.234 1 88.88 48 ASP B C 1
ATOM 2627 O O . ASP B 1 48 ? -1.314 2.957 -17.125 1 88.88 48 ASP B O 1
ATOM 2631 N N . ASP B 1 49 ? 0.541 2.1 -16.203 1 90.06 49 ASP B N 1
ATOM 2632 C CA . ASP B 1 49 ? 1.413 2.898 -17.047 1 90.06 49 ASP B CA 1
ATOM 2633 C C . ASP B 1 49 ? 1.959 2.068 -18.203 1 90.06 49 ASP B C 1
ATOM 2635 O O . ASP B 1 49 ? 2.508 2.615 -19.172 1 90.06 49 ASP B O 1
ATOM 2639 N N . ILE B 1 50 ? 1.735 0.776 -18.141 1 92.75 50 ILE B N 1
ATOM 2640 C CA . ILE B 1 50 ? 2.447 -0.127 -19.031 1 92.75 50 ILE B CA 1
ATOM 2641 C C . ILE B 1 50 ? 1.788 -0.115 -20.406 1 92.75 50 ILE B C 1
ATOM 2643 O O . ILE B 1 50 ? 0.56 -0.098 -20.516 1 92.75 50 ILE B O 1
ATOM 2647 N N . THR B 1 51 ? 2.623 -0.096 -21.438 1 93.88 51 THR B N 1
ATOM 2648 C CA . THR B 1 51 ? 2.213 -0.223 -22.828 1 93.88 51 THR B CA 1
ATOM 2649 C C . THR B 1 51 ? 2.678 -1.555 -23.406 1 93.88 51 THR B C 1
ATOM 2651 O O . THR B 1 51 ? 3.416 -2.299 -22.766 1 93.88 51 THR B O 1
ATOM 2654 N N . TYR B 1 52 ? 2.203 -1.84 -24.641 1 94.62 52 TYR B N 1
ATOM 2655 C CA . TYR B 1 52 ? 2.643 -3.053 -25.328 1 94.62 52 TYR B CA 1
ATOM 2656 C C . TYR B 1 52 ? 4.156 -3.057 -25.5 1 94.62 52 TYR B C 1
ATOM 2658 O O . TYR B 1 52 ? 4.797 -4.102 -25.391 1 94.62 52 TYR B O 1
ATOM 2666 N N . ARG B 1 53 ? 4.703 -1.905 -25.812 1 95.5 53 ARG B N 1
ATOM 2667 C CA . ARG B 1 53 ? 6.148 -1.793 -25.969 1 95.5 53 ARG B CA 1
ATOM 2668 C C . ARG B 1 53 ? 6.867 -2.182 -24.688 1 95.5 53 ARG B C 1
ATOM 2670 O O . ARG B 1 53 ? 7.91 -2.84 -24.719 1 95.5 53 ARG B O 1
ATOM 2677 N N . ASP B 1 54 ? 6.293 -1.792 -23.547 1 96.5 54 ASP B N 1
ATOM 2678 C CA . ASP B 1 54 ? 6.883 -2.121 -22.25 1 96.5 54 ASP B CA 1
ATOM 2679 C C . ASP B 1 54 ? 6.855 -3.627 -22 1 96.5 54 ASP B C 1
ATOM 2681 O O . ASP B 1 54 ? 7.789 -4.184 -21.422 1 96.5 54 ASP B O 1
ATOM 2685 N N . ILE B 1 55 ? 5.77 -4.27 -22.422 1 97.75 55 ILE B N 1
ATOM 2686 C CA . ILE B 1 55 ? 5.633 -5.715 -22.266 1 97.75 55 ILE B CA 1
ATOM 2687 C C . ILE B 1 55 ? 6.703 -6.434 -23.078 1 97.75 55 ILE B C 1
ATOM 2689 O O . ILE B 1 55 ? 7.355 -7.352 -22.578 1 97.75 55 ILE B O 1
ATOM 2693 N N . LYS B 1 56 ? 6.887 -6.004 -24.297 1 97.56 56 LYS B N 1
ATOM 2694 C CA . LYS B 1 56 ? 7.91 -6.59 -25.156 1 97.56 56 LYS B CA 1
ATOM 2695 C C . LYS B 1 56 ? 9.305 -6.383 -24.562 1 97.56 56 LYS B C 1
ATOM 2697 O O . LYS B 1 56 ? 10.141 -7.289 -24.594 1 97.56 56 LYS B O 1
ATOM 2702 N N . SER B 1 57 ? 9.484 -5.18 -24.078 1 97.56 57 SER B N 1
ATOM 2703 C CA . SER B 1 57 ? 1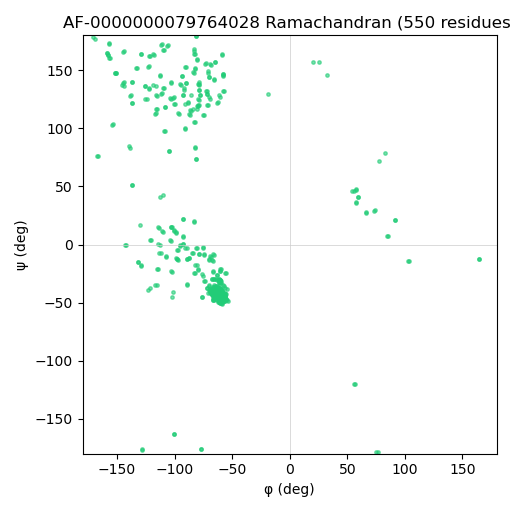0.766 -4.883 -23.438 1 97.56 57 SER B CA 1
ATOM 2704 C C . SER B 1 57 ? 11 -5.785 -22.234 1 97.56 57 SER B C 1
ATOM 2706 O O . SER B 1 57 ? 12.125 -6.242 -22.016 1 97.56 57 SER B O 1
ATOM 2708 N N . LEU B 1 58 ? 10 -5.984 -21.469 1 98.19 58 LEU B N 1
ATOM 2709 C CA . LEU B 1 58 ? 10.102 -6.871 -20.312 1 98.19 58 LEU B CA 1
ATOM 2710 C C . LEU B 1 58 ? 10.438 -8.297 -20.75 1 98.19 58 LEU B C 1
ATOM 2712 O O . LEU B 1 58 ? 11.297 -8.945 -20.156 1 98.19 58 LEU B O 1
ATOM 2716 N N . LYS B 1 59 ? 9.742 -8.812 -21.734 1 98.25 59 LYS B N 1
ATOM 2717 C CA . LYS B 1 59 ? 10 -10.148 -22.266 1 98.25 59 LYS B CA 1
ATOM 2718 C C . LYS B 1 59 ? 11.461 -10.312 -22.672 1 98.25 59 LYS B C 1
ATOM 2720 O O . LYS B 1 59 ? 12.102 -11.297 -22.312 1 98.25 59 LYS B O 1
ATOM 2725 N N . LYS B 1 60 ? 11.953 -9.352 -23.406 1 98.31 60 LYS B N 1
ATOM 2726 C CA . LYS B 1 60 ? 13.344 -9.375 -23.828 1 98.31 60 LYS B CA 1
ATOM 2727 C C . LYS B 1 60 ? 14.289 -9.344 -22.625 1 98.31 60 LYS B C 1
ATOM 2729 O O . LYS B 1 60 ? 15.289 -10.07 -22.609 1 98.31 60 LYS B O 1
ATOM 2734 N N . LYS B 1 61 ? 14.023 -8.461 -21.703 1 98.12 61 LYS B N 1
ATOM 2735 C CA . LYS B 1 61 ? 14.859 -8.344 -20.516 1 98.12 61 LYS B CA 1
ATOM 2736 C C . LYS B 1 61 ? 14.93 -9.664 -19.766 1 98.12 61 LYS B C 1
ATOM 2738 O O . LYS B 1 61 ? 16 -10.078 -19.312 1 98.12 61 LYS B O 1
ATOM 2743 N N . LEU B 1 62 ? 13.758 -10.289 -19.531 1 98.69 62 LEU B N 1
ATOM 2744 C CA . LEU B 1 62 ? 13.719 -11.594 -18.875 1 98.69 62 LEU B CA 1
ATOM 2745 C C . LEU B 1 62 ? 14.578 -12.609 -19.609 1 98.69 62 LEU B C 1
ATOM 2747 O O . LEU B 1 62 ? 15.375 -13.32 -19 1 98.69 62 LEU B O 1
ATOM 2751 N N . LYS B 1 63 ? 14.438 -12.656 -20.891 1 98.12 63 LYS B N 1
ATOM 2752 C CA . LYS B 1 63 ? 15.227 -13.57 -21.719 1 98.12 63 LYS B CA 1
ATOM 2753 C C . LYS B 1 63 ? 16.719 -13.289 -21.578 1 98.12 63 LYS B C 1
ATOM 2755 O O . LYS B 1 63 ? 17.516 -14.219 -21.469 1 98.12 63 LYS B O 1
ATOM 2760 N N . ASP B 1 64 ? 17.078 -12.031 -21.609 1 98.38 64 ASP B N 1
ATOM 2761 C CA . ASP B 1 64 ? 18.469 -11.633 -21.5 1 98.38 64 ASP B CA 1
ATOM 2762 C C . ASP B 1 64 ? 19.078 -12.109 -20.188 1 98.38 64 ASP B C 1
ATOM 2764 O O . ASP B 1 64 ? 20.281 -12.406 -20.125 1 98.38 64 ASP B O 1
ATOM 2768 N N . PHE B 1 65 ? 18.312 -12.203 -19.156 1 98.5 65 PHE B N 1
ATOM 2769 C CA . PHE B 1 65 ? 18.797 -12.648 -17.859 1 98.5 65 PHE B CA 1
ATOM 2770 C C . PHE B 1 65 ? 18.609 -14.156 -17.703 1 98.5 65 PHE B C 1
ATOM 2772 O O . PHE B 1 65 ? 18.891 -14.711 -16.641 1 98.5 65 PHE B O 1
ATOM 2779 N N . GLY B 1 66 ? 18.078 -14.805 -18.719 1 98.25 66 GLY B N 1
ATOM 2780 C CA . GLY B 1 66 ? 17.859 -16.234 -18.656 1 98.25 66 GLY B CA 1
ATOM 2781 C C . GLY B 1 66 ? 16.703 -16.641 -17.766 1 98.25 66 GLY B C 1
ATOM 2782 O O . GLY B 1 66 ? 16.75 -17.688 -17.125 1 98.25 66 GLY B O 1
ATOM 2783 N N . LEU B 1 67 ? 15.734 -15.75 -17.656 1 98.69 67 LEU B N 1
ATOM 2784 C CA . LEU B 1 67 ? 14.57 -15.977 -16.797 1 98.69 67 LEU B CA 1
ATOM 2785 C C . LEU B 1 67 ? 13.305 -16.141 -17.641 1 98.69 67 LEU B C 1
ATOM 2787 O O . LEU B 1 67 ? 13.18 -15.539 -18.703 1 98.69 67 LEU B O 1
ATOM 2791 N N . LYS B 1 68 ? 12.453 -16.969 -17.156 1 98.5 68 LYS B N 1
ATOM 2792 C CA . LYS B 1 68 ? 11.141 -17.188 -17.781 1 98.5 68 LYS B CA 1
ATOM 2793 C C . LYS B 1 68 ? 10.016 -16.969 -16.766 1 98.5 68 LYS B C 1
ATOM 2795 O O . LYS B 1 68 ? 10.016 -17.578 -15.695 1 98.5 68 LYS B O 1
ATOM 2800 N N . ALA B 1 69 ? 9.086 -16.094 -17.109 1 98.75 69 ALA B N 1
ATOM 2801 C CA . ALA B 1 69 ? 7.918 -15.891 -16.25 1 98.75 69 ALA B CA 1
ATOM 2802 C C . ALA B 1 69 ? 6.887 -17 -16.469 1 98.75 69 ALA B C 1
ATOM 2804 O O . ALA B 1 69 ? 6.445 -17.234 -17.594 1 98.75 69 ALA B O 1
ATOM 2805 N N . MET B 1 70 ? 6.52 -17.641 -15.352 1 98.69 70 MET B N 1
ATOM 2806 C CA . MET B 1 70 ? 5.508 -18.688 -15.414 1 98.69 70 MET B CA 1
ATOM 2807 C C . MET B 1 70 ? 4.164 -18.188 -14.906 1 98.69 70 MET B C 1
ATOM 2809 O O . MET B 1 70 ? 3.117 -18.766 -15.211 1 98.69 70 MET B O 1
ATOM 2813 N N . CYS B 1 71 ? 4.227 -17.172 -14.109 1 98.88 71 CYS B N 1
ATOM 2814 C CA . CYS B 1 71 ? 3.088 -16.547 -13.445 1 98.88 71 CYS B CA 1
ATOM 2815 C C . CYS B 1 71 ? 3.285 -15.039 -13.336 1 98.88 71 CYS B C 1
ATOM 2817 O O . CYS B 1 71 ? 4.406 -14.562 -13.156 1 98.88 71 CYS B O 1
ATOM 2819 N N . VAL B 1 72 ? 2.227 -14.266 -13.57 1 98.81 72 VAL B N 1
ATOM 2820 C CA . VAL B 1 72 ? 2.252 -12.82 -13.367 1 98.81 72 VAL B CA 1
ATOM 2821 C C . VAL B 1 72 ? 1.282 -12.438 -12.258 1 98.81 72 VAL B C 1
ATOM 2823 O O . VAL B 1 72 ? 0.126 -12.859 -12.25 1 98.81 72 VAL B O 1
ATOM 2826 N N . THR B 1 73 ? 1.774 -11.711 -11.328 1 98.38 73 THR B N 1
ATOM 2827 C CA . THR B 1 73 ? 0.959 -11.211 -10.227 1 98.38 73 THR B CA 1
ATOM 2828 C C . THR B 1 73 ? 0.9 -9.688 -10.25 1 98.38 73 THR B C 1
ATOM 2830 O O . THR B 1 73 ? 1.911 -9.016 -10.023 1 98.38 73 THR B O 1
ATOM 2833 N N . PRO B 1 74 ? -0.259 -9.125 -10.516 1 96.62 74 PRO B N 1
ATOM 2834 C CA . PRO B 1 74 ? -0.362 -7.672 -10.383 1 96.62 74 PRO B CA 1
ATOM 2835 C C . PRO B 1 74 ? -0.379 -7.215 -8.922 1 96.62 74 PRO B C 1
ATOM 2837 O O . PRO B 1 74 ? -0.675 -8.008 -8.031 1 96.62 74 PRO B O 1
ATOM 2840 N N . GLU B 1 75 ? 0.033 -5.973 -8.75 1 92.88 75 GLU B N 1
ATOM 2841 C CA . GLU B 1 75 ? -0.239 -5.41 -7.426 1 92.88 75 GLU B CA 1
ATOM 2842 C C . GLU B 1 75 ? -1.738 -5.34 -7.152 1 92.88 75 GLU B C 1
ATOM 2844 O O . GLU B 1 75 ? -2.494 -4.789 -7.953 1 92.88 75 GLU B O 1
ATOM 2849 N N . GLN B 1 76 ? -2.119 -5.969 -6.109 1 91.62 76 GLN B N 1
ATOM 2850 C CA . GLN B 1 76 ? -3.547 -6.023 -5.812 1 91.62 76 GLN B CA 1
ATOM 2851 C C . GLN B 1 76 ? -3.799 -5.934 -4.312 1 91.62 76 GLN B C 1
ATOM 2853 O O . GLN B 1 76 ? -4.93 -6.105 -3.854 1 91.62 76 GLN B O 1
ATOM 2858 N N . CYS B 1 77 ? -2.686 -5.832 -3.6 1 80 77 CYS B N 1
ATOM 2859 C CA . CYS B 1 77 ? -2.84 -5.742 -2.152 1 80 77 CYS B CA 1
ATOM 2860 C C . CYS B 1 77 ? -2.658 -4.305 -1.674 1 80 77 CYS B C 1
ATOM 2862 O O . CYS B 1 77 ? -3.398 -3.836 -0.808 1 80 77 CYS B O 1
ATOM 2864 N N . LEU B 1 78 ? -1.555 -3.904 -2.361 1 68.12 78 LEU B N 1
ATOM 2865 C CA . LEU B 1 78 ? -1.271 -2.516 -2.014 1 68.12 78 LEU B CA 1
ATOM 2866 C C . LEU B 1 78 ? -1.976 -1.561 -2.971 1 68.12 78 LEU B C 1
ATOM 2868 O O . LEU B 1 78 ? -1.772 -1.629 -4.184 1 68.12 78 LEU B O 1
ATOM 2872 N N . TYR B 1 79 ? -2.727 -0.771 -2.633 1 67.81 79 TYR B N 1
ATOM 2873 C CA . TYR B 1 79 ? -3.475 0.404 -3.066 1 67.81 79 TYR B CA 1
ATOM 2874 C C . TYR B 1 79 ? -3.822 0.314 -4.547 1 67.81 79 TYR B C 1
ATOM 2876 O O . TYR B 1 79 ? -3.029 -0.188 -5.348 1 67.81 79 TYR B O 1
ATOM 2884 N N . PRO B 1 80 ? -4.793 0.691 -5.211 1 83.38 80 PRO B N 1
ATOM 2885 C CA . PRO B 1 80 ? -6.219 0.957 -5.418 1 83.38 80 PRO B CA 1
ATOM 2886 C C . PRO B 1 80 ? -6.902 -0.118 -6.258 1 83.38 80 PRO B C 1
ATOM 2888 O O . PRO B 1 80 ? -8.016 0.092 -6.75 1 83.38 80 PRO B O 1
ATOM 2891 N N . VAL B 1 81 ? -6.152 -1.271 -6.379 1 92.81 81 VAL B N 1
ATOM 2892 C CA . VAL B 1 81 ? -6.766 -2.301 -7.215 1 92.81 81 VAL B CA 1
ATOM 2893 C C . VAL B 1 81 ? -7.754 -3.115 -6.387 1 92.81 81 VAL B C 1
ATOM 2895 O O . VAL B 1 81 ? -7.371 -3.766 -5.41 1 92.81 81 VAL B O 1
ATOM 2898 N N . ASN B 1 82 ? -9.008 -3.053 -6.762 1 95.88 82 ASN B N 1
ATOM 2899 C CA . ASN B 1 82 ? -10.094 -3.736 -6.07 1 95.88 82 ASN B CA 1
ATOM 2900 C C . ASN B 1 82 ? -11.266 -4.012 -7.004 1 95.88 82 ASN B C 1
ATOM 2902 O O . ASN B 1 82 ? -12.125 -3.15 -7.199 1 95.88 82 ASN B O 1
ATOM 2906 N N . ILE B 1 83 ? -11.367 -5.238 -7.418 1 97.62 83 ILE B N 1
ATOM 2907 C CA . ILE B 1 83 ? -12.344 -5.57 -8.445 1 97.62 83 ILE B CA 1
ATOM 2908 C C . ILE B 1 83 ? -13.719 -5.727 -7.82 1 97.62 83 ILE B C 1
ATOM 2910 O O . ILE B 1 83 ? -14.711 -5.938 -8.523 1 97.62 83 ILE B O 1
ATOM 2914 N N . ALA B 1 84 ? -13.805 -5.613 -6.504 1 97.38 84 ALA B N 1
ATOM 2915 C CA . ALA B 1 84 ? -15.094 -5.68 -5.824 1 97.38 84 ALA B CA 1
ATOM 2916 C C . ALA B 1 84 ? -15.453 -4.34 -5.188 1 97.38 84 ALA B C 1
ATOM 2918 O O . ALA B 1 84 ? -16.359 -4.262 -4.355 1 97.38 84 ALA B O 1
ATOM 2919 N N . ALA B 1 85 ? -14.766 -3.293 -5.551 1 95.88 85 ALA B N 1
ATOM 2920 C CA . ALA B 1 85 ? -14.977 -1.97 -4.969 1 95.88 85 ALA B CA 1
ATOM 2921 C C . ALA B 1 85 ? -16.422 -1.513 -5.16 1 95.88 85 ALA B C 1
ATOM 2923 O O . ALA B 1 85 ? -17.031 -1.778 -6.195 1 95.88 85 ALA B O 1
ATOM 2924 N N . PHE B 1 86 ? -16.906 -0.78 -4.195 1 95.56 86 PHE B N 1
ATOM 2925 C CA . PHE B 1 86 ? -18.234 -0.178 -4.273 1 95.56 86 PHE B CA 1
ATOM 2926 C C . PHE B 1 86 ? -18.266 0.89 -5.359 1 95.56 86 PHE B C 1
ATOM 2928 O O . PHE B 1 86 ? -19.25 0.976 -6.113 1 95.56 86 PHE B O 1
ATOM 2935 N N . ASP B 1 87 ? -17.25 1.668 -5.422 1 93.69 87 ASP B N 1
ATOM 2936 C CA . ASP B 1 87 ? -17.125 2.725 -6.422 1 93.69 87 ASP B CA 1
ATOM 2937 C C . ASP B 1 87 ? -16.922 2.139 -7.82 1 93.69 87 ASP B C 1
ATOM 2939 O O . ASP B 1 87 ? -15.945 1.429 -8.062 1 93.69 87 ASP B O 1
ATOM 2943 N N . ILE B 1 88 ? -17.719 2.5 -8.734 1 94.94 88 ILE B N 1
ATOM 2944 C CA . ILE B 1 88 ? -17.75 1.885 -10.062 1 94.94 88 ILE B CA 1
ATOM 2945 C C . ILE B 1 88 ? -16.484 2.258 -10.828 1 94.94 88 ILE B C 1
ATOM 2947 O O . ILE B 1 88 ? -15.945 1.444 -11.586 1 94.94 88 ILE B O 1
ATOM 2951 N N . ALA B 1 89 ? -16.016 3.523 -10.664 1 93.44 89 ALA B N 1
ATOM 2952 C CA . ALA B 1 89 ? -14.797 3.93 -11.352 1 93.44 89 ALA B CA 1
ATOM 2953 C C . ALA B 1 89 ? -13.602 3.107 -10.867 1 93.44 89 ALA B C 1
ATOM 2955 O O . ALA B 1 89 ? -12.789 2.652 -11.672 1 93.44 89 ALA B O 1
ATOM 2956 N N . ALA B 1 90 ? -13.562 2.926 -9.57 1 93.94 90 ALA B N 1
ATOM 2957 C CA . ALA B 1 90 ? -12.492 2.115 -8.984 1 93.94 90 ALA B CA 1
ATOM 2958 C C . ALA B 1 90 ? -12.57 0.671 -9.469 1 93.94 90 ALA B C 1
ATOM 2960 O O . ALA B 1 90 ? -11.547 0.062 -9.789 1 93.94 90 ALA B O 1
ATOM 2961 N N . ARG B 1 91 ? -13.734 0.121 -9.5 1 96.12 91 ARG B N 1
ATOM 2962 C CA . ARG B 1 91 ? -13.938 -1.255 -9.945 1 96.12 91 ARG B CA 1
ATOM 2963 C C . ARG B 1 91 ? -13.523 -1.424 -11.406 1 96.12 91 ARG B C 1
ATOM 2965 O O . ARG B 1 91 ? -12.812 -2.367 -11.75 1 96.12 91 ARG B O 1
ATOM 2972 N N . ASN B 1 92 ? -13.953 -0.495 -12.258 1 96.31 92 ASN B N 1
ATOM 2973 C CA . ASN B 1 92 ? -13.617 -0.562 -13.672 1 96.31 92 ASN B CA 1
ATOM 2974 C C . ASN B 1 92 ? -12.109 -0.431 -13.891 1 96.31 92 ASN B C 1
ATOM 2976 O O . ASN B 1 92 ? -11.531 -1.154 -14.703 1 96.31 92 ASN B O 1
ATOM 2980 N N . ARG B 1 93 ? -11.508 0.487 -13.172 1 94.12 93 ARG B N 1
ATOM 2981 C CA . ARG B 1 93 ? -10.055 0.638 -13.258 1 94.12 93 ARG B CA 1
ATOM 2982 C C . ARG B 1 93 ? -9.352 -0.65 -12.852 1 94.12 93 ARG B C 1
ATOM 2984 O O . ARG B 1 93 ? -8.375 -1.056 -13.492 1 94.12 93 ARG B O 1
ATOM 2991 N N . SER B 1 94 ? -9.867 -1.261 -11.812 1 96.44 94 SER B N 1
ATOM 2992 C CA . SER B 1 94 ? -9.273 -2.496 -11.312 1 96.44 94 SER B CA 1
ATOM 2993 C C . SER B 1 94 ? -9.438 -3.633 -12.32 1 96.44 94 SER B C 1
ATOM 2995 O O . SER B 1 94 ? -8.5 -4.406 -12.547 1 96.44 94 SER B O 1
ATOM 2997 N N . ILE B 1 95 ? -10.609 -3.717 -12.891 1 97.69 95 ILE B N 1
ATOM 2998 C CA . ILE B 1 95 ? -10.852 -4.715 -13.93 1 97.69 95 ILE B CA 1
ATOM 2999 C C . ILE B 1 95 ? -9.883 -4.5 -15.086 1 97.69 95 ILE B C 1
ATOM 3001 O O . ILE B 1 95 ? -9.328 -5.461 -15.625 1 97.69 95 ILE B O 1
ATOM 3005 N N . ASN B 1 96 ? -9.664 -3.266 -15.422 1 96.88 96 ASN B N 1
ATOM 3006 C CA . ASN B 1 96 ? -8.734 -2.963 -16.5 1 96.88 96 ASN B CA 1
ATOM 3007 C C . ASN B 1 96 ? -7.309 -3.393 -16.156 1 96.88 96 ASN B C 1
ATOM 3009 O O . ASN B 1 96 ? -6.562 -3.842 -17.031 1 96.88 96 ASN B O 1
ATOM 3013 N N . VAL B 1 97 ? -6.91 -3.221 -14.969 1 96.44 97 VAL B N 1
ATOM 3014 C CA . VAL B 1 97 ? -5.602 -3.688 -14.523 1 96.44 97 VAL B CA 1
ATOM 3015 C C . VAL B 1 97 ? -5.477 -5.188 -14.773 1 96.44 97 VAL B C 1
ATOM 3017 O O . VAL B 1 97 ? -4.461 -5.656 -15.289 1 96.44 97 VAL B O 1
ATOM 3020 N N . PHE B 1 98 ? -6.48 -5.898 -14.461 1 98.19 98 PHE B N 1
ATOM 3021 C CA . PHE B 1 98 ? -6.434 -7.344 -14.625 1 98.19 98 PHE B CA 1
ATOM 3022 C C . PHE B 1 98 ? -6.488 -7.723 -16.094 1 98.19 98 PHE B C 1
ATOM 3024 O O . PHE B 1 98 ? -5.859 -8.703 -16.516 1 98.19 98 PHE B O 1
ATOM 3031 N N . LYS B 1 99 ? -7.277 -6.992 -16.891 1 98.31 99 LYS B N 1
ATOM 3032 C CA . LYS B 1 99 ? -7.25 -7.234 -18.328 1 98.31 99 LYS B CA 1
ATOM 3033 C C . LYS B 1 99 ? -5.836 -7.082 -18.875 1 98.31 99 LYS B C 1
ATOM 3035 O O . LYS B 1 99 ? -5.367 -7.938 -19.641 1 98.31 99 LYS B O 1
ATOM 3040 N N . LYS B 1 100 ? -5.203 -6.035 -18.484 1 97.69 100 LYS B N 1
ATOM 3041 C CA . LYS B 1 100 ? -3.826 -5.812 -18.906 1 97.69 100 LYS B CA 1
ATOM 3042 C C . LYS B 1 100 ? -2.902 -6.91 -18.391 1 97.69 100 LYS B C 1
ATOM 3044 O O . LYS B 1 100 ? -1.939 -7.289 -19.062 1 97.69 100 LYS B O 1
ATOM 3049 N N . THR B 1 101 ? -3.172 -7.367 -17.188 1 98.38 101 THR B N 1
ATOM 3050 C CA . THR B 1 101 ? -2.379 -8.453 -16.609 1 98.38 101 THR B CA 1
ATOM 3051 C C . THR B 1 101 ? -2.516 -9.719 -17.438 1 98.38 101 THR B C 1
ATOM 3053 O O . THR B 1 101 ? -1.524 -10.406 -17.703 1 98.38 101 THR B O 1
ATOM 3056 N N . ILE B 1 102 ? -3.736 -10.023 -17.859 1 98.62 102 ILE B N 1
ATOM 3057 C CA . ILE B 1 102 ? -3.998 -11.18 -18.719 1 98.62 102 ILE B CA 1
ATOM 3058 C C . ILE B 1 102 ? -3.225 -11.047 -20.016 1 98.62 102 ILE B C 1
ATOM 3060 O O . ILE B 1 102 ? -2.545 -11.984 -20.453 1 98.62 102 ILE B O 1
ATOM 3064 N N . GLU B 1 103 ? -3.246 -9.906 -20.609 1 98.31 103 GLU B N 1
ATOM 3065 C CA . GLU B 1 103 ? -2.514 -9.656 -21.844 1 98.31 103 GLU B CA 1
ATOM 3066 C C . GLU B 1 103 ? -1.009 -9.797 -21.641 1 98.31 103 GLU B C 1
ATOM 3068 O O . GLU B 1 103 ? -0.312 -10.375 -22.484 1 98.31 103 GLU B O 1
ATOM 3073 N N . THR B 1 104 ? -0.554 -9.227 -20.547 1 98.62 104 THR B N 1
ATOM 3074 C CA . THR B 1 104 ? 0.866 -9.297 -20.219 1 98.62 104 THR B CA 1
ATOM 3075 C C . THR B 1 104 ? 1.309 -10.75 -20.062 1 98.62 104 THR B C 1
ATOM 3077 O O . THR B 1 104 ? 2.33 -11.156 -20.609 1 98.62 104 THR B O 1
ATOM 3080 N N . ALA B 1 105 ? 0.523 -11.5 -19.297 1 98.75 105 ALA B N 1
ATOM 3081 C CA . ALA B 1 105 ? 0.838 -12.914 -19.109 1 98.75 105 ALA B CA 1
ATOM 3082 C C . ALA B 1 105 ? 0.888 -13.656 -20.438 1 98.75 105 ALA B C 1
ATOM 3084 O O . ALA B 1 105 ? 1.811 -14.438 -20.688 1 98.75 105 ALA B O 1
ATOM 3085 N N . ALA B 1 106 ? -0.078 -13.406 -21.266 1 98.5 106 ALA B N 1
ATOM 3086 C CA . ALA B 1 106 ? -0.125 -14.047 -22.578 1 98.5 106 ALA B CA 1
ATOM 3087 C C . ALA B 1 106 ? 1.128 -13.727 -23.391 1 98.5 106 ALA B C 1
ATOM 3089 O O . ALA B 1 106 ? 1.734 -14.625 -23.984 1 98.5 106 ALA B O 1
ATOM 3090 N N . GLU B 1 107 ? 1.519 -12.492 -23.391 1 98.19 107 GLU B N 1
ATOM 3091 C CA . GLU B 1 107 ? 2.686 -12.062 -24.156 1 98.19 107 GLU B CA 1
ATOM 3092 C C . GLU B 1 107 ? 3.967 -12.672 -23.609 1 98.19 107 GLU B C 1
ATOM 3094 O O . GLU B 1 107 ? 4.898 -12.969 -24.359 1 98.19 107 GLU B O 1
ATOM 3099 N N . LEU B 1 108 ? 4.047 -12.805 -22.328 1 98.56 108 LEU B N 1
ATOM 3100 C CA . LEU B 1 108 ? 5.219 -13.383 -21.672 1 98.56 108 LEU B CA 1
ATOM 3101 C C . LEU B 1 108 ? 5.199 -14.906 -21.766 1 98.56 108 LEU B C 1
ATOM 3103 O O . LEU B 1 108 ? 6.152 -15.57 -21.359 1 98.56 108 LEU B O 1
ATOM 3107 N N . GLU B 1 109 ? 4.059 -15.445 -22.266 1 98.25 109 GLU B N 1
ATOM 3108 C CA . GLU B 1 109 ? 3.852 -16.875 -22.375 1 98.25 109 GLU B CA 1
ATOM 3109 C C . GLU B 1 109 ? 3.787 -17.531 -21 1 98.25 109 GLU B C 1
ATOM 3111 O O . GLU B 1 109 ? 4.285 -18.641 -20.812 1 98.25 109 GLU B O 1
ATOM 3116 N N . ALA B 1 110 ? 3.359 -16.719 -20.062 1 98.44 110 ALA B N 1
ATOM 3117 C CA . ALA B 1 110 ? 2.963 -17.266 -18.766 1 98.44 110 ALA B CA 1
ATOM 3118 C C . ALA B 1 110 ? 1.537 -17.812 -18.812 1 98.44 110 ALA B C 1
ATOM 3120 O O . ALA B 1 110 ? 0.695 -17.297 -19.547 1 98.44 110 ALA B O 1
ATOM 3121 N N . ASP B 1 111 ? 1.207 -18.766 -18.031 1 97.75 111 ASP B N 1
ATOM 3122 C CA . ASP B 1 111 ? -0.116 -19.375 -18.188 1 97.75 111 ASP B CA 1
ATOM 3123 C C . ASP B 1 111 ? -0.982 -19.109 -16.953 1 97.75 111 ASP B C 1
ATOM 3125 O O . ASP B 1 111 ? -2.145 -19.516 -16.906 1 97.75 111 ASP B O 1
ATOM 3129 N N . THR B 1 112 ? -0.451 -18.391 -15.953 1 98.75 112 THR B N 1
ATOM 3130 C CA . THR B 1 112 ? -1.156 -18.203 -14.695 1 98.75 112 THR B CA 1
ATOM 3131 C C . THR B 1 112 ? -1.042 -16.766 -14.219 1 98.75 112 THR B C 1
ATOM 3133 O O . THR B 1 112 ? 0.005 -16.125 -14.383 1 98.75 112 THR B O 1
ATOM 3136 N N . ILE B 1 113 ? -2.104 -16.203 -13.688 1 98.88 113 ILE B N 1
ATOM 3137 C CA . ILE B 1 113 ? -2.043 -14.953 -12.945 1 98.88 113 ILE B CA 1
ATOM 3138 C C . ILE B 1 113 ? -2.66 -15.133 -11.562 1 98.88 113 ILE B C 1
ATOM 3140 O O . ILE B 1 113 ? -3.65 -15.852 -11.406 1 98.88 113 ILE B O 1
ATOM 3144 N N . VAL B 1 114 ? -2.008 -14.586 -10.539 1 98.75 114 VAL B N 1
ATOM 3145 C CA . VAL B 1 114 ? -2.557 -14.602 -9.188 1 98.75 114 VAL B CA 1
ATOM 3146 C C . VAL B 1 114 ? -3.625 -13.523 -9.047 1 98.75 114 VAL B C 1
ATOM 3148 O O . VAL B 1 114 ? -3.439 -12.398 -9.508 1 98.75 114 VAL B O 1
ATOM 3151 N N . THR B 1 115 ? -4.711 -13.891 -8.375 1 98.38 115 THR B N 1
ATOM 3152 C CA . THR B 1 115 ? -5.852 -12.984 -8.312 1 98.38 115 THR B CA 1
ATOM 3153 C C . THR B 1 115 ? -6.457 -12.977 -6.906 1 98.38 115 THR B C 1
ATOM 3155 O O . THR B 1 115 ? -6.727 -14.031 -6.336 1 98.38 115 THR B O 1
ATOM 3158 N N . LEU B 1 116 ? -6.617 -11.82 -6.359 1 97.25 116 LEU B N 1
ATOM 3159 C CA . LEU B 1 116 ? -7.516 -11.602 -5.234 1 97.25 116 LEU B CA 1
ATOM 3160 C C . LEU B 1 116 ? -8.891 -11.141 -5.711 1 97.25 116 LEU B C 1
ATOM 3162 O O . LEU B 1 116 ? -8.984 -10.266 -6.574 1 97.25 116 LEU B O 1
ATOM 3166 N N . CYS B 1 117 ? -9.914 -11.641 -5.16 1 96.56 117 CYS B N 1
ATOM 3167 C CA . CYS B 1 117 ? -11.266 -11.414 -5.645 1 96.56 117 CYS B CA 1
ATOM 3168 C C . CYS B 1 117 ? -11.82 -10.094 -5.121 1 96.56 117 CYS B C 1
ATOM 3170 O O . CYS B 1 117 ? -13.039 -9.883 -5.117 1 96.56 117 CYS B O 1
ATOM 3172 N N . GLY B 1 118 ? -10.938 -9.25 -4.73 1 96.38 118 GLY B N 1
ATOM 3173 C CA . GLY B 1 118 ? -11.359 -7.945 -4.242 1 96.38 118 GLY B CA 1
ATOM 3174 C C . GLY B 1 118 ? -11.953 -7.992 -2.848 1 96.38 118 GLY B C 1
ATOM 3175 O O . GLY B 1 118 ? -11.961 -9.047 -2.209 1 96.38 118 GLY B O 1
ATOM 3176 N N . TYR B 1 119 ? -12.383 -6.824 -2.383 1 95.06 119 TYR B N 1
ATOM 3177 C CA . TYR B 1 119 ? -12.891 -6.68 -1.022 1 95.06 119 TYR B CA 1
ATOM 3178 C C . TYR B 1 119 ? -13.82 -5.477 -0.91 1 95.06 119 TYR B C 1
ATOM 3180 O O . TYR B 1 119 ? -13.906 -4.668 -1.836 1 95.06 119 TYR B O 1
ATOM 3188 N N . GLY B 1 120 ? -14.602 -5.469 0.086 1 94.81 120 GLY B N 1
ATOM 3189 C CA . GLY B 1 120 ? -15.414 -4.312 0.445 1 94.81 120 GLY B CA 1
ATOM 3190 C C . GLY B 1 120 ? -14.898 -3.582 1.672 1 94.81 120 GLY B C 1
ATOM 3191 O O . GLY B 1 120 ? -13.906 -3.998 2.277 1 94.81 120 GLY B O 1
ATOM 3192 N N . THR B 1 121 ? -15.5 -2.396 1.933 1 95.81 121 THR B N 1
ATOM 3193 C CA . THR B 1 121 ? -15.219 -1.77 3.219 1 95.81 121 THR B CA 1
ATOM 3194 C C . THR B 1 121 ? -15.75 -2.625 4.367 1 95.81 121 THR B C 1
ATOM 3196 O O . THR B 1 121 ? -16.641 -3.453 4.168 1 95.81 121 THR B O 1
ATOM 3199 N N . ILE B 1 122 ? -15.219 -2.473 5.531 1 95.94 122 ILE B N 1
ATOM 3200 C CA . ILE B 1 122 ? -15.555 -3.301 6.684 1 95.94 122 ILE B CA 1
ATOM 3201 C C . ILE B 1 122 ? -17.031 -3.104 7.051 1 95.94 122 ILE B C 1
ATOM 3203 O O . ILE B 1 122 ? -17.672 -4.027 7.539 1 95.94 122 ILE B O 1
ATOM 3207 N N . ASP B 1 123 ? -17.594 -1.932 6.719 1 96.62 123 ASP B N 1
ATOM 3208 C CA . ASP B 1 123 ? -18.969 -1.615 7.109 1 96.62 123 ASP B CA 1
ATOM 3209 C C . ASP B 1 123 ? -19.953 -2.016 6.012 1 96.62 123 ASP B C 1
ATOM 3211 O O . ASP B 1 123 ? -21.156 -1.765 6.129 1 96.62 123 ASP B O 1
ATOM 3215 N N . GLU B 1 124 ? -19.516 -2.697 4.945 1 96.81 124 GLU B N 1
ATOM 3216 C CA . GLU B 1 124 ? -20.391 -3.203 3.893 1 96.81 124 GLU B CA 1
ATOM 3217 C C . GLU B 1 124 ? -20.875 -4.613 4.211 1 96.81 124 GLU B C 1
ATOM 3219 O O . GLU B 1 124 ? -20.203 -5.359 4.93 1 96.81 124 GLU B O 1
ATOM 3224 N N . LYS B 1 125 ? -22.078 -4.914 3.641 1 96.75 125 LYS B N 1
ATOM 3225 C CA . LYS B 1 125 ? -22.562 -6.281 3.73 1 96.75 125 LYS B CA 1
ATOM 3226 C C . LYS B 1 125 ? -21.766 -7.223 2.842 1 96.75 125 LYS B C 1
ATOM 3228 O O . LYS B 1 125 ? -21.562 -6.953 1.655 1 96.75 125 LYS B O 1
ATOM 3233 N N . ASP B 1 126 ? -21.297 -8.359 3.41 1 96.5 126 ASP B N 1
ATOM 3234 C CA . ASP B 1 126 ? -20.453 -9.32 2.699 1 96.5 126 ASP B CA 1
ATOM 3235 C C . ASP B 1 126 ? -21.141 -9.805 1.419 1 96.5 126 ASP B C 1
ATOM 3237 O O . ASP B 1 126 ? -20.484 -9.984 0.392 1 96.5 126 ASP B O 1
ATOM 3241 N N . GLU B 1 127 ? -22.406 -9.992 1.438 1 97.56 127 GLU B N 1
ATOM 3242 C CA . GLU B 1 127 ? -23.141 -10.516 0.293 1 97.56 127 GLU B CA 1
ATOM 3243 C C . GLU B 1 127 ? -23.062 -9.562 -0.896 1 97.56 127 GLU B C 1
ATOM 3245 O O . GLU B 1 127 ? -22.969 -10 -2.045 1 97.56 127 GLU B O 1
ATOM 3250 N N . ASP B 1 128 ? -23.141 -8.297 -0.619 1 98.06 128 ASP B N 1
ATOM 3251 C CA . ASP B 1 128 ? -23.062 -7.297 -1.684 1 98.06 128 ASP B CA 1
ATOM 3252 C C . ASP B 1 128 ? -21.672 -7.301 -2.326 1 98.06 128 ASP B C 1
ATOM 3254 O O . ASP B 1 128 ? -21.547 -7.203 -3.549 1 98.06 128 ASP B O 1
ATOM 3258 N N . VAL B 1 129 ? -20.672 -7.414 -1.492 1 98.06 129 VAL B N 1
ATOM 3259 C CA . VAL B 1 129 ? -19.297 -7.445 -1.975 1 98.06 129 VAL B CA 1
ATOM 3260 C C . VAL B 1 129 ? -19.078 -8.703 -2.809 1 98.06 129 VAL B C 1
ATOM 3262 O O . VAL B 1 129 ? -18.453 -8.648 -3.869 1 98.06 129 VAL B O 1
ATOM 3265 N N . TRP B 1 130 ? -19.594 -9.836 -2.322 1 98.5 130 TRP B N 1
ATOM 3266 C CA . TRP B 1 130 ? -19.484 -11.109 -3.029 1 98.5 130 TRP B CA 1
ATOM 3267 C C . TRP B 1 130 ? -20.062 -11.008 -4.434 1 98.5 130 TRP B C 1
ATOM 3269 O O . TRP B 1 130 ? -19.438 -11.438 -5.406 1 98.5 130 TRP B O 1
ATOM 3279 N N . LYS B 1 131 ? -21.188 -10.398 -4.539 1 98.56 131 LYS B N 1
ATOM 3280 C CA . LYS B 1 131 ? -21.859 -10.266 -5.832 1 98.56 131 LYS B CA 1
ATOM 3281 C C . LYS B 1 131 ? -21.016 -9.438 -6.801 1 98.56 131 LYS B C 1
ATOM 3283 O O . LYS B 1 131 ? -20.891 -9.797 -7.973 1 98.56 131 LYS B O 1
ATOM 3288 N N . ARG B 1 132 ? -20.484 -8.328 -6.309 1 98.56 132 ARG B N 1
ATOM 3289 C CA . ARG B 1 132 ? -19.625 -7.5 -7.152 1 98.56 132 ARG B CA 1
ATOM 3290 C C . ARG B 1 132 ? -18.391 -8.266 -7.59 1 98.56 132 ARG B C 1
ATOM 3292 O O . ARG B 1 132 ? -17.922 -8.125 -8.727 1 98.56 132 ARG B O 1
ATOM 3299 N N . SER B 1 133 ? -17.875 -9.016 -6.652 1 98.44 133 SER B N 1
ATOM 3300 C CA . SER B 1 133 ? -16.719 -9.852 -6.961 1 98.44 133 SER B CA 1
ATOM 3301 C C . SER B 1 133 ? -17.031 -10.844 -8.078 1 98.44 133 SER B C 1
ATOM 3303 O O . SER B 1 133 ? -16.297 -10.922 -9.062 1 98.44 133 SER B O 1
ATOM 3305 N N . VAL B 1 134 ? -18.125 -11.547 -7.934 1 98.75 134 VAL B N 1
ATOM 3306 C CA . VAL B 1 134 ? -18.531 -12.531 -8.93 1 98.75 134 VAL B CA 1
ATOM 3307 C C . VAL B 1 134 ? -18.703 -11.859 -10.289 1 98.75 134 VAL B C 1
ATOM 3309 O O . VAL B 1 134 ? -18.234 -12.375 -11.305 1 98.75 134 VAL B O 1
ATOM 3312 N N . ASP B 1 135 ? -19.359 -10.75 -10.281 1 98.69 135 ASP B N 1
ATOM 3313 C CA . ASP B 1 135 ? -19.609 -10.039 -11.531 1 98.69 135 ASP B CA 1
ATOM 3314 C C . ASP B 1 135 ? -18.312 -9.664 -12.227 1 98.69 135 ASP B C 1
ATOM 3316 O O . ASP B 1 135 ? -18.156 -9.883 -13.43 1 98.69 135 ASP B O 1
ATOM 3320 N N . SER B 1 136 ? -17.391 -9.07 -11.492 1 98.69 136 SER B N 1
ATOM 3321 C CA . SER B 1 136 ? -16.094 -8.688 -12.047 1 98.69 136 SER B CA 1
ATOM 3322 C C . SER B 1 136 ? -15.312 -9.906 -12.523 1 98.69 136 SER B C 1
ATOM 3324 O O . SER B 1 136 ? -14.711 -9.883 -13.602 1 98.69 136 SER B O 1
ATOM 3326 N N . MET B 1 137 ? -15.414 -10.977 -11.766 1 98.75 137 MET B N 1
ATOM 3327 C CA . MET B 1 137 ? -14.641 -12.172 -12.078 1 98.75 137 MET B CA 1
ATOM 3328 C C . MET B 1 137 ? -15.211 -12.898 -13.289 1 98.75 137 MET B C 1
ATOM 3330 O O . MET B 1 137 ? -14.477 -13.547 -14.031 1 98.75 137 MET B O 1
ATOM 3334 N N . ARG B 1 138 ? -16.5 -12.828 -13.477 1 98.75 138 ARG B N 1
ATOM 3335 C CA . ARG B 1 138 ? -17.078 -13.414 -14.68 1 98.75 138 ARG B CA 1
ATOM 3336 C C . ARG B 1 138 ? -16.516 -12.758 -15.938 1 98.75 138 ARG B C 1
ATOM 3338 O O . ARG B 1 138 ? -16.172 -13.445 -16.906 1 98.75 138 ARG B O 1
ATOM 3345 N N . ILE B 1 139 ? -16.391 -11.445 -15.906 1 98.62 139 ILE B N 1
ATOM 3346 C CA . ILE B 1 139 ? -15.812 -10.703 -17.016 1 98.62 139 ILE B CA 1
ATOM 3347 C C . ILE B 1 139 ? -14.359 -11.148 -17.234 1 98.62 139 ILE B C 1
ATOM 3349 O O . ILE B 1 139 ? -13.961 -11.477 -18.344 1 98.62 139 ILE B O 1
ATOM 3353 N N . LEU B 1 140 ? -13.617 -11.164 -16.172 1 98.88 140 LEU B N 1
ATOM 3354 C CA . LEU B 1 140 ? -12.195 -11.477 -16.234 1 98.88 140 LEU B CA 1
ATOM 3355 C C . LEU B 1 140 ? -11.984 -12.945 -16.594 1 98.88 140 LEU B C 1
ATOM 3357 O O . LEU B 1 140 ? -11.055 -13.281 -17.328 1 98.88 140 LEU B O 1
ATOM 3361 N N . GLY B 1 141 ? -12.805 -13.828 -16 1 98.75 141 GLY B N 1
ATOM 3362 C CA . GLY B 1 141 ? -12.727 -15.242 -16.328 1 98.75 141 GLY B CA 1
ATOM 3363 C C . GLY B 1 141 ? -12.938 -15.523 -17.797 1 98.75 141 GLY B C 1
ATOM 3364 O O . GLY B 1 141 ? -12.211 -16.328 -18.391 1 98.75 141 GLY B O 1
ATOM 3365 N N . ASP B 1 142 ? -13.914 -14.891 -18.391 1 98.62 142 ASP B N 1
ATOM 3366 C CA . ASP B 1 142 ? -14.172 -15.039 -19.812 1 98.62 142 ASP B CA 1
ATOM 3367 C C . ASP B 1 142 ? -12.945 -14.648 -20.641 1 98.62 142 ASP B C 1
ATOM 3369 O O . ASP B 1 142 ? -12.57 -15.359 -21.578 1 98.62 142 ASP B O 1
ATOM 3373 N N . MET B 1 143 ? -12.391 -13.547 -20.25 1 98.75 143 MET B N 1
ATOM 3374 C CA . MET B 1 143 ? -11.211 -13.094 -20.984 1 98.75 143 MET B CA 1
ATOM 3375 C C . MET B 1 143 ? -10.047 -14.062 -20.781 1 98.75 143 MET B C 1
ATOM 3377 O O . MET B 1 143 ? -9.344 -14.406 -21.734 1 98.75 143 MET B O 1
ATOM 3381 N N . ALA B 1 144 ? -9.828 -14.398 -19.562 1 98.88 144 ALA B N 1
ATOM 3382 C CA . ALA B 1 144 ? -8.734 -15.32 -19.25 1 98.88 144 ALA B CA 1
ATOM 3383 C C . ALA B 1 144 ? -8.875 -16.625 -20.031 1 98.88 144 ALA B C 1
ATOM 3385 O O . ALA B 1 144 ? -7.887 -17.156 -20.547 1 98.88 144 ALA B O 1
ATOM 3386 N N . GLU B 1 145 ? -10.07 -17.125 -20.109 1 98.5 145 GLU B N 1
ATOM 3387 C CA . GLU B 1 145 ? -10.352 -18.328 -20.891 1 98.5 145 GLU B CA 1
ATOM 3388 C C . GLU B 1 145 ? -9.961 -18.141 -22.344 1 98.5 145 GLU B C 1
ATOM 3390 O O . GLU B 1 145 ? -9.32 -19.016 -22.938 1 98.5 145 GLU B O 1
ATOM 3395 N N . ALA B 1 146 ? -10.297 -17.031 -22.906 1 98.44 146 ALA B N 1
ATOM 3396 C CA . ALA B 1 146 ? -10 -16.734 -24.312 1 98.44 146 ALA B CA 1
ATOM 3397 C C . ALA B 1 146 ? -8.5 -16.672 -24.547 1 98.44 146 ALA B C 1
ATOM 3399 O O . ALA B 1 146 ? -8.023 -17 -25.641 1 98.44 146 ALA B O 1
ATOM 3400 N N . TYR B 1 147 ? -7.73 -16.297 -23.594 1 98.56 147 TYR B N 1
ATOM 3401 C CA . TYR B 1 147 ? -6.285 -16.156 -23.719 1 98.56 147 TYR B CA 1
ATOM 3402 C C . TYR B 1 147 ? -5.574 -17.422 -23.25 1 98.56 147 TYR B C 1
ATOM 3404 O O . TYR B 1 147 ? -4.344 -17.5 -23.266 1 98.56 147 TYR B O 1
ATOM 3412 N N . ASN B 1 148 ? -6.336 -18.422 -22.781 1 98.31 148 ASN B N 1
ATOM 3413 C CA . ASN B 1 148 ? -5.789 -19.641 -22.219 1 98.31 148 ASN B CA 1
ATOM 3414 C C . ASN B 1 148 ? -4.902 -19.344 -21 1 98.31 148 ASN B C 1
ATOM 3416 O O . ASN B 1 148 ? -3.781 -19.844 -20.922 1 98.31 148 ASN B O 1
ATOM 3420 N N . ILE B 1 149 ? -5.359 -18.438 -20.203 1 98.69 149 ILE B N 1
ATOM 3421 C CA . ILE B 1 149 ? -4.703 -18.062 -18.953 1 98.69 149 ILE B CA 1
ATOM 3422 C C . ILE B 1 149 ? -5.539 -18.547 -17.766 1 98.69 149 ILE B C 1
ATOM 3424 O O . ILE B 1 149 ? -6.77 -18.438 -17.781 1 98.69 149 ILE B O 1
ATOM 3428 N N . GLU B 1 150 ? -4.934 -19.141 -16.781 1 98.81 150 GLU B N 1
ATOM 3429 C CA . GLU B 1 150 ? -5.621 -19.516 -15.547 1 98.81 150 GLU B CA 1
ATOM 3430 C C . GLU B 1 150 ? -5.492 -18.422 -14.492 1 98.81 150 GLU B C 1
ATOM 3432 O O . GLU B 1 150 ? -4.398 -17.906 -14.25 1 98.81 150 GLU B O 1
ATOM 3437 N N . MET B 1 151 ? -6.59 -18.016 -13.922 1 98.88 151 MET B N 1
ATOM 3438 C CA . MET B 1 151 ? -6.625 -17.078 -12.797 1 98.88 151 MET B CA 1
ATOM 3439 C C . MET B 1 151 ? -6.734 -17.844 -11.477 1 98.88 151 MET B C 1
ATOM 3441 O O . MET B 1 151 ? -7.77 -18.438 -11.188 1 98.88 151 MET B O 1
ATOM 3445 N N . VAL B 1 152 ? -5.707 -17.781 -10.656 1 98.88 152 VAL B N 1
ATOM 3446 C CA . VAL B 1 152 ? -5.727 -18.562 -9.422 1 98.88 152 VAL B CA 1
ATOM 3447 C C . VAL B 1 152 ? -6.094 -17.672 -8.242 1 98.88 152 VAL B C 1
ATOM 3449 O O . VAL B 1 152 ? -5.418 -16.672 -7.984 1 98.88 152 VAL B O 1
ATOM 3452 N N . LEU B 1 153 ? -7.176 -18 -7.547 1 98.5 153 LEU B N 1
ATOM 3453 C CA . LEU B 1 153 ? -7.711 -17.172 -6.461 1 98.5 153 LEU B CA 1
ATOM 3454 C C . LEU B 1 153 ? -6.918 -17.406 -5.176 1 98.5 153 LEU B C 1
ATOM 3456 O O . LEU B 1 153 ? -6.883 -18.516 -4.652 1 98.5 153 LEU B O 1
ATOM 3460 N N . GLU B 1 154 ? -6.348 -16.344 -4.73 1 97.31 154 GLU B N 1
ATOM 3461 C CA . GLU B 1 154 ? -5.656 -16.391 -3.443 1 97.31 154 GLU B CA 1
ATOM 3462 C C . GLU B 1 154 ? -6.598 -16.031 -2.299 1 97.31 154 GLU B C 1
ATOM 3464 O O . GLU B 1 154 ? -7.414 -15.109 -2.43 1 97.31 154 GLU B O 1
ATOM 3469 N N . THR B 1 155 ? -6.469 -16.766 -1.208 1 95.44 155 THR B N 1
ATOM 3470 C CA . THR B 1 155 ? -7.234 -16.453 -0.007 1 95.44 155 THR B CA 1
ATOM 3471 C C . THR B 1 155 ? -6.426 -15.562 0.929 1 95.44 155 THR B C 1
ATOM 3473 O O . THR B 1 155 ? -5.191 -15.633 0.95 1 95.44 155 THR B O 1
ATOM 3476 N N . SER B 1 156 ? -7.082 -14.711 1.573 1 93.19 156 SER B N 1
ATOM 3477 C CA . SER B 1 156 ? -6.5 -13.773 2.529 1 93.19 156 SER B CA 1
ATOM 3478 C C . SER B 1 156 ? -7.547 -13.281 3.525 1 93.19 156 SER B C 1
ATOM 3480 O O . SER B 1 156 ? -8.719 -13.664 3.443 1 93.19 156 SER B O 1
ATOM 3482 N N . PRO B 1 157 ? -7.109 -12.555 4.504 1 89.62 157 PRO B N 1
ATOM 3483 C CA . PRO B 1 157 ? -8.086 -11.992 5.441 1 89.62 157 PRO B CA 1
ATOM 3484 C C . PRO B 1 157 ? -9.117 -11.102 4.754 1 89.62 157 PRO B C 1
ATOM 3486 O O . PRO B 1 157 ? -8.883 -10.625 3.639 1 89.62 157 PRO B O 1
ATOM 3489 N N . ARG B 1 158 ? -10.117 -10.898 5.469 1 88.12 158 ARG B N 1
ATOM 3490 C CA . ARG B 1 158 ? -11.305 -10.227 4.941 1 88.12 158 ARG B CA 1
ATOM 3491 C C . ARG B 1 158 ? -10.961 -8.82 4.461 1 88.12 158 ARG B C 1
ATOM 3493 O O . ARG B 1 158 ? -11.594 -8.305 3.529 1 88.12 158 ARG B O 1
ATOM 3500 N N . GLU B 1 159 ? -9.938 -8.289 4.953 1 87.31 159 GLU B N 1
ATOM 3501 C CA . GLU B 1 159 ? -9.547 -6.914 4.645 1 87.31 159 GLU B CA 1
ATOM 3502 C C . GLU B 1 159 ? -8.953 -6.816 3.242 1 87.31 159 GLU B C 1
ATOM 3504 O O . GLU B 1 159 ? -8.828 -5.719 2.689 1 87.31 159 GLU B O 1
ATOM 3509 N N . TYR B 1 160 ? -8.734 -8.016 2.656 1 90.5 160 TYR B N 1
ATOM 3510 C CA . TYR B 1 160 ? -7.945 -7.965 1.431 1 90.5 160 TYR B CA 1
ATOM 3511 C C . TYR B 1 160 ? -8.641 -8.719 0.303 1 90.5 160 TYR B C 1
ATOM 3513 O O . TYR B 1 160 ? -8.289 -8.555 -0.869 1 90.5 160 TYR B O 1
ATOM 3521 N N . THR B 1 161 ? -9.547 -9.547 0.651 1 95.19 161 THR B N 1
ATOM 3522 C CA . THR B 1 161 ? -10.242 -10.305 -0.387 1 95.19 161 THR B CA 1
ATOM 3523 C C . THR B 1 161 ? -11.586 -10.812 0.119 1 95.19 161 THR B C 1
ATOM 3525 O O . THR B 1 161 ? -11.867 -10.75 1.317 1 95.19 161 THR B O 1
ATOM 3528 N N . THR B 1 162 ? -12.391 -11.219 -0.811 1 96.38 162 THR B N 1
ATOM 3529 C CA . THR B 1 162 ? -13.719 -11.734 -0.51 1 96.38 162 THR B CA 1
ATOM 3530 C C . THR B 1 162 ? -13.648 -13.211 -0.114 1 96.38 162 THR B C 1
ATOM 3532 O O . THR B 1 162 ? -14.523 -13.711 0.589 1 96.38 162 THR B O 1
ATOM 3535 N N . THR B 1 163 ? -12.625 -13.906 -0.549 1 96.75 163 THR B N 1
ATOM 3536 C CA . THR B 1 163 ? -12.461 -15.312 -0.215 1 96.75 163 THR B CA 1
ATOM 3537 C C . THR B 1 163 ? -11.398 -15.492 0.866 1 96.75 163 THR B C 1
ATOM 3539 O O . THR B 1 163 ? -10.234 -15.125 0.669 1 96.75 163 THR B O 1
ATOM 3542 N N . HIS B 1 164 ? -11.805 -16.188 1.989 1 94.81 164 HIS B N 1
ATOM 3543 C CA . HIS B 1 164 ? -10.922 -16.266 3.145 1 94.81 164 HIS B CA 1
ATOM 3544 C C . HIS B 1 164 ? -10.469 -17.703 3.389 1 94.81 164 HIS B C 1
ATOM 3546 O O . HIS B 1 164 ? -9.477 -17.938 4.078 1 94.81 164 HIS B O 1
ATOM 3552 N N . THR B 1 165 ? -11.203 -18.625 2.887 1 96.12 165 THR B N 1
ATOM 3553 C CA . THR B 1 165 ? -10.914 -20.031 3.045 1 96.12 165 THR B CA 1
ATOM 3554 C C . THR B 1 165 ? -10.93 -20.75 1.693 1 96.12 165 THR B C 1
ATOM 3556 O O . THR B 1 165 ? -11.453 -20.219 0.712 1 96.12 165 THR B O 1
ATOM 3559 N N . ALA B 1 166 ? -10.359 -21.938 1.734 1 97.75 166 ALA B N 1
ATOM 3560 C CA . ALA B 1 166 ? -10.391 -22.766 0.528 1 97.75 166 ALA B CA 1
ATOM 3561 C C . ALA B 1 166 ? -11.828 -23.078 0.113 1 97.75 166 ALA B C 1
ATOM 3563 O O . ALA B 1 166 ? -12.148 -23.078 -1.078 1 97.75 166 ALA B O 1
ATOM 3564 N N . LYS B 1 167 ? -12.672 -23.297 1.043 1 97.69 167 LYS B N 1
ATOM 3565 C CA . LYS B 1 167 ? -14.078 -23.562 0.75 1 97.69 167 LYS B CA 1
ATOM 3566 C C . LYS B 1 167 ? -14.742 -22.375 0.073 1 97.69 167 LYS B C 1
ATOM 3568 O O . LYS B 1 167 ? -15.531 -22.547 -0.86 1 97.69 167 LYS B O 1
ATOM 3573 N N . GLU B 1 168 ? -14.445 -21.219 0.552 1 97.62 168 GLU B N 1
ATOM 3574 C CA . GLU B 1 168 ? -15 -20.016 -0.054 1 97.62 168 GLU B CA 1
ATOM 3575 C C . GLU B 1 168 ? -14.453 -19.812 -1.467 1 97.62 168 GLU B C 1
ATOM 3577 O O . GLU B 1 168 ? -15.18 -19.359 -2.355 1 97.62 168 GLU B O 1
ATOM 3582 N N . ALA B 1 169 ? -13.172 -20.094 -1.596 1 98.31 169 ALA B N 1
ATOM 3583 C CA . ALA B 1 169 ? -12.586 -20 -2.932 1 98.31 169 ALA B CA 1
ATOM 3584 C C . ALA B 1 169 ? -13.312 -20.922 -3.908 1 98.31 169 ALA B C 1
ATOM 3586 O O . ALA B 1 169 ? -13.641 -20.531 -5.027 1 98.31 169 ALA B O 1
ATOM 3587 N N . VAL B 1 170 ? -13.609 -22.141 -3.502 1 98.69 170 VAL B N 1
ATOM 3588 C CA . VAL B 1 170 ? -14.297 -23.094 -4.355 1 98.69 170 VAL B CA 1
ATOM 3589 C C . VAL B 1 170 ? -15.703 -22.594 -4.672 1 98.69 170 VAL B C 1
ATOM 3591 O O . VAL B 1 170 ? -16.156 -22.656 -5.82 1 98.69 170 VAL B O 1
ATOM 3594 N N . ARG B 1 171 ? -16.359 -22.094 -3.664 1 98.62 171 ARG B N 1
ATOM 3595 C CA . ARG B 1 171 ? -17.688 -21.5 -3.891 1 98.62 171 ARG B CA 1
ATOM 3596 C C . ARG B 1 171 ? -17.625 -20.406 -4.945 1 98.62 171 ARG B C 1
ATOM 3598 O O . ARG B 1 171 ? -18.469 -20.359 -5.844 1 98.62 171 ARG B O 1
ATOM 3605 N N . MET B 1 172 ? -16.672 -19.547 -4.812 1 98.75 172 MET B N 1
ATOM 3606 C CA . MET B 1 172 ? -16.469 -18.453 -5.762 1 98.75 172 MET B CA 1
ATOM 3607 C C . MET B 1 172 ? -16.219 -19 -7.164 1 98.75 172 MET B C 1
ATOM 3609 O O . MET B 1 172 ? -16.828 -18.547 -8.133 1 98.75 172 MET B O 1
ATOM 3613 N N . ILE B 1 173 ? -15.328 -19.953 -7.281 1 98.81 173 ILE B N 1
ATOM 3614 C CA . ILE B 1 173 ? -14.961 -20.562 -8.555 1 98.81 173 ILE B CA 1
ATOM 3615 C C . ILE B 1 173 ? -16.203 -21.125 -9.234 1 98.81 173 ILE B C 1
ATOM 3617 O O . ILE B 1 173 ? -16.438 -20.875 -10.414 1 98.81 173 ILE B O 1
ATOM 3621 N N . GLU B 1 174 ? -16.938 -21.828 -8.5 1 98.75 174 GLU B N 1
ATOM 3622 C CA . GLU B 1 174 ? -18.125 -22.484 -9.047 1 98.75 174 GLU B CA 1
ATOM 3623 C C . GLU B 1 174 ? -19.172 -21.469 -9.461 1 98.75 174 GLU B C 1
ATOM 3625 O O . GLU B 1 174 ? -19.859 -21.641 -10.477 1 98.75 174 GLU B O 1
ATOM 3630 N N . GLU B 1 175 ? -19.312 -20.438 -8.664 1 98.56 175 GLU B N 1
ATOM 3631 C CA . GLU B 1 175 ? -20.297 -19.406 -8.977 1 98.56 175 GLU B CA 1
ATOM 3632 C C . GLU B 1 175 ? -19.891 -18.641 -10.227 1 98.56 175 GLU B C 1
ATOM 3634 O O . GLU B 1 175 ? -20.75 -18.25 -11.023 1 98.56 175 GLU B O 1
ATOM 3639 N N . ILE B 1 176 ? -18.672 -18.328 -10.352 1 98.5 176 ILE B N 1
ATOM 3640 C CA . ILE B 1 176 ? -18.188 -17.641 -11.547 1 98.5 176 ILE B CA 1
ATOM 3641 C C . ILE B 1 176 ? -18.453 -18.5 -12.781 1 98.5 176 ILE B C 1
ATOM 3643 O O . ILE B 1 176 ? -18.922 -17.984 -13.805 1 98.5 176 ILE B O 1
ATOM 3647 N N . GLY B 1 177 ? -18.094 -19.781 -12.68 1 98.06 177 GLY B N 1
ATOM 3648 C CA . GLY B 1 177 ? -18.469 -20.734 -13.703 1 98.06 177 GLY B CA 1
ATOM 3649 C C . GLY B 1 177 ? -17.516 -20.766 -14.883 1 98.06 177 GLY B C 1
ATOM 3650 O O . GLY B 1 177 ? -17.797 -21.391 -15.906 1 98.06 177 GLY B O 1
ATOM 3651 N N . SER B 1 178 ? -16.422 -20.109 -14.859 1 98.25 178 SER B N 1
ATOM 3652 C CA . SER B 1 178 ? -15.406 -20.141 -15.906 1 98.25 178 SER B CA 1
ATOM 3653 C C . SER B 1 178 ? -14.352 -21.219 -15.633 1 98.25 178 SER B C 1
ATOM 3655 O O . SER B 1 178 ? -13.812 -21.297 -14.523 1 98.25 178 SER B O 1
ATOM 3657 N N . PRO B 1 179 ? -14 -22.016 -16.609 1 98.31 179 PRO B N 1
ATOM 3658 C CA . PRO B 1 179 ? -12.945 -23.016 -16.422 1 98.31 179 PRO B CA 1
ATOM 3659 C C . PRO B 1 179 ? -11.57 -22.375 -16.203 1 98.31 179 PRO B C 1
ATOM 3661 O O . PRO B 1 179 ? -10.633 -23.078 -15.805 1 98.31 179 PRO B O 1
ATOM 3664 N N . ALA B 1 180 ? -11.422 -21.078 -16.484 1 98.75 180 ALA B N 1
ATOM 3665 C CA . ALA B 1 180 ? -10.141 -20.391 -16.344 1 98.75 180 ALA B CA 1
ATOM 3666 C C . ALA B 1 180 ? -9.867 -20.031 -14.891 1 98.75 180 ALA B C 1
ATOM 3668 O O . ALA B 1 180 ? -8.734 -19.703 -14.523 1 98.75 180 ALA B O 1
ATOM 3669 N N . VAL B 1 181 ? -10.891 -19.953 -14.094 1 98.88 181 VAL B N 1
ATOM 3670 C CA . VAL B 1 181 ? -10.727 -19.547 -12.703 1 98.88 181 VAL B CA 1
ATOM 3671 C C . VAL B 1 181 ? -10.43 -20.766 -11.836 1 98.88 181 VAL B C 1
ATOM 3673 O O . VAL B 1 181 ? -11.172 -21.766 -11.875 1 98.88 181 VAL B O 1
ATOM 3676 N N . LYS B 1 182 ? -9.336 -20.734 -11.164 1 98.81 182 LYS B N 1
ATOM 3677 C CA . LYS B 1 182 ? -8.82 -21.828 -10.344 1 98.81 182 LYS B CA 1
ATOM 3678 C C . LYS B 1 182 ? -8.484 -21.344 -8.93 1 98.81 182 LYS B C 1
ATOM 3680 O O . LYS B 1 182 ? -8.867 -20.25 -8.547 1 98.81 182 LYS B O 1
ATOM 3685 N N . GLY B 1 183 ? -7.949 -22.25 -8.117 1 98.5 183 GLY B N 1
ATOM 3686 C CA . GLY B 1 183 ? -7.59 -21.906 -6.75 1 98.5 183 GLY B CA 1
ATOM 3687 C C . GLY B 1 183 ? -6.105 -22.047 -6.469 1 98.5 183 GLY B C 1
ATOM 3688 O O . GLY B 1 183 ? -5.379 -22.656 -7.254 1 98.5 183 GLY B O 1
ATOM 3689 N N . MET B 1 184 ? -5.711 -21.438 -5.398 1 98.75 184 MET B N 1
ATOM 3690 C CA . MET B 1 184 ? -4.332 -21.562 -4.938 1 98.75 184 MET B CA 1
ATOM 3691 C C . MET B 1 184 ? -4.266 -21.594 -3.412 1 98.75 184 MET B C 1
ATOM 3693 O O . MET B 1 184 ? -5.27 -21.344 -2.74 1 98.75 184 MET B O 1
ATOM 3697 N N . ILE B 1 185 ? -3.119 -21.984 -2.908 1 98.19 185 ILE B N 1
ATOM 3698 C CA . ILE B 1 185 ? -2.838 -21.969 -1.478 1 98.19 185 ILE B CA 1
ATOM 3699 C C . ILE B 1 185 ? -1.604 -21.109 -1.209 1 98.19 185 ILE B C 1
ATOM 3701 O O . ILE B 1 185 ? -0.641 -21.125 -1.979 1 98.19 185 ILE B O 1
ATOM 3705 N N . ASP B 1 186 ? -1.639 -20.297 -0.292 1 97.38 186 ASP B N 1
ATOM 3706 C CA . ASP B 1 186 ? -0.479 -19.625 0.281 1 97.38 186 ASP B CA 1
ATOM 3707 C C . ASP B 1 186 ? -0.168 -20.156 1.679 1 97.38 186 ASP B C 1
ATOM 3709 O O . ASP B 1 186 ? -0.968 -19.984 2.602 1 97.38 186 ASP B O 1
ATOM 3713 N N . THR B 1 187 ? 1.003 -20.719 1.842 1 96.94 187 THR B N 1
ATOM 3714 C CA . THR B 1 187 ? 1.351 -21.359 3.1 1 96.94 187 THR B CA 1
ATOM 3715 C C . THR B 1 187 ? 1.34 -20.359 4.25 1 96.94 187 THR B C 1
ATOM 3717 O O . THR B 1 187 ? 1.033 -20.719 5.391 1 96.94 187 THR B O 1
ATOM 3720 N N . ALA B 1 188 ? 1.654 -19.156 3.959 1 92.88 188 ALA B N 1
ATOM 3721 C CA . ALA B 1 188 ? 1.763 -18.141 5.004 1 92.88 188 ALA B CA 1
ATOM 3722 C C . ALA B 1 188 ? 0.387 -17.609 5.398 1 92.88 188 ALA B C 1
ATOM 3724 O O . ALA B 1 188 ? 0.242 -16.938 6.426 1 92.88 188 ALA B O 1
ATOM 3725 N N . THR B 1 189 ? -0.614 -17.797 4.598 1 90.19 189 THR B N 1
ATOM 3726 C CA . THR B 1 189 ? -1.925 -17.219 4.887 1 90.19 189 THR B CA 1
ATOM 3727 C C . THR B 1 189 ? -2.84 -18.266 5.527 1 90.19 189 THR B C 1
ATOM 3729 O O . THR B 1 189 ? -3.902 -17.922 6.051 1 90.19 189 THR B O 1
ATOM 3732 N N . LEU B 1 190 ? -2.48 -19.516 5.527 1 90.88 190 LEU B N 1
ATOM 3733 C CA . LEU B 1 190 ? -3.309 -20.578 6.078 1 90.88 190 LEU B CA 1
ATOM 3734 C C . LEU B 1 190 ? -3.572 -20.359 7.562 1 90.88 190 LEU B C 1
ATOM 3736 O O . LEU B 1 190 ? -4.648 -20.688 8.062 1 90.88 190 LEU B O 1
ATOM 3740 N N . GLY B 1 191 ? -2.6 -19.781 8.227 1 82.75 191 GLY B N 1
ATOM 3741 C CA . GLY B 1 191 ? -2.781 -19.484 9.633 1 82.75 191 GLY B CA 1
ATOM 3742 C C . GLY B 1 191 ? -3.922 -18.516 9.891 1 82.75 191 GLY B C 1
ATOM 3743 O O . GLY B 1 191 ? -4.637 -18.641 10.891 1 82.75 191 GLY B O 1
ATOM 3744 N N . PHE B 1 192 ? -4.137 -17.594 8.938 1 83.75 192 PHE B N 1
ATOM 3745 C CA . PHE B 1 192 ? -5.203 -16.609 9.086 1 83.75 192 PHE B CA 1
ATOM 3746 C C . PHE B 1 192 ? -6.57 -17.281 9.016 1 83.75 192 PHE B C 1
ATOM 3748 O O . PHE B 1 192 ? -7.48 -16.906 9.766 1 83.75 192 PHE B O 1
ATOM 3755 N N . SER B 1 193 ? -6.691 -18.234 8.164 1 86.56 193 SER B N 1
ATOM 3756 C CA . SER B 1 193 ? -7.969 -18.906 7.969 1 86.56 193 SER B CA 1
ATOM 3757 C C . SER B 1 193 ? -8.125 -20.094 8.914 1 86.56 193 SER B C 1
ATOM 3759 O O . SER B 1 193 ? -9.156 -20.781 8.898 1 86.56 193 SER B O 1
ATOM 3761 N N . LYS B 1 194 ? -7.148 -20.391 9.68 1 87.31 194 LYS B N 1
ATOM 3762 C CA . LYS B 1 194 ? -7.152 -21.531 10.586 1 87.31 194 LYS B CA 1
ATOM 3763 C C . LYS B 1 194 ? -7.395 -22.828 9.836 1 87.31 194 LYS B C 1
ATOM 3765 O O . LYS B 1 194 ? -8.156 -23.688 10.289 1 87.31 194 LYS B O 1
ATOM 3770 N N . GLU B 1 195 ? -6.859 -22.922 8.633 1 93.31 195 GLU B N 1
ATOM 3771 C CA . GLU B 1 195 ? -6.902 -24.125 7.82 1 93.31 195 GLU B CA 1
ATOM 3772 C C . GLU B 1 195 ? -5.559 -24.844 7.836 1 93.31 195 GLU B C 1
ATOM 3774 O O . GLU B 1 195 ? -4.504 -24.203 7.848 1 93.31 195 GLU B O 1
ATOM 3779 N N . THR B 1 196 ? -5.66 -26.172 7.922 1 95.38 196 THR B N 1
ATOM 3780 C CA . THR B 1 196 ? -4.449 -26.938 7.676 1 95.38 196 THR B CA 1
ATOM 3781 C C . THR B 1 196 ? -4.195 -27.094 6.176 1 95.38 196 THR B C 1
ATOM 3783 O O . THR B 1 196 ? -5.109 -26.922 5.367 1 95.38 196 THR B O 1
ATOM 3786 N N . MET B 1 197 ? -2.957 -27.375 5.906 1 97.44 197 MET B N 1
ATOM 3787 C CA . MET B 1 197 ? -2.625 -27.656 4.512 1 97.44 197 MET B CA 1
ATOM 3788 C C . MET B 1 197 ? -3.471 -28.797 3.969 1 97.44 197 MET B C 1
ATOM 3790 O O . MET B 1 197 ? -4 -28.719 2.857 1 97.44 197 MET B O 1
ATOM 3794 N N . LYS B 1 198 ? -3.611 -29.812 4.715 1 97.5 198 LYS B N 1
ATOM 3795 C CA . LYS B 1 198 ? -4.395 -30.969 4.301 1 97.5 198 LYS B CA 1
ATOM 3796 C C . LYS B 1 198 ? -5.824 -30.578 3.955 1 97.5 198 LYS B C 1
ATOM 3798 O O . LYS B 1 198 ? -6.352 -30.984 2.916 1 97.5 198 LYS B O 1
ATOM 3803 N N . GLN B 1 199 ? -6.426 -29.781 4.797 1 97.62 199 GLN B N 1
ATOM 3804 C CA . GLN B 1 199 ? -7.793 -29.328 4.574 1 97.62 199 GLN B CA 1
ATOM 3805 C C . GLN B 1 199 ? -7.895 -28.5 3.297 1 97.62 199 GLN B C 1
ATOM 3807 O O . GLN B 1 199 ? -8.82 -28.688 2.504 1 97.62 199 GLN B O 1
ATOM 3812 N N . ALA B 1 200 ? -6.988 -27.547 3.127 1 98.06 200 ALA B N 1
ATOM 3813 C CA . ALA B 1 200 ? -7.016 -26.656 1.96 1 98.06 200 ALA B CA 1
ATOM 3814 C C . ALA B 1 200 ? -6.859 -27.469 0.669 1 98.06 200 ALA B C 1
ATOM 3816 O O . ALA B 1 200 ? -7.574 -27.219 -0.308 1 98.06 200 ALA B O 1
ATOM 3817 N N . VAL B 1 201 ? -5.941 -28.422 0.694 1 98.44 201 VAL B N 1
ATOM 3818 C CA . VAL B 1 201 ? -5.695 -29.266 -0.469 1 98.44 201 VAL B CA 1
ATOM 3819 C C . VAL B 1 201 ? -6.953 -30.078 -0.795 1 98.44 201 VAL B C 1
ATOM 3821 O O . VAL B 1 201 ? -7.355 -30.172 -1.957 1 98.44 201 VAL B O 1
ATOM 3824 N N . GLN B 1 202 ? -7.527 -30.594 0.184 1 98.12 202 GLN B N 1
ATOM 3825 C CA . GLN B 1 202 ? -8.727 -31.406 -0.006 1 98.12 202 GLN B CA 1
ATOM 3826 C C . GLN B 1 202 ? -9.891 -30.547 -0.515 1 98.12 202 GLN B C 1
ATOM 3828 O O . GLN B 1 202 ? -10.602 -30.953 -1.437 1 98.12 202 GLN B O 1
ATOM 3833 N N . ASP B 1 203 ? -10.078 -29.469 0.113 1 98.12 203 ASP B N 1
ATOM 3834 C CA . ASP B 1 203 ? -11.195 -28.594 -0.243 1 98.12 203 ASP B CA 1
ATOM 3835 C C . ASP B 1 203 ? -11.062 -28.078 -1.674 1 98.12 203 ASP B C 1
ATOM 3837 O O . ASP B 1 203 ? -12.031 -28.062 -2.43 1 98.12 203 ASP B O 1
ATOM 3841 N N . LEU B 1 204 ? -9.906 -27.625 -2.072 1 98.31 204 LEU B N 1
ATOM 3842 C CA . LEU B 1 204 ? -9.711 -27.109 -3.418 1 98.31 204 LEU B CA 1
ATOM 3843 C C . LEU B 1 204 ? -9.789 -28.219 -4.457 1 98.31 204 LEU B C 1
ATOM 3845 O O . LEU B 1 204 ? -10.336 -28.016 -5.543 1 98.31 204 LEU B O 1
ATOM 3849 N N . GLY B 1 205 ? -9.164 -29.406 -4.137 1 97.31 205 GLY B N 1
ATOM 3850 C CA . GLY B 1 205 ? -9.242 -30.562 -5.02 1 97.31 205 GLY B CA 1
ATOM 3851 C C . GLY B 1 205 ? -8.75 -30.266 -6.422 1 97.31 205 GLY B C 1
ATOM 3852 O O . GLY B 1 205 ? -7.621 -29.797 -6.605 1 97.31 205 GLY B O 1
ATOM 3853 N N . LYS B 1 206 ? -9.617 -30.438 -7.387 1 97.31 206 LYS B N 1
ATOM 3854 C CA . LYS B 1 206 ? -9.266 -30.328 -8.805 1 97.31 206 LYS B CA 1
ATOM 3855 C C . LYS B 1 206 ? -8.961 -28.891 -9.188 1 97.31 206 LYS B C 1
ATOM 3857 O O . LYS B 1 206 ? -8.438 -28.625 -10.273 1 97.31 206 LYS B O 1
ATOM 3862 N N . TYR B 1 207 ? -9.297 -27.938 -8.297 1 98.38 207 TYR B N 1
ATOM 3863 C CA . TYR B 1 207 ? -9.133 -26.531 -8.625 1 98.38 207 TYR B CA 1
ATOM 3864 C C . TYR B 1 207 ? -7.742 -26.031 -8.234 1 98.38 207 TYR B C 1
ATOM 3866 O O . TYR B 1 207 ? -7.324 -24.953 -8.641 1 98.38 207 TYR B O 1
ATOM 3874 N N . LEU B 1 208 ? -6.957 -26.781 -7.457 1 98.75 208 LEU B N 1
ATOM 3875 C CA . LEU B 1 208 ? -5.656 -26.328 -6.977 1 98.75 208 LEU B CA 1
ATOM 3876 C C . LEU B 1 208 ? -4.641 -26.281 -8.117 1 98.75 208 LEU B C 1
ATOM 3878 O O . LEU B 1 208 ? -4.352 -27.312 -8.734 1 98.75 208 LEU B O 1
ATOM 3882 N N . ARG B 1 209 ? -4.082 -25.094 -8.383 1 98.38 209 ARG B N 1
ATOM 3883 C CA . ARG B 1 209 ? -3.219 -24.938 -9.555 1 98.38 209 ARG B CA 1
ATOM 3884 C C . ARG B 1 209 ? -1.917 -24.234 -9.188 1 98.38 209 ARG B C 1
ATOM 3886 O O . ARG B 1 209 ? -0.949 -24.281 -9.953 1 98.38 209 ARG B O 1
ATOM 3893 N N . HIS B 1 210 ? -1.809 -23.609 -8.055 1 98.81 210 HIS B N 1
ATOM 3894 C CA . HIS B 1 210 ? -0.664 -22.797 -7.672 1 98.81 210 HIS B CA 1
ATOM 3895 C C . HIS B 1 210 ? -0.487 -22.781 -6.16 1 98.81 210 HIS B C 1
ATOM 3897 O O . HIS B 1 210 ? -1.466 -22.859 -5.414 1 98.81 210 HIS B O 1
ATOM 3903 N N . VAL B 1 211 ? 0.736 -22.688 -5.691 1 98.81 211 VAL B N 1
ATOM 3904 C CA . VAL B 1 211 ? 1.007 -22.578 -4.262 1 98.81 211 VAL B CA 1
ATOM 3905 C C . VAL B 1 211 ? 2.09 -21.531 -4.016 1 98.81 211 VAL B C 1
ATOM 3907 O O . VAL B 1 211 ? 3.176 -21.609 -4.594 1 98.81 211 VAL B O 1
ATOM 3910 N N . HIS B 1 212 ? 1.767 -20.547 -3.242 1 98.81 212 HIS B N 1
ATOM 3911 C CA . HIS B 1 212 ? 2.795 -19.688 -2.66 1 98.81 212 HIS B CA 1
ATOM 3912 C C . HIS B 1 212 ? 3.453 -20.359 -1.458 1 98.81 212 HIS B C 1
ATOM 3914 O O . HIS B 1 212 ? 2.766 -20.875 -0.573 1 98.81 212 HIS B O 1
ATOM 3920 N N . VAL B 1 213 ? 4.762 -20.312 -1.447 1 98.62 213 VAL B N 1
ATOM 3921 C CA . VAL B 1 213 ? 5.504 -20.922 -0.349 1 98.62 213 VAL B CA 1
ATOM 3922 C C . VAL B 1 213 ? 6.262 -19.828 0.423 1 98.62 213 VAL B C 1
ATOM 3924 O O . VAL B 1 213 ? 7.094 -19.125 -0.145 1 98.62 213 VAL B O 1
ATOM 3927 N N . ALA B 1 214 ? 5.98 -19.641 1.537 1 98.12 214 ALA B N 1
ATOM 3928 C CA . ALA B 1 214 ? 6.66 -18.781 2.506 1 98.12 214 ALA B CA 1
ATOM 3929 C C . ALA B 1 214 ? 6.473 -19.312 3.928 1 98.12 214 ALA B C 1
ATOM 3931 O O . ALA B 1 214 ? 5.504 -20.016 4.215 1 98.12 214 ALA B O 1
ATOM 3932 N N . ASP B 1 215 ? 7.488 -19.094 4.762 1 97.31 215 ASP B N 1
ATOM 3933 C CA . ASP B 1 215 ? 7.367 -19.406 6.184 1 97.31 215 ASP B CA 1
ATOM 3934 C C . ASP B 1 215 ? 6.668 -18.266 6.934 1 97.31 215 ASP B C 1
ATOM 3936 O O . ASP B 1 215 ? 6.371 -17.219 6.355 1 97.31 215 ASP B O 1
ATOM 3940 N N . GLY B 1 216 ? 6.324 -18.578 8.031 1 94.12 216 GLY B N 1
ATOM 3941 C CA . GLY B 1 216 ? 5.668 -17.562 8.844 1 94.12 216 GLY B CA 1
ATOM 3942 C C . GLY B 1 216 ? 5.504 -17.984 10.297 1 94.12 216 GLY B C 1
ATOM 3943 O O . GLY B 1 216 ? 5.758 -19.141 10.648 1 94.12 216 GLY B O 1
ATOM 3944 N N . ILE B 1 217 ? 4.938 -17.156 11.43 1 61 217 ILE B N 1
ATOM 3945 C CA . ILE B 1 217 ? 4.766 -17.828 12.711 1 61 217 ILE B CA 1
ATOM 3946 C C . ILE B 1 217 ? 3.277 -18.016 13 1 61 217 ILE B C 1
ATOM 3948 O O . ILE B 1 217 ? 2.57 -17.047 13.281 1 61 217 ILE B O 1
ATOM 3952 N N . PRO B 1 218 ? 1.998 -18.391 12.422 1 76.62 218 PRO B N 1
ATOM 3953 C CA . PRO B 1 218 ? 1.237 -17.141 12.508 1 76.62 218 PRO B CA 1
ATOM 3954 C C . PRO B 1 218 ? 1.624 -16.141 11.43 1 76.62 218 PRO B C 1
ATOM 3956 O O . PRO B 1 218 ? 2.805 -16.016 11.094 1 76.62 218 PRO B O 1
ATOM 3959 N N . ASN B 1 219 ? 1.519 -16.062 10.617 1 78.56 219 ASN B N 1
ATOM 3960 C CA . ASN B 1 219 ? 1.619 -15.453 9.297 1 78.56 219 ASN B CA 1
ATOM 3961 C C . ASN B 1 219 ? 2.828 -14.531 9.195 1 78.56 219 ASN B C 1
ATOM 3963 O O . ASN B 1 219 ? 3.5 -14.273 10.195 1 78.56 219 ASN B O 1
ATOM 3967 N N . GLY B 1 220 ? 3.361 -14.25 7.852 1 86.25 220 GLY B N 1
ATOM 3968 C CA . GLY B 1 220 ? 4.363 -13.195 7.781 1 86.25 220 GLY B CA 1
ATOM 3969 C C . GLY B 1 220 ? 5.137 -13.195 6.477 1 86.25 220 GLY B C 1
ATOM 3970 O O . GLY B 1 220 ? 5.926 -12.289 6.219 1 86.25 220 GLY B O 1
ATOM 3971 N N . HIS B 1 221 ? 5.055 -14.203 5.656 1 96.19 221 HIS B N 1
ATOM 3972 C CA . HIS B 1 221 ? 5.777 -14.32 4.395 1 96.19 221 HIS B CA 1
ATOM 3973 C C . HIS B 1 221 ? 7.285 -14.227 4.613 1 96.19 221 HIS B C 1
ATOM 3975 O O . HIS B 1 221 ? 7.965 -13.445 3.938 1 96.19 221 HIS B O 1
ATOM 3981 N N . LEU B 1 222 ? 7.754 -14.977 5.594 1 97.44 222 LEU B N 1
ATOM 3982 C CA . LEU B 1 222 ? 9.156 -15 5.992 1 97.44 222 LEU B CA 1
ATOM 3983 C C . LEU B 1 222 ? 9.969 -15.922 5.094 1 97.44 222 LEU B C 1
ATOM 3985 O O . LEU B 1 222 ? 9.398 -16.766 4.387 1 97.44 222 LEU B O 1
ATOM 3989 N N . ILE B 1 223 ? 11.227 -15.742 5.172 1 98 223 ILE B N 1
ATOM 3990 C CA . ILE B 1 223 ? 12.172 -16.688 4.582 1 98 223 ILE B CA 1
ATOM 3991 C C . ILE B 1 223 ? 11.945 -18.078 5.176 1 98 223 ILE B C 1
ATOM 3993 O O . ILE B 1 223 ? 11.648 -18.203 6.367 1 98 223 ILE B O 1
ATOM 3997 N N . LEU B 1 224 ? 12.148 -19.078 4.297 1 98.31 224 LEU B N 1
ATOM 3998 C CA . LEU B 1 224 ? 12.023 -20.453 4.789 1 98.31 224 LEU B CA 1
ATOM 3999 C C . LEU B 1 224 ? 13.031 -20.734 5.898 1 98.31 224 LEU B C 1
ATOM 4001 O O . LEU B 1 224 ? 14.211 -20.406 5.762 1 98.31 224 LEU B O 1
ATOM 4005 N N . GLY B 1 225 ? 12.531 -21.234 7.043 1 96.94 225 GLY B N 1
ATOM 4006 C CA . GLY B 1 225 ? 13.391 -21.562 8.172 1 96.94 225 GLY B CA 1
ATOM 4007 C C . GLY B 1 225 ? 13.328 -20.531 9.281 1 96.94 225 GLY B C 1
ATOM 4008 O O . GLY B 1 225 ? 13.812 -20.781 10.391 1 96.94 225 GLY B O 1
ATOM 4009 N N . GLU B 1 226 ? 12.758 -19.375 8.977 1 97.25 226 GLU B N 1
ATOM 4010 C CA . GLU B 1 226 ? 12.727 -18.328 9.992 1 97.25 226 GLU B CA 1
ATOM 4011 C C . GLU B 1 226 ? 11.391 -18.297 10.727 1 97.25 226 GLU B C 1
ATOM 4013 O O . GLU B 1 226 ? 11.234 -17.578 11.719 1 97.25 226 GLU B O 1
ATOM 4018 N N . GLY B 1 227 ? 10.438 -19 10.18 1 96.38 227 GLY B N 1
ATOM 4019 C CA . GLY B 1 227 ? 9.148 -19.094 10.852 1 96.38 227 GLY B CA 1
ATOM 4020 C C . GLY B 1 227 ? 8.969 -20.391 11.609 1 96.38 227 GLY B C 1
ATOM 4021 O O . GLY B 1 227 ? 9.945 -21.031 12.016 1 96.38 227 GLY B O 1
ATOM 4022 N N . GLU B 1 228 ? 7.668 -20.688 11.938 1 96 228 GLU B N 1
ATOM 4023 C CA . GLU B 1 228 ? 7.352 -21.875 12.727 1 96 228 GLU B CA 1
ATOM 4024 C C . GLU B 1 228 ? 6.406 -22.812 11.969 1 96 228 GLU B C 1
ATOM 4026 O O . GLU B 1 228 ? 5.918 -23.797 12.523 1 96 228 GLU B O 1
ATOM 4031 N N . LEU B 1 229 ? 6.102 -22.469 10.742 1 95.75 229 LEU B N 1
ATOM 4032 C CA . LEU B 1 229 ? 5.23 -23.328 9.953 1 95.75 229 LEU B CA 1
ATOM 4033 C C . LEU B 1 229 ? 5.941 -24.625 9.578 1 95.75 229 LEU B C 1
ATOM 4035 O O . LEU B 1 229 ? 7.152 -24.625 9.352 1 95.75 229 LEU B O 1
ATOM 4039 N N . ASP B 1 230 ? 5.234 -25.688 9.539 1 96 230 ASP B N 1
ATOM 4040 C CA . ASP B 1 230 ? 5.762 -26.969 9.086 1 96 230 ASP B CA 1
ATOM 4041 C C . ASP B 1 230 ? 5.766 -27.047 7.559 1 96 230 ASP B C 1
ATOM 4043 O O . ASP B 1 230 ? 5.02 -27.844 6.973 1 96 230 ASP B O 1
ATOM 4047 N N . ILE B 1 231 ? 6.676 -26.328 6.988 1 97.62 231 ILE B N 1
ATOM 4048 C CA . ILE B 1 231 ? 6.727 -26.219 5.535 1 97.62 231 ILE B CA 1
ATOM 4049 C C . ILE B 1 231 ? 6.949 -27.594 4.926 1 97.62 231 ILE B C 1
ATOM 4051 O O . ILE B 1 231 ? 6.301 -27.969 3.943 1 97.62 231 ILE B O 1
ATOM 4055 N N . ARG B 1 232 ? 7.84 -28.391 5.461 1 97.25 232 ARG B N 1
ATOM 4056 C CA . ARG B 1 232 ? 8.117 -29.719 4.934 1 97.25 232 ARG B CA 1
ATOM 4057 C C . ARG B 1 232 ? 6.867 -30.594 4.973 1 97.25 232 ARG B C 1
ATOM 4059 O O . ARG B 1 232 ? 6.574 -31.312 4.012 1 97.25 232 ARG B O 1
ATOM 4066 N N . GLY B 1 233 ? 6.227 -30.5 6.176 1 97.31 233 GLY B N 1
ATOM 4067 C CA . GLY B 1 233 ? 4.977 -31.234 6.281 1 97.31 233 GLY B CA 1
ATOM 4068 C C . GLY B 1 233 ? 3.934 -30.781 5.277 1 97.31 233 GLY B C 1
ATOM 4069 O O . GLY B 1 233 ? 3.207 -31.609 4.719 1 97.31 233 GLY B O 1
ATOM 4070 N N . MET B 1 234 ? 3.855 -29.516 5.004 1 98.12 234 MET B N 1
ATOM 4071 C CA . MET B 1 234 ? 2.904 -28.969 4.039 1 98.12 234 MET B CA 1
ATOM 4072 C C . MET B 1 234 ? 3.234 -29.438 2.625 1 98.12 234 MET B C 1
ATOM 4074 O O . MET B 1 234 ? 2.336 -29.797 1.858 1 98.12 234 MET B O 1
ATOM 4078 N N . LEU B 1 235 ? 4.512 -29.453 2.314 1 98.31 235 LEU B N 1
ATOM 4079 C CA . LEU B 1 235 ? 4.938 -29.953 1.011 1 98.31 235 LEU B CA 1
ATOM 4080 C C . LEU B 1 235 ? 4.609 -31.438 0.864 1 98.31 235 LEU B C 1
ATOM 4082 O O . LEU B 1 235 ? 4.273 -31.891 -0.229 1 98.31 235 LEU B O 1
ATOM 4086 N N . HIS B 1 236 ? 4.715 -32.156 1.943 1 97.94 236 HIS B N 1
ATOM 4087 C CA . HIS B 1 236 ? 4.379 -33.562 1.916 1 97.94 236 HIS B CA 1
ATOM 4088 C C . HIS B 1 236 ? 2.91 -33.781 1.558 1 97.94 236 HIS B C 1
ATOM 4090 O O . HIS B 1 236 ? 2.57 -34.719 0.833 1 97.94 236 HIS B O 1
ATOM 4096 N N . GLU B 1 237 ? 2.066 -32.906 2.121 1 98.06 237 GLU B N 1
ATOM 4097 C CA . GLU B 1 237 ? 0.646 -33 1.789 1 98.06 237 GLU B CA 1
ATOM 4098 C C . GLU B 1 237 ? 0.417 -32.781 0.293 1 98.06 237 GLU B C 1
ATOM 4100 O O . GLU B 1 237 ? -0.444 -33.438 -0.299 1 98.06 237 GLU B O 1
ATOM 4105 N N . LEU B 1 238 ? 1.137 -31.875 -0.299 1 98.56 238 LEU B N 1
ATOM 4106 C CA . LEU B 1 238 ? 1.059 -31.656 -1.738 1 98.56 238 LEU B CA 1
ATOM 4107 C C . LEU B 1 238 ? 1.583 -32.875 -2.506 1 98.56 238 LEU B C 1
ATOM 4109 O O . LEU B 1 238 ? 1.005 -33.25 -3.52 1 98.56 238 LEU B O 1
ATOM 4113 N N . ASP B 1 239 ? 2.703 -33.375 -2.004 1 98.38 239 ASP B N 1
ATOM 4114 C CA . ASP B 1 239 ? 3.334 -34.531 -2.641 1 98.38 239 ASP B CA 1
ATOM 4115 C C . ASP B 1 239 ? 2.391 -35.719 -2.662 1 98.38 239 ASP B C 1
ATOM 4117 O O . ASP B 1 239 ? 2.311 -36.438 -3.662 1 98.38 239 ASP B O 1
ATOM 4121 N N . GLU B 1 240 ? 1.711 -35.906 -1.61 1 97.06 240 GLU B N 1
ATOM 4122 C CA . GLU B 1 240 ? 0.823 -37.031 -1.44 1 97.06 240 GLU B CA 1
ATOM 4123 C C . GLU B 1 240 ? -0.295 -37.031 -2.479 1 97.06 240 GLU B C 1
ATOM 4125 O O . GLU B 1 240 ? -0.769 -38.094 -2.896 1 97.06 240 GLU B O 1
ATOM 4130 N N . VAL B 1 241 ? -0.693 -35.875 -2.934 1 97.62 241 VAL B N 1
ATOM 4131 C CA . VAL B 1 241 ? -1.797 -35.781 -3.885 1 97.62 241 VAL B CA 1
ATOM 4132 C C . VAL B 1 241 ? -1.251 -35.594 -5.297 1 97.62 241 VAL B C 1
ATOM 4134 O O . VAL B 1 241 ? -1.993 -35.25 -6.215 1 97.62 241 VAL B O 1
ATOM 4137 N N . ASN B 1 242 ? 0.021 -35.781 -5.492 1 97.56 242 ASN B N 1
ATOM 4138 C CA . ASN B 1 242 ? 0.679 -35.625 -6.785 1 97.56 242 ASN B CA 1
ATOM 4139 C C . ASN B 1 242 ? 0.422 -34.281 -7.41 1 97.56 242 ASN B C 1
ATOM 4141 O O . ASN B 1 242 ? 0.007 -34.188 -8.57 1 97.56 242 ASN B O 1
ATOM 4145 N N . TYR B 1 243 ? 0.556 -33.25 -6.574 1 98.19 243 TYR B N 1
ATOM 4146 C CA . TYR B 1 243 ? 0.424 -31.891 -7.047 1 98.19 243 TYR B CA 1
ATOM 4147 C C . TYR B 1 243 ? 1.41 -31.609 -8.172 1 98.19 243 TYR B C 1
ATOM 4149 O O . TYR B 1 243 ? 2.604 -31.891 -8.047 1 98.19 243 TYR B O 1
ATOM 4157 N N . GLN B 1 244 ? 0.877 -31 -9.273 1 97.31 244 GLN B N 1
ATOM 4158 C CA . GLN B 1 244 ? 1.709 -30.781 -10.453 1 97.31 244 GLN B CA 1
ATOM 4159 C C . GLN B 1 244 ? 1.946 -29.297 -10.703 1 97.31 244 GLN B C 1
ATOM 4161 O O . GLN B 1 244 ? 2.703 -28.922 -11.602 1 97.31 244 GLN B O 1
ATOM 4166 N N . GLY B 1 245 ? 1.29 -28.406 -9.969 1 97.94 245 GLY B N 1
ATOM 4167 C CA . GLY B 1 245 ? 1.396 -26.969 -10.188 1 97.94 245 GLY B CA 1
ATOM 4168 C C . GLY B 1 245 ? 2.688 -26.375 -9.648 1 97.94 245 GLY B C 1
ATOM 4169 O O . GLY B 1 245 ? 3.582 -27.109 -9.227 1 97.94 245 GLY B O 1
ATOM 4170 N N . MET B 1 246 ? 2.82 -25.125 -9.719 1 98.38 246 MET B N 1
ATOM 4171 C CA . MET B 1 246 ? 4.047 -24.422 -9.359 1 98.38 246 MET B CA 1
ATOM 4172 C C . MET B 1 246 ? 4.098 -24.156 -7.855 1 98.38 246 MET B C 1
ATOM 4174 O O . MET B 1 246 ? 3.059 -24.078 -7.199 1 98.38 246 MET B O 1
ATOM 4178 N N . LEU B 1 247 ? 5.297 -24.156 -7.328 1 98.81 247 LEU B N 1
ATOM 4179 C CA . LEU B 1 247 ? 5.652 -23.75 -5.977 1 98.81 247 LEU B CA 1
ATOM 4180 C C . LEU B 1 247 ? 6.418 -22.422 -6 1 98.81 247 LEU B C 1
ATOM 4182 O O . LEU B 1 247 ? 7.633 -22.406 -6.215 1 98.81 247 LEU B O 1
ATOM 4186 N N . SER B 1 248 ? 5.715 -21.344 -5.762 1 98.88 248 SER B N 1
ATOM 4187 C CA . SER B 1 248 ? 6.289 -20.016 -5.938 1 98.88 248 SER B CA 1
ATOM 4188 C C . SER B 1 248 ? 6.699 -19.406 -4.602 1 98.88 248 SER B C 1
ATOM 4190 O O . SER B 1 248 ? 5.895 -19.344 -3.672 1 98.88 248 SER B O 1
ATOM 4192 N N . LEU B 1 249 ? 7.926 -18.984 -4.492 1 98.88 249 LEU B N 1
ATOM 4193 C CA . LEU B 1 249 ? 8.414 -18.344 -3.273 1 98.88 249 LEU B CA 1
ATOM 4194 C C . LEU B 1 249 ? 7.875 -16.922 -3.152 1 98.88 249 LEU B C 1
ATOM 4196 O O . LEU B 1 249 ? 8.227 -16.047 -3.951 1 98.88 249 LEU B O 1
ATOM 4200 N N . GLU B 1 250 ? 7.004 -16.719 -2.174 1 98.31 250 GLU B N 1
ATOM 4201 C CA . GLU B 1 250 ? 6.508 -15.383 -1.864 1 98.31 250 GLU B CA 1
ATOM 4202 C C . GLU B 1 250 ? 7.145 -14.836 -0.589 1 98.31 250 GLU B C 1
ATOM 4204 O O . GLU B 1 250 ? 6.543 -14.898 0.486 1 98.31 250 GLU B O 1
ATOM 4209 N N . ILE B 1 251 ? 8.359 -14.336 -0.78 1 97.88 251 ILE B N 1
ATOM 4210 C CA . ILE B 1 251 ? 9.086 -13.695 0.312 1 97.88 251 ILE B CA 1
ATOM 4211 C C . ILE B 1 251 ? 8.789 -12.203 0.322 1 97.88 251 ILE B C 1
ATOM 4213 O O . ILE B 1 251 ? 9.328 -11.445 -0.493 1 97.88 251 ILE B O 1
ATOM 4217 N N . LEU B 1 252 ? 7.902 -11.828 1.171 1 94.19 252 LEU B N 1
ATOM 4218 C CA . LEU B 1 252 ? 7.438 -10.445 1.195 1 94.19 252 LEU B CA 1
ATOM 4219 C C . LEU B 1 252 ? 7.293 -9.945 2.629 1 94.19 252 LEU B C 1
ATOM 4221 O O . LEU B 1 252 ? 6.203 -10.008 3.205 1 94.19 252 LEU B O 1
ATOM 4225 N N . ASN B 1 253 ? 8.312 -9.539 3.176 1 94.69 253 ASN B N 1
ATOM 4226 C CA . ASN B 1 253 ? 8.414 -8.984 4.523 1 94.69 253 ASN B CA 1
ATOM 4227 C C . ASN B 1 253 ? 9.445 -7.859 4.59 1 94.69 253 ASN B C 1
ATOM 4229 O O . ASN B 1 253 ? 10.547 -7.984 4.043 1 94.69 253 ASN B O 1
ATOM 4233 N N . ASP B 1 254 ? 9.062 -6.781 5.289 1 90.69 254 ASP B N 1
ATOM 4234 C CA . ASP B 1 254 ? 9.938 -5.617 5.375 1 90.69 254 ASP B CA 1
ATOM 4235 C C . ASP B 1 254 ? 11.281 -5.98 6.02 1 90.69 254 ASP B C 1
ATOM 4237 O O . ASP B 1 254 ? 12.273 -5.285 5.824 1 90.69 254 ASP B O 1
ATOM 4241 N N . LYS B 1 255 ? 11.25 -7.051 6.738 1 92.62 255 LYS B N 1
ATOM 4242 C CA . LYS B 1 255 ? 12.461 -7.539 7.387 1 92.62 255 LYS B CA 1
ATOM 4243 C C . LYS B 1 255 ? 13.586 -7.754 6.367 1 92.62 255 LYS B C 1
ATOM 4245 O O . LYS B 1 255 ? 14.766 -7.621 6.699 1 92.62 255 LYS B O 1
ATOM 4250 N N . TYR B 1 256 ? 13.203 -7.965 5.148 1 96.81 256 TYR B N 1
ATOM 4251 C CA . TYR B 1 256 ? 14.195 -8.383 4.168 1 96.81 256 TYR B CA 1
ATOM 4252 C C . TYR B 1 256 ? 14.469 -7.273 3.156 1 96.81 256 TYR B C 1
ATOM 4254 O O . TYR B 1 256 ? 15.125 -7.496 2.141 1 96.81 256 TYR B O 1
ATOM 4262 N N . MET B 1 257 ? 13.984 -6.117 3.426 1 94.38 257 MET B N 1
ATOM 4263 C CA . MET B 1 257 ? 14.031 -5 2.486 1 94.38 257 MET B CA 1
ATOM 4264 C C . MET B 1 257 ? 15.461 -4.688 2.082 1 94.38 257 MET B C 1
ATOM 4266 O O . MET B 1 257 ? 15.719 -4.305 0.939 1 94.38 257 MET B O 1
ATOM 4270 N N . ARG B 1 258 ? 16.406 -4.828 2.971 1 95.25 258 ARG B N 1
ATOM 4271 C CA . ARG B 1 258 ? 17.797 -4.445 2.695 1 95.25 258 ARG B CA 1
ATOM 4272 C C . ARG B 1 258 ? 18.625 -5.656 2.285 1 95.25 258 ARG B C 1
ATOM 4274 O O . ARG B 1 258 ? 19.797 -5.516 1.937 1 95.25 258 ARG B O 1
ATOM 4281 N N . THR B 1 259 ? 18.031 -6.855 2.328 1 97.62 259 THR B N 1
ATOM 4282 C CA . THR B 1 259 ? 18.781 -8.062 1.971 1 97.62 259 THR B CA 1
ATOM 4283 C C . THR B 1 259 ? 17.922 -8.984 1.106 1 97.62 259 THR B C 1
ATOM 4285 O O . THR B 1 259 ? 17.812 -10.18 1.387 1 97.62 259 THR B O 1
ATOM 4288 N N . PRO B 1 260 ? 17.359 -8.406 0.064 1 98.31 260 PRO B N 1
ATOM 4289 C CA . PRO B 1 260 ? 16.422 -9.211 -0.727 1 98.31 260 PRO B CA 1
ATOM 4290 C C . PRO B 1 260 ? 17.094 -10.391 -1.424 1 98.31 260 PRO B C 1
ATOM 4292 O O . PRO B 1 260 ? 16.5 -11.453 -1.562 1 98.31 260 PRO B O 1
ATOM 4295 N N . HIS B 1 261 ? 18.359 -10.25 -1.893 1 98.56 261 HIS B N 1
ATOM 4296 C CA . HIS B 1 261 ? 19.078 -11.352 -2.537 1 98.56 261 HIS B CA 1
ATOM 4297 C C . HIS B 1 261 ? 19.234 -12.531 -1.588 1 98.56 261 HIS B C 1
ATOM 4299 O O . HIS B 1 261 ? 18.906 -13.664 -1.938 1 98.56 261 HIS B O 1
ATOM 4305 N N . GLU B 1 262 ? 19.719 -12.211 -0.376 1 98.62 262 GLU B N 1
ATOM 4306 C CA . GLU B 1 262 ? 19.938 -13.266 0.614 1 98.62 262 GLU B CA 1
ATOM 4307 C C . GLU B 1 262 ? 18.641 -13.953 0.993 1 98.62 262 GLU B C 1
ATOM 4309 O O . GLU B 1 262 ? 18.594 -15.172 1.131 1 98.62 262 GLU B O 1
ATOM 4314 N N . ALA B 1 263 ? 17.625 -13.125 1.13 1 98.75 263 ALA B N 1
ATOM 4315 C CA . ALA B 1 263 ? 16.328 -13.664 1.511 1 98.75 263 ALA B CA 1
ATOM 4316 C C . ALA B 1 263 ? 15.812 -14.656 0.471 1 98.75 263 ALA B C 1
ATOM 4318 O O . ALA B 1 263 ? 15.406 -15.773 0.814 1 98.75 263 ALA B O 1
ATOM 4319 N N . MET B 1 264 ? 15.859 -14.289 -0.814 1 98.81 264 MET B N 1
ATOM 4320 C CA . MET B 1 264 ? 15.383 -15.148 -1.895 1 98.81 264 MET B CA 1
ATOM 4321 C C . MET B 1 264 ? 16.281 -16.359 -2.064 1 98.81 264 MET B C 1
ATOM 4323 O O . MET B 1 264 ? 15.805 -17.484 -2.209 1 98.81 264 MET B O 1
ATOM 4327 N N . GLN B 1 265 ? 17.578 -16.156 -1.942 1 98.75 265 GLN B N 1
ATOM 4328 C CA . GLN B 1 265 ? 18.531 -17.234 -2.148 1 98.75 265 GLN B CA 1
ATOM 4329 C C . GLN B 1 265 ? 18.391 -18.312 -1.071 1 98.75 265 GLN B C 1
ATOM 4331 O O . GLN B 1 265 ? 18.391 -19.5 -1.373 1 98.75 265 GLN B O 1
ATOM 4336 N N . ILE B 1 266 ? 18.281 -17.906 0.171 1 98.75 266 ILE B N 1
ATOM 4337 C CA . ILE B 1 266 ? 18.141 -18.859 1.274 1 98.75 266 ILE B CA 1
ATOM 4338 C C . ILE B 1 266 ? 16.875 -19.688 1.078 1 98.75 266 ILE B C 1
ATOM 4340 O O . ILE B 1 266 ? 16.906 -20.906 1.194 1 98.75 266 ILE B O 1
ATOM 4344 N N . SER B 1 267 ? 15.781 -19 0.745 1 98.88 267 SER B N 1
ATOM 4345 C CA . SER B 1 267 ? 14.516 -19.688 0.565 1 98.88 267 SER B CA 1
ATOM 4346 C C . SER B 1 267 ? 14.562 -20.625 -0.639 1 98.88 267 SER B C 1
ATOM 4348 O O . SER B 1 267 ? 14.016 -21.734 -0.596 1 98.88 267 SER B O 1
ATOM 4350 N N . PHE B 1 268 ? 15.195 -20.172 -1.701 1 98.88 268 PHE B N 1
ATOM 4351 C CA . PHE B 1 268 ? 15.336 -20.953 -2.922 1 98.88 268 PHE B CA 1
ATOM 4352 C C . PHE B 1 268 ? 16.078 -22.25 -2.65 1 98.88 268 PHE B C 1
ATOM 4354 O O . PHE B 1 268 ? 15.617 -23.328 -3.01 1 98.88 268 PHE B O 1
ATOM 4361 N N . GLU B 1 269 ? 17.156 -22.156 -1.957 1 98.62 269 GLU B N 1
ATOM 4362 C CA . GLU B 1 269 ? 17.984 -23.312 -1.651 1 98.62 269 GLU B CA 1
ATOM 4363 C C . GLU B 1 269 ? 17.297 -24.25 -0.671 1 98.62 269 GLU B C 1
ATOM 4365 O O . GLU B 1 269 ? 17.375 -25.469 -0.804 1 98.62 269 GLU B O 1
ATOM 4370 N N . MET B 1 270 ? 16.641 -23.688 0.242 1 98.5 270 MET B N 1
ATOM 4371 C CA . MET B 1 270 ? 15.945 -24.516 1.224 1 98.5 270 MET B CA 1
ATOM 4372 C C . MET B 1 270 ? 14.805 -25.281 0.569 1 98.5 270 MET B C 1
ATOM 4374 O O . MET B 1 270 ? 14.578 -26.453 0.882 1 98.5 270 MET B O 1
ATOM 4378 N N . LEU B 1 271 ? 14.047 -24.578 -0.299 1 98.75 271 LEU B N 1
ATOM 4379 C CA . LEU B 1 271 ? 12.938 -25.266 -0.966 1 98.75 271 LEU B CA 1
ATOM 4380 C C . LEU B 1 271 ? 13.453 -26.406 -1.826 1 98.75 271 LEU B C 1
ATOM 4382 O O . LEU B 1 271 ? 12.844 -27.484 -1.857 1 98.75 271 LEU B O 1
ATOM 4386 N N . LYS B 1 272 ? 14.555 -26.203 -2.521 1 98.31 272 LYS B N 1
ATOM 4387 C CA . LYS B 1 272 ? 15.18 -27.281 -3.277 1 98.31 272 LYS B CA 1
ATOM 4388 C C . LYS B 1 272 ? 15.523 -28.469 -2.373 1 98.31 272 LYS B C 1
ATOM 4390 O O . LYS B 1 272 ? 15.258 -29.625 -2.725 1 98.31 272 LYS B O 1
ATOM 4395 N N . LYS B 1 273 ? 16.047 -28.141 -1.223 1 97.94 273 LYS B N 1
ATOM 4396 C CA . LYS B 1 273 ? 16.438 -29.188 -0.276 1 97.94 273 LYS B CA 1
ATOM 4397 C C . LYS B 1 273 ? 15.211 -29.969 0.207 1 97.94 273 LYS B C 1
ATOM 4399 O O . LYS B 1 273 ? 15.266 -31.188 0.338 1 97.94 273 LYS B O 1
ATOM 4404 N N . TYR B 1 274 ? 14.148 -29.234 0.534 1 97.56 274 TYR B N 1
ATOM 4405 C CA . TYR B 1 274 ? 12.93 -29.875 0.992 1 97.56 274 TYR B CA 1
ATOM 4406 C C . TYR B 1 274 ? 12.398 -30.844 -0.059 1 97.56 274 TYR B C 1
ATOM 4408 O O . TYR B 1 274 ? 11.93 -31.938 0.271 1 97.56 274 TYR B O 1
ATOM 4416 N N . ILE B 1 275 ? 12.445 -30.406 -1.288 1 97.62 275 ILE B N 1
ATOM 4417 C CA . ILE B 1 275 ? 11.891 -31.203 -2.381 1 97.62 275 ILE B CA 1
ATOM 4418 C C . ILE B 1 275 ? 12.758 -32.438 -2.615 1 97.62 275 ILE B C 1
ATOM 4420 O O . ILE B 1 275 ? 12.242 -33.531 -2.895 1 97.62 275 ILE B O 1
ATOM 4424 N N . ASP B 1 276 ? 14.086 -32.344 -2.453 1 95.75 276 ASP B N 1
ATOM 4425 C CA . ASP B 1 276 ? 15.031 -33.438 -2.705 1 95.75 276 ASP B CA 1
ATOM 4426 C C . ASP B 1 276 ? 14.969 -34.469 -1.595 1 95.75 276 ASP B C 1
ATOM 4428 O O . ASP B 1 276 ? 15.414 -35.594 -1.781 1 95.75 276 ASP B O 1
ATOM 4432 N N . GLN B 1 277 ? 14.617 -34.156 -0.457 1 87.88 277 GLN B N 1
ATOM 4433 C CA . GLN B 1 277 ? 14.586 -35.094 0.685 1 87.88 277 GLN B CA 1
ATOM 4434 C C . GLN B 1 277 ? 13.297 -35.906 0.703 1 87.88 277 GLN B C 1
ATOM 4436 O O . GLN B 1 277 ? 13.242 -36.969 1.314 1 87.88 277 GLN B O 1
#

pLDDT: mean 96.29, std 4.67, range [61.0, 98.94]

Foldseek 3Di:
DVQDDLVQEAEECQLVQVDELLVSLLLCLVLPGQEHAYEQDPPHHALVPDDPVNLVVVLVSCVVSNYAYQEYEYPQQPPDQFCLEPDPVSNVVNLVSLLSRLVSCLSSVHAEYEDALGAYDPPDDLVSSLVSSLVSVLVSLVSSVVSNHAYAYEAADRVRHSHHALLSQVVSCVSSPHPRYAYEEEQQRCLVSVHDLLRSCVNRPPRYAEYEDAAAANHALFAPPPYDGPRLVSVVSCVVVSNDHHYYRNRHHPVCNPPSSVRSSRNSVVVNVSSVD/DVQDDLVQEAEECQLVQVDELLVSLLLCLVLPGQEHAYEQDPPHHALVPDDPVNLVVVLVSCVVSNYAYQEYEYPQQPDQQFCLEPDPVSNVVNLVSLLSRLVSCLSSVHQEYEDALGAYDPPDDLVSSLVSSLVSVLVSLVSSVVSNHAYAYEAADRVRHSHHALLSQVVSCVSSPHPRYAYEEEQQRCVVSVDDLLRSCVSRPPRYAYYEDAAAANHALFAPPPYDGPRLVSVVSCVVSSNDHHYYRNRHHPVCNPPSSVRSSRNSVVVNVSSVD